Protein AF-0000000082250334 (afdb_homodimer)

Solvent-accessible surface area (backbone atoms only — not comparable to full-atom values): 26617 Å² total; per-residue (Å²): 130,83,80,73,75,80,74,68,51,53,60,73,28,81,86,30,63,39,31,70,65,91,73,73,82,50,60,71,77,65,72,57,63,58,36,37,82,88,70,69,38,56,63,63,35,51,52,53,52,49,50,54,25,51,77,68,44,44,45,41,48,49,74,62,78,53,68,85,56,54,84,85,40,88,55,22,64,45,47,51,52,44,38,50,49,52,35,50,49,52,53,72,36,35,37,70,74,60,36,72,74,40,68,81,45,89,41,32,28,53,29,50,52,48,47,46,47,68,76,48,72,40,62,56,46,51,50,42,52,47,52,51,46,59,51,65,49,56,26,77,91,47,51,66,68,56,35,49,48,56,50,49,52,49,51,53,49,41,46,71,79,56,55,76,57,56,60,72,54,85,69,64,86,35,57,34,36,60,47,39,52,52,50,49,44,52,50,50,37,43,54,57,58,69,22,47,55,79,88,45,49,66,60,50,51,48,50,44,69,36,82,77,67,62,50,50,68,53,48,48,51,52,51,47,50,50,52,54,50,51,58,57,65,78,99,130,83,79,72,73,80,74,68,52,53,59,74,30,83,87,30,63,39,30,69,65,92,72,72,83,52,60,70,78,65,70,56,64,60,36,37,81,88,71,68,37,56,62,62,35,50,52,51,50,49,52,54,24,51,77,67,44,45,45,42,48,49,74,60,78,53,67,84,56,55,85,85,39,89,55,22,63,44,46,50,53,45,37,50,49,51,36,50,47,54,54,73,35,35,36,72,74,60,36,71,75,40,67,82,45,89,42,31,28,52,28,49,51,48,48,46,48,69,77,48,72,42,63,56,45,50,49,43,53,48,51,51,46,60,51,66,48,57,28,77,91,46,51,66,69,56,36,48,49,56,50,49,52,48,51,54,49,42,45,71,78,57,56,76,55,58,61,73,56,86,71,63,85,36,58,35,34,59,47,39,53,51,51,50,42,52,50,49,36,43,52,58,59,69,23,47,52,77,87,44,51,66,59,51,51,48,49,43,65,38,81,77,66,63,50,51,67,53,48,48,50,53,51,48,50,51,52,54,51,51,57,57,66,76,98

InterPro domains:
  IPR029472 Retrotransposon Copia-like, N-terminal [PF14244] (30-70)

Nearest PDB structures (foldseek):
  6eww-assembly2_C  TM=2.331E-01  e=6.504E+00  Homo sapiens
  6eww-assembly2_C  TM=2.315E-01  e=5.901E+00  Homo sapiens

Organism: NCBI:txid1240361

pLDDT: mean 87.9, std 11.49, range [31.53, 98.0]

Sequence (470 aa):
MAETINSVSPTSDPNSPYYLPPDIHQPADFSIQKLSEDEDNYVIWKIRFRSFLRITKKIRFIDGTLPQPDPSSPLYQPWEQCNAMVMYWLMSSMTEKLLESVMFAETAHKMWEDLRRRLVPCVDLKIYQLRRRLATLRQGGDSVEEYFGKLSKVWMELSEYAPVPECKCGGCNCESTKRAKEAREKEQRYEFLMGLNHGFEAVTTTIMFKKPTPSLHEAFAMVKDAESMMKWYRRMAETINSVSPTSDPNSPYYLPPDIHQPADFSIQKLSEDEDNYVIWKIRFRSFLRITKKIRFIDGTLPQPDPSSPLYQPWEQCNAMVMYWLMSSMTEKLLESVMFAETAHKMWEDLRRRLVPCVDLKIYQLRRRLATLRQGGDSVEEYFGKLSKVWMELSEYAPVPECKCGGCNCESTKRAKEAREKEQRYEFLMGLNHGFEAVTTTIMFKKPTPSLHEAFAMVKDAESMMKWYRR

Structure (mmCIF, N/CA/C/O backbone):
data_AF-0000000082250334-model_v1
#
loop_
_entity.id
_entity.type
_entity.pdbx_description
1 polymer 'Retrotransposon Copia-like N-terminal'
#
loop_
_atom_site.group_PDB
_atom_site.id
_atom_site.type_symbol
_atom_site.label_atom_id
_atom_site.label_alt_id
_atom_site.label_comp_id
_atom_site.label_asym_id
_atom_site.label_entity_id
_atom_site.label_seq_id
_atom_site.pdbx_PDB_ins_code
_atom_site.Cartn_x
_atom_site.Cartn_y
_atom_site.Cartn_z
_atom_site.occupancy
_atom_site.B_iso_or_equiv
_atom_site.auth_seq_id
_atom_site.auth_comp_id
_atom_site.auth_asym_id
_atom_site.auth_atom_id
_atom_site.pdbx_PDB_model_num
ATOM 1 N N . MET A 1 1 ? 55.125 -27.969 -11.125 1 32.28 1 MET A N 1
ATOM 2 C CA . MET A 1 1 ? 54.094 -29 -11.172 1 32.28 1 MET A CA 1
ATOM 3 C C . MET A 1 1 ? 52.719 -28.391 -11.422 1 32.28 1 MET A C 1
ATOM 5 O O . MET A 1 1 ? 52.344 -27.422 -10.766 1 32.28 1 MET A O 1
ATOM 9 N N . ALA A 1 2 ? 52.281 -28.391 -12.711 1 39.94 2 ALA A N 1
ATOM 10 C CA . ALA A 1 2 ? 51 -27.906 -13.195 1 39.94 2 ALA A CA 1
ATOM 11 C C . ALA A 1 2 ? 49.844 -28.406 -12.305 1 39.94 2 ALA A C 1
ATOM 13 O O . ALA A 1 2 ? 49.75 -29.609 -12.039 1 39.94 2 ALA A O 1
ATOM 14 N N . GLU A 1 3 ? 49.469 -27.781 -11.305 1 36.84 3 GLU A N 1
ATOM 15 C CA . GLU A 1 3 ? 48.312 -28.156 -10.469 1 36.84 3 GLU A CA 1
ATOM 16 C C . GLU A 1 3 ? 47.125 -28.547 -11.328 1 36.84 3 GLU A C 1
ATOM 18 O O . GLU A 1 3 ? 46.594 -27.734 -12.094 1 36.84 3 GLU A O 1
ATOM 23 N N . THR A 1 4 ? 47.062 -29.703 -11.992 1 39.47 4 THR A N 1
ATOM 24 C CA . THR A 1 4 ? 46.031 -30.344 -12.773 1 39.47 4 THR A CA 1
ATOM 25 C C . THR A 1 4 ? 44.656 -30.219 -12.078 1 39.47 4 THR A C 1
ATOM 27 O O . THR A 1 4 ? 44.438 -30.844 -11.039 1 39.47 4 THR A O 1
ATOM 30 N N . ILE A 1 5 ? 44.125 -29.062 -11.797 1 42.62 5 ILE A N 1
ATOM 31 C CA . ILE A 1 5 ? 42.781 -28.891 -11.289 1 42.62 5 ILE A CA 1
ATOM 32 C C . ILE A 1 5 ? 41.844 -29.938 -11.914 1 42.62 5 ILE A C 1
ATOM 34 O O . ILE A 1 5 ? 41.688 -29.984 -13.141 1 42.62 5 ILE A O 1
ATOM 38 N N . ASN A 1 6 ? 41.812 -31.203 -11.633 1 43.94 6 ASN A N 1
ATOM 39 C CA . ASN A 1 6 ? 40.938 -32.344 -11.938 1 43.94 6 ASN A CA 1
ATOM 40 C C . ASN A 1 6 ? 39.531 -31.875 -12.203 1 43.94 6 ASN A C 1
ATOM 42 O O . ASN A 1 6 ? 38.812 -31.484 -11.281 1 43.94 6 ASN A O 1
ATOM 46 N N . SER A 1 7 ? 39.125 -31.141 -13.234 1 51.5 7 SER A N 1
ATOM 47 C CA . SER A 1 7 ? 37.875 -30.562 -13.758 1 51.5 7 SER A CA 1
ATOM 48 C C . SER A 1 7 ? 36.75 -31.594 -13.797 1 51.5 7 SER A C 1
ATOM 50 O O . SER A 1 7 ? 36.781 -32.531 -14.609 1 51.5 7 SER A O 1
ATOM 52 N N . VAL A 1 8 ? 36.312 -32.156 -12.625 1 59.41 8 VAL A N 1
ATOM 53 C CA . VAL A 1 8 ? 35.188 -33.062 -12.547 1 59.41 8 VAL A CA 1
ATOM 54 C C . VAL A 1 8 ? 34.156 -32.719 -13.609 1 59.41 8 VAL A C 1
ATOM 56 O O . VAL A 1 8 ? 33.906 -31.547 -13.867 1 59.41 8 VAL A O 1
ATOM 59 N N . SER A 1 9 ? 33.938 -33.719 -14.523 1 74.5 9 SER A N 1
ATOM 60 C CA . SER A 1 9 ? 32.969 -33.562 -15.594 1 74.5 9 SER A CA 1
ATOM 61 C C . SER A 1 9 ? 31.625 -33.031 -15.07 1 74.5 9 SER A C 1
ATOM 63 O O . SER A 1 9 ? 31.203 -33.406 -13.969 1 74.5 9 SER A O 1
ATOM 65 N N . PRO A 1 10 ? 31.125 -31.938 -15.586 1 73.31 10 PRO A N 1
ATOM 66 C CA . PRO A 1 10 ? 29.859 -31.344 -15.156 1 73.31 10 PRO A CA 1
ATOM 67 C C . PRO A 1 10 ? 28.766 -32.375 -14.938 1 73.31 10 PRO A C 1
ATOM 69 O O . PRO A 1 10 ? 27.875 -32.188 -14.109 1 73.31 10 PRO A O 1
ATOM 72 N N . THR A 1 11 ? 28.922 -33.531 -15.508 1 79.5 11 THR A N 1
ATOM 73 C CA . THR A 1 11 ? 27.891 -34.562 -15.391 1 79.5 11 THR A CA 1
ATOM 74 C C . THR A 1 11 ? 28.125 -35.406 -14.156 1 79.5 11 THR A C 1
ATOM 76 O O . THR A 1 11 ? 27.219 -36.125 -13.703 1 79.5 11 THR A O 1
ATOM 79 N N . SER A 1 12 ? 29.375 -35.312 -13.633 1 79.25 12 SER A N 1
ATOM 80 C CA . SER A 1 12 ? 29.688 -36.156 -12.484 1 79.25 12 SER A CA 1
ATOM 81 C C . SER A 1 12 ? 29.719 -35.375 -11.188 1 79.25 12 SER A C 1
ATOM 83 O O . SER A 1 12 ? 29.688 -35.938 -10.102 1 79.25 12 SER A O 1
ATOM 85 N N . ASP A 1 13 ? 29.703 -34.062 -11.328 1 79.69 13 ASP A N 1
ATOM 86 C CA . ASP A 1 13 ? 29.734 -33.156 -10.172 1 79.69 13 ASP A CA 1
ATOM 87 C C . ASP A 1 13 ? 28.328 -32.938 -9.625 1 79.69 13 ASP A C 1
ATOM 89 O O . ASP A 1 13 ? 27.484 -32.344 -10.289 1 79.69 13 ASP A O 1
ATOM 93 N N . PRO A 1 14 ? 28.109 -33.406 -8.445 1 78.19 14 PRO A N 1
ATOM 94 C CA . PRO A 1 14 ? 26.781 -33.281 -7.863 1 78.19 14 PRO A CA 1
ATOM 95 C C . PRO A 1 14 ? 26.344 -31.828 -7.703 1 78.19 14 PRO A C 1
ATOM 97 O O . PRO A 1 14 ? 25.156 -31.547 -7.535 1 78.19 14 PRO A O 1
ATOM 100 N N . ASN A 1 15 ? 27.266 -30.969 -7.734 1 81.31 15 ASN A N 1
ATOM 101 C CA . ASN A 1 15 ? 26.922 -29.547 -7.59 1 81.31 15 ASN A CA 1
ATOM 102 C C . ASN A 1 15 ? 26.641 -28.906 -8.945 1 81.31 15 ASN A C 1
ATOM 104 O O . ASN A 1 15 ? 26.188 -27.766 -9.008 1 81.31 15 ASN A O 1
ATOM 108 N N . SER A 1 16 ? 26.844 -29.688 -9.961 1 84.69 16 SER A N 1
ATOM 109 C CA . SER A 1 16 ? 26.609 -29.172 -11.312 1 84.69 16 SER A CA 1
ATOM 110 C C . SER A 1 16 ? 25.125 -29.234 -11.68 1 84.69 16 SER A C 1
ATOM 112 O O . SER A 1 16 ? 24.438 -30.188 -11.312 1 84.69 16 SER A O 1
ATOM 114 N N . PRO A 1 17 ? 24.609 -28.281 -12.414 1 86.62 17 PRO A N 1
ATOM 115 C CA . PRO A 1 17 ? 23.234 -28.344 -12.898 1 86.62 17 PRO A CA 1
ATOM 116 C C . PRO A 1 17 ? 23.016 -29.484 -13.883 1 86.62 17 PRO A C 1
ATOM 118 O O . PRO A 1 17 ? 21.859 -29.859 -14.156 1 86.62 17 PRO A O 1
ATOM 121 N N . TYR A 1 18 ? 24.078 -30.031 -14.305 1 86.62 18 TYR A N 1
ATOM 122 C CA . TYR A 1 18 ? 23.969 -31.078 -15.312 1 86.62 18 TYR A CA 1
ATOM 123 C C . TYR A 1 18 ? 23.984 -32.469 -14.664 1 86.62 18 TYR A C 1
ATOM 125 O O . TYR A 1 18 ? 23.844 -33.469 -15.352 1 86.62 18 TYR A O 1
ATOM 133 N N . TYR A 1 19 ? 24.188 -32.406 -13.398 1 83.75 19 TYR A N 1
ATOM 134 C CA . TYR A 1 19 ? 24.281 -33.656 -12.68 1 83.75 19 TYR A CA 1
ATOM 135 C C . TYR A 1 19 ? 22.922 -34.344 -12.602 1 83.75 19 TYR A C 1
ATOM 137 O O . TYR 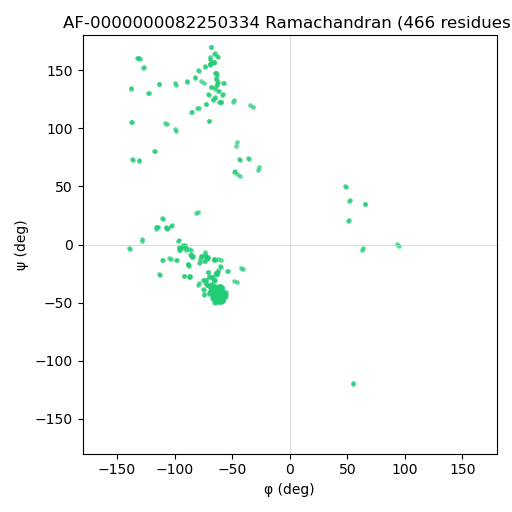A 1 19 ? 21.922 -33.719 -12.25 1 83.75 19 TYR A O 1
ATOM 145 N N . LEU A 1 20 ? 22.828 -35.625 -12.977 1 79.69 20 LEU A N 1
ATOM 146 C CA . LEU A 1 20 ? 21.625 -36.438 -12.836 1 79.69 20 LEU A CA 1
ATOM 147 C C . LEU A 1 20 ? 21.797 -37.5 -11.734 1 79.69 20 LEU A C 1
ATOM 149 O O . LEU A 1 20 ? 22.578 -38.438 -11.891 1 79.69 20 LEU A O 1
ATOM 153 N N . PRO A 1 21 ? 21.125 -37.156 -10.633 1 74.75 21 PRO A N 1
ATOM 154 C CA . PRO A 1 21 ? 21.25 -38.188 -9.578 1 74.75 21 PRO A CA 1
ATOM 155 C C . PRO A 1 21 ? 20.641 -39.5 -9.969 1 74.75 21 PRO A C 1
ATOM 157 O O . PRO A 1 21 ? 19.703 -39.562 -10.773 1 74.75 21 PRO A O 1
ATOM 160 N N . PRO A 1 22 ? 21.25 -40.562 -9.469 1 69.44 22 PRO A N 1
ATOM 161 C CA . PRO A 1 22 ? 20.703 -41.875 -9.766 1 69.44 22 PRO A CA 1
ATOM 162 C C . PRO A 1 22 ? 19.25 -42.062 -9.312 1 69.44 22 PRO A C 1
ATOM 164 O O . PRO A 1 22 ? 18.484 -42.781 -9.945 1 69.44 22 PRO A O 1
ATOM 167 N N . ASP A 1 23 ? 18.859 -41.469 -8.094 1 65.06 23 ASP A N 1
ATOM 168 C CA . ASP A 1 23 ? 17.5 -41.531 -7.598 1 65.06 23 ASP A CA 1
ATOM 169 C C . ASP A 1 23 ? 16.75 -40.219 -7.906 1 65.06 23 ASP A C 1
ATOM 171 O O . ASP A 1 23 ? 17.109 -39.156 -7.402 1 65.06 23 ASP A O 1
ATOM 175 N N . ILE A 1 24 ? 16.016 -40.344 -8.945 1 62.06 24 ILE A N 1
ATOM 176 C CA . ILE A 1 24 ? 15.305 -39.125 -9.398 1 62.06 24 ILE A CA 1
ATOM 177 C C . ILE A 1 24 ? 14.195 -38.781 -8.406 1 62.06 24 ILE A C 1
ATOM 179 O O . ILE A 1 24 ? 13.273 -39.562 -8.195 1 62.06 24 ILE A O 1
ATOM 183 N N . HIS A 1 25 ? 14.438 -37.75 -7.637 1 66.12 25 HIS A N 1
ATOM 184 C CA . HIS A 1 25 ? 13.391 -37.25 -6.758 1 66.12 25 HIS A CA 1
ATOM 185 C C . HIS A 1 25 ? 12.156 -36.812 -7.555 1 66.12 25 HIS A C 1
ATOM 187 O O . HIS A 1 25 ? 12.273 -36.406 -8.711 1 66.12 25 HIS A O 1
ATOM 193 N N . GLN A 1 26 ? 11.016 -37.469 -7.176 1 70.69 26 GLN A N 1
ATOM 194 C CA . GLN A 1 26 ? 9.758 -37.062 -7.785 1 70.69 26 GLN A CA 1
ATOM 195 C C . GLN A 1 26 ? 9.086 -35.938 -6.969 1 70.69 26 GLN A C 1
ATOM 197 O O . GLN A 1 26 ? 9.234 -35.906 -5.746 1 70.69 26 GLN A O 1
ATOM 202 N N . PRO A 1 27 ? 8.492 -34.969 -7.691 1 69 27 PRO A N 1
ATOM 203 C CA . PRO A 1 27 ? 7.75 -33.906 -6.988 1 69 27 PRO A CA 1
ATOM 204 C C . PRO A 1 27 ? 6.793 -34.469 -5.934 1 69 27 PRO A C 1
ATOM 206 O O . PRO A 1 27 ? 6.555 -33.812 -4.91 1 69 27 PRO A O 1
ATOM 209 N N . ALA A 1 28 ? 6.34 -35.625 -6.285 1 69.81 28 ALA A N 1
ATOM 210 C CA . ALA A 1 28 ? 5.387 -36.219 -5.363 1 69.81 28 ALA A CA 1
ATOM 211 C C . ALA A 1 28 ? 6.023 -36.469 -3.998 1 69.81 28 ALA A C 1
ATOM 213 O O . ALA A 1 28 ? 5.328 -36.5 -2.979 1 69.81 28 ALA A O 1
ATOM 214 N N . ASP A 1 29 ? 7.238 -36.562 -4.094 1 69.94 29 ASP A N 1
ATOM 215 C CA . ASP A 1 29 ? 7.957 -36.781 -2.842 1 69.94 29 ASP A CA 1
ATOM 216 C C . ASP A 1 29 ? 7.945 -35.531 -1.972 1 69.94 29 ASP A C 1
ATOM 218 O O . ASP A 1 29 ? 8.18 -35.594 -0.764 1 69.94 29 ASP A O 1
ATOM 222 N N . PHE A 1 30 ? 7.535 -34.531 -2.57 1 72.5 30 PHE A N 1
ATOM 223 C CA . PHE A 1 30 ? 7.609 -33.25 -1.873 1 72.5 30 PHE A CA 1
ATOM 224 C C . PHE A 1 30 ? 6.215 -32.688 -1.613 1 72.5 30 PHE A C 1
ATOM 226 O O . PHE A 1 30 ? 6.066 -31.531 -1.206 1 72.5 30 PHE A O 1
ATOM 233 N N . SER A 1 31 ? 5.203 -33.562 -1.76 1 75.81 31 SER A N 1
ATOM 234 C CA . SER A 1 31 ? 3.82 -33.219 -1.443 1 75.81 31 SER A CA 1
ATOM 235 C C . SER A 1 31 ? 3.396 -31.922 -2.145 1 75.81 31 SER A C 1
ATOM 237 O O . SER A 1 31 ? 2.795 -31.047 -1.527 1 75.81 31 SER A O 1
ATOM 239 N N . ILE A 1 32 ? 3.865 -31.797 -3.354 1 82.62 32 ILE A N 1
ATOM 240 C CA . ILE A 1 32 ? 3.438 -30.641 -4.137 1 82.62 32 ILE A CA 1
ATOM 241 C C . ILE A 1 32 ? 2.061 -30.906 -4.738 1 82.62 32 ILE A C 1
ATOM 243 O O . ILE A 1 32 ? 1.878 -31.875 -5.484 1 82.62 32 ILE A O 1
ATOM 247 N N . GLN A 1 33 ? 1.154 -30.094 -4.324 1 85.75 33 GLN A N 1
ATOM 248 C CA . GLN A 1 33 ? -0.177 -30.203 -4.91 1 85.75 33 GLN A CA 1
ATOM 249 C C . GLN A 1 33 ? -0.148 -29.906 -6.406 1 85.75 33 GLN A C 1
ATOM 251 O O . GLN A 1 33 ? 0.556 -29 -6.852 1 85.75 33 GLN A O 1
ATOM 256 N N . LYS A 1 34 ? -0.918 -30.688 -7.082 1 91.44 34 LYS A N 1
ATOM 257 C CA . LYS A 1 34 ? -0.948 -30.5 -8.531 1 91.44 34 LYS A CA 1
ATOM 258 C C . LYS A 1 34 ? -1.497 -29.125 -8.898 1 91.44 34 LYS A C 1
ATOM 260 O O . LYS A 1 34 ? -2.459 -28.656 -8.289 1 91.44 34 LYS A O 1
ATOM 265 N N . LEU A 1 35 ? -0.859 -28.562 -9.836 1 93.06 35 LEU A N 1
ATOM 266 C CA . LEU A 1 35 ? -1.296 -27.266 -10.352 1 93.06 35 LEU A CA 1
ATOM 267 C C . LEU A 1 35 ? -2.639 -27.391 -11.062 1 93.06 35 LEU A C 1
ATOM 269 O O . LEU A 1 35 ? -2.818 -28.266 -11.906 1 93.06 35 LEU A O 1
ATOM 273 N N . SER A 1 36 ? -3.578 -26.562 -10.586 1 90.25 36 SER A N 1
ATOM 274 C CA . SER A 1 36 ? -4.926 -26.594 -11.148 1 90.25 36 SER A CA 1
ATOM 275 C C . SER A 1 36 ? -5.469 -25.172 -11.344 1 90.25 36 SER A C 1
ATOM 277 O O . SER A 1 36 ? -5.344 -24.328 -10.453 1 90.25 36 SER A O 1
ATOM 279 N N . GLU A 1 37 ? -6.027 -24.969 -12.492 1 85.62 37 GLU A N 1
ATOM 280 C CA . GLU A 1 37 ? -6.676 -23.688 -12.734 1 85.62 37 GLU A CA 1
ATOM 281 C C . GLU A 1 37 ? -7.887 -23.484 -11.828 1 85.62 37 GLU A C 1
ATOM 283 O O . GLU A 1 37 ? -8.133 -22.391 -11.336 1 85.62 37 GLU A O 1
ATOM 288 N N . ASP A 1 38 ? -8.547 -24.547 -11.586 1 83.06 38 ASP A N 1
ATOM 289 C CA . ASP A 1 38 ? -9.773 -24.5 -10.797 1 83.06 38 ASP A CA 1
ATOM 290 C C . ASP A 1 38 ? -9.469 -24.172 -9.336 1 83.06 38 ASP A C 1
ATOM 292 O O . ASP A 1 38 ? -10.242 -23.469 -8.68 1 83.06 38 ASP A O 1
ATOM 296 N N . GLU A 1 39 ? -8.406 -24.656 -8.875 1 83.62 39 GLU A N 1
ATOM 297 C CA . GLU A 1 39 ? -8.055 -24.484 -7.469 1 83.62 39 GLU A CA 1
ATOM 298 C C . GLU A 1 39 ? -7.348 -23.141 -7.242 1 83.62 39 GLU A C 1
ATOM 300 O O . GLU A 1 39 ? -7.168 -22.719 -6.102 1 83.62 39 GLU A O 1
ATOM 305 N N . ASP A 1 40 ? -6.973 -22.422 -8.266 1 84.12 40 ASP A N 1
ATOM 306 C CA . ASP A 1 40 ? -6.262 -21.156 -8.188 1 84.12 40 ASP A CA 1
ATOM 307 C C . ASP A 1 40 ? -5.078 -21.25 -7.223 1 84.12 40 ASP A C 1
ATOM 309 O O . ASP A 1 40 ? -4.941 -20.422 -6.316 1 84.12 40 ASP A O 1
ATOM 313 N N . ASN A 1 41 ? -4.227 -22.312 -7.414 1 88.38 41 ASN A N 1
ATOM 314 C CA . ASN A 1 41 ? -3.119 -22.562 -6.496 1 88.38 41 ASN A CA 1
ATOM 315 C C . ASN A 1 41 ? -1.771 -22.281 -7.152 1 88.38 41 ASN A C 1
ATOM 317 O O . ASN A 1 41 ? -0.752 -22.844 -6.766 1 88.38 41 ASN A O 1
ATOM 321 N N . TYR A 1 42 ? -1.722 -21.484 -8.18 1 91.62 42 TYR A N 1
ATOM 322 C CA . TYR A 1 42 ? -0.526 -21.266 -8.984 1 91.62 42 TYR A CA 1
ATOM 323 C C . TYR A 1 42 ? 0.619 -20.734 -8.125 1 91.62 42 TYR A C 1
ATOM 325 O O . TYR A 1 42 ? 1.734 -21.266 -8.18 1 91.62 42 TYR A O 1
ATOM 333 N N . VAL A 1 43 ? 0.361 -19.797 -7.32 1 90.5 43 VAL A N 1
ATOM 334 C CA . VAL A 1 43 ? 1.429 -19.125 -6.578 1 90.5 43 VAL A CA 1
ATOM 335 C C . VAL A 1 43 ? 2.053 -20.109 -5.582 1 90.5 43 VAL A C 1
ATOM 337 O O . VAL A 1 43 ? 3.277 -20.219 -5.504 1 90.5 43 VAL A O 1
ATOM 340 N N . ILE A 1 44 ? 1.215 -20.781 -4.879 1 87.19 44 ILE A N 1
ATOM 341 C CA . ILE A 1 44 ? 1.713 -21.734 -3.893 1 87.19 44 ILE A CA 1
ATOM 342 C C . ILE A 1 44 ? 2.477 -22.859 -4.598 1 87.19 44 ILE A C 1
ATOM 344 O O . ILE A 1 44 ? 3.562 -23.25 -4.16 1 87.19 44 ILE A O 1
ATOM 348 N N . TRP A 1 45 ? 1.881 -23.297 -5.676 1 92.38 45 TRP A N 1
ATOM 349 C CA . TRP A 1 45 ? 2.549 -24.312 -6.477 1 92.38 45 TRP A CA 1
ATOM 350 C C . TRP A 1 45 ? 3.904 -23.828 -6.969 1 92.38 45 TRP A C 1
ATOM 352 O O . TRP A 1 45 ? 4.906 -24.531 -6.867 1 92.38 45 TRP A O 1
ATOM 362 N N . LYS A 1 46 ? 3.957 -22.688 -7.508 1 93.44 46 LYS A N 1
ATOM 363 C CA . LYS A 1 46 ? 5.176 -22.078 -8.039 1 93.44 46 LYS A CA 1
ATOM 364 C C . LYS A 1 46 ? 6.266 -22.016 -6.973 1 93.44 46 LYS A C 1
ATOM 366 O O . LYS A 1 46 ? 7.414 -22.391 -7.227 1 93.44 46 LYS A O 1
ATOM 371 N N . ILE A 1 47 ? 5.918 -21.641 -5.82 1 88.38 47 ILE A N 1
ATOM 372 C CA . ILE A 1 47 ? 6.871 -21.516 -4.727 1 88.38 47 ILE A CA 1
ATOM 373 C C . ILE A 1 47 ? 7.422 -22.891 -4.352 1 88.38 47 ILE A C 1
ATOM 375 O O . ILE A 1 47 ? 8.633 -23.062 -4.23 1 88.38 47 ILE A O 1
ATOM 379 N N . ARG A 1 48 ? 6.57 -23.797 -4.215 1 89 48 ARG A N 1
ATOM 380 C CA . ARG A 1 48 ? 6.969 -25.141 -3.82 1 89 48 ARG A CA 1
ATOM 381 C C . ARG A 1 48 ? 7.801 -25.812 -4.91 1 89 48 ARG A C 1
ATOM 383 O O . ARG A 1 48 ? 8.812 -26.453 -4.625 1 89 48 ARG A O 1
ATOM 390 N N . PHE A 1 49 ? 7.344 -25.625 -6.141 1 93.19 49 PHE A N 1
ATOM 391 C CA . PHE A 1 49 ? 8.062 -26.234 -7.254 1 93.19 49 PHE A CA 1
ATOM 392 C C . PHE A 1 49 ? 9.445 -25.641 -7.406 1 93.19 49 PHE A C 1
ATOM 394 O O . PHE A 1 49 ? 10.422 -26.344 -7.641 1 93.19 49 PHE A O 1
ATOM 401 N N . ARG A 1 50 ? 9.555 -24.391 -7.266 1 92.69 50 ARG A N 1
ATOM 402 C CA . ARG A 1 50 ? 10.859 -23.734 -7.32 1 92.69 50 ARG A CA 1
ATOM 403 C C . ARG A 1 50 ? 11.758 -24.219 -6.191 1 92.69 50 ARG A C 1
ATOM 405 O O . ARG A 1 50 ? 12.961 -24.438 -6.398 1 92.69 50 ARG A O 1
ATOM 412 N N . SER A 1 51 ? 11.195 -24.328 -5.047 1 90.38 51 SER A N 1
ATOM 413 C CA . SER A 1 51 ? 11.969 -24.859 -3.926 1 90.38 51 SER A CA 1
ATOM 414 C C . SER A 1 51 ? 12.5 -26.25 -4.227 1 90.38 51 SER A C 1
ATOM 416 O O . SER A 1 51 ? 13.672 -26.547 -3.965 1 90.38 51 SER A O 1
ATOM 418 N N . PHE A 1 52 ? 11.648 -27.109 -4.762 1 90.75 52 PHE A N 1
ATOM 419 C CA . PHE A 1 52 ? 12.023 -28.469 -5.176 1 90.75 52 PHE A CA 1
ATOM 420 C C . PHE A 1 52 ? 13.18 -28.422 -6.176 1 90.75 52 PHE A C 1
ATOM 422 O O . PHE A 1 52 ? 14.156 -29.156 -6.039 1 90.75 52 PHE A O 1
ATOM 429 N N . LEU A 1 53 ? 13.156 -27.484 -7.121 1 92.25 53 LEU A N 1
ATOM 430 C CA . LEU A 1 53 ? 14.188 -27.375 -8.148 1 92.25 53 LEU A CA 1
ATOM 431 C C . LEU A 1 53 ? 15.492 -26.844 -7.562 1 92.25 53 LEU A C 1
ATOM 433 O O . LEU A 1 53 ? 16.578 -27.203 -8.023 1 92.25 53 LEU A O 1
ATOM 437 N N . ARG A 1 54 ? 15.352 -26.047 -6.566 1 90 54 ARG A N 1
ATOM 438 C CA . ARG A 1 54 ? 16.562 -25.562 -5.898 1 90 54 ARG A CA 1
ATOM 439 C C . ARG A 1 54 ? 17.25 -26.688 -5.125 1 90 54 ARG A C 1
ATOM 441 O O . ARG A 1 54 ? 18.469 -26.797 -5.141 1 90 54 ARG A O 1
ATOM 448 N N . ILE A 1 55 ? 16.453 -27.484 -4.465 1 85.75 55 ILE A N 1
ATOM 449 C CA . ILE A 1 55 ? 16.984 -28.625 -3.721 1 85.75 55 ILE A CA 1
ATOM 450 C C . ILE A 1 55 ? 17.703 -29.578 -4.676 1 85.75 55 ILE A C 1
ATOM 452 O O . ILE A 1 55 ? 18.766 -30.109 -4.352 1 85.75 55 ILE A O 1
ATOM 456 N N . THR A 1 56 ? 17.172 -29.719 -5.922 1 87.38 56 THR A N 1
ATOM 457 C CA . THR A 1 56 ? 17.734 -30.641 -6.906 1 87.38 56 THR A CA 1
ATOM 458 C C . THR A 1 56 ? 18.734 -29.938 -7.805 1 87.38 56 THR A C 1
ATOM 460 O O . THR A 1 56 ? 19.25 -30.516 -8.758 1 87.38 56 THR A O 1
ATOM 463 N N . LYS A 1 57 ? 18.938 -28.609 -7.613 1 89.19 57 LYS A N 1
ATOM 464 C CA . LYS A 1 57 ? 19.891 -27.781 -8.336 1 89.19 57 LYS A CA 1
ATOM 465 C C . LYS A 1 57 ? 19.516 -27.672 -9.812 1 89.19 57 LYS A C 1
ATOM 467 O O . LYS A 1 57 ? 20.391 -27.672 -10.68 1 89.19 57 LYS A O 1
ATOM 472 N N . LYS A 1 58 ? 18.203 -27.656 -10.086 1 93.06 58 LYS A N 1
ATOM 473 C CA . LYS A 1 58 ? 17.75 -27.609 -11.469 1 93.06 58 LYS A CA 1
ATOM 474 C C . LYS A 1 58 ? 16.984 -26.328 -11.75 1 93.06 58 LYS A C 1
ATOM 476 O O . LYS A 1 58 ? 16.328 -26.203 -12.789 1 93.06 58 LYS A O 1
ATOM 481 N N . ILE A 1 59 ? 17.078 -25.297 -10.852 1 94.31 59 ILE A N 1
ATOM 482 C CA . ILE A 1 59 ? 16.281 -24.094 -10.945 1 94.31 59 ILE A CA 1
ATOM 483 C C . ILE A 1 59 ? 16.641 -23.328 -12.219 1 94.31 59 ILE A C 1
ATOM 485 O O . ILE A 1 59 ? 15.797 -22.688 -12.836 1 94.31 59 ILE A O 1
ATOM 489 N N . ARG A 1 60 ? 17.828 -23.484 -12.734 1 94.62 60 ARG A N 1
ATOM 490 C CA . ARG A 1 60 ? 18.312 -22.719 -13.867 1 94.62 60 ARG A CA 1
ATOM 491 C C . ARG A 1 60 ? 17.672 -23.172 -15.172 1 94.62 60 ARG A C 1
ATOM 493 O O . ARG A 1 60 ? 17.719 -22.453 -16.172 1 94.62 60 ARG A O 1
ATOM 500 N N . PHE A 1 61 ? 17.047 -24.281 -15.172 1 95.12 61 PHE A N 1
ATOM 501 C CA . PHE A 1 61 ? 16.406 -24.812 -16.375 1 95.12 61 PHE A CA 1
ATOM 502 C C . PHE A 1 61 ? 15.07 -24.109 -16.625 1 95.12 61 PHE A C 1
ATOM 504 O O . PHE A 1 61 ? 14.531 -24.188 -17.734 1 95.12 61 PHE A O 1
ATOM 511 N N . ILE A 1 62 ? 14.562 -23.391 -15.555 1 94.94 62 ILE A N 1
ATOM 512 C CA . ILE A 1 62 ? 13.289 -22.734 -15.781 1 94.94 62 ILE A CA 1
ATOM 513 C C . ILE A 1 62 ? 13.477 -21.219 -15.758 1 94.94 62 ILE A C 1
ATOM 515 O O . ILE A 1 62 ? 12.672 -20.469 -16.328 1 94.94 62 ILE A O 1
ATOM 519 N N . ASP A 1 63 ? 14.484 -20.719 -15.086 1 90.12 63 ASP A N 1
ATOM 520 C CA . ASP A 1 63 ? 14.594 -19.281 -14.93 1 90.12 63 ASP A CA 1
ATOM 521 C C . ASP A 1 63 ? 15.344 -18.656 -16.109 1 90.12 63 ASP A C 1
ATOM 523 O O . ASP A 1 63 ? 15.523 -17.438 -16.172 1 90.12 63 ASP A O 1
ATOM 527 N N . GLY A 1 64 ? 15.867 -19.422 -17.078 1 84.12 64 GLY A N 1
ATOM 528 C CA . GLY A 1 64 ? 16.422 -18.922 -18.328 1 84.12 64 GLY A CA 1
ATOM 529 C C . GLY A 1 64 ? 17.922 -18.688 -18.266 1 84.12 64 GLY A C 1
ATOM 530 O O . GLY A 1 64 ? 18.547 -18.297 -19.25 1 84.12 64 GLY A O 1
ATOM 531 N N . THR A 1 65 ? 18.516 -18.953 -17.156 1 89.31 65 THR A N 1
ATOM 532 C CA . THR A 1 65 ? 19.922 -18.641 -16.969 1 89.31 65 THR A CA 1
ATOM 533 C C . THR A 1 65 ? 20.812 -19.75 -17.516 1 89.31 65 THR A C 1
ATOM 535 O O . THR A 1 65 ? 22.016 -19.594 -17.641 1 89.31 65 THR A O 1
ATOM 538 N N . LEU A 1 66 ? 20.297 -20.891 -17.875 1 91.44 66 LEU A N 1
ATOM 539 C CA . LEU A 1 66 ? 21.016 -21.984 -18.484 1 91.44 66 LEU A CA 1
ATOM 540 C C . LEU A 1 66 ? 20.484 -22.297 -19.875 1 91.44 66 LEU A C 1
ATOM 542 O O . LEU A 1 66 ? 19.703 -23.219 -20.062 1 91.44 66 LEU A O 1
ATOM 546 N N . PRO A 1 67 ? 20.984 -21.453 -20.734 1 90.44 67 PRO A N 1
ATOM 547 C CA . PRO A 1 67 ? 20.484 -21.641 -22.094 1 90.44 67 PRO A CA 1
ATOM 548 C C . PRO A 1 67 ? 20.922 -22.969 -22.703 1 90.44 67 PRO A C 1
ATOM 550 O O . PRO A 1 67 ? 21.906 -23.562 -22.266 1 90.44 67 PRO A O 1
ATOM 553 N N . GLN A 1 68 ? 20.141 -23.438 -23.688 1 92.69 68 GLN A N 1
ATOM 554 C CA . GLN A 1 68 ? 20.484 -24.656 -24.422 1 92.69 68 GLN A CA 1
ATOM 555 C C . GLN A 1 68 ? 21.828 -24.531 -25.125 1 92.69 68 GLN A C 1
ATOM 557 O O . GLN A 1 68 ? 22.047 -23.594 -25.891 1 92.69 68 GLN A O 1
ATOM 562 N N . PRO A 1 69 ? 22.719 -25.438 -24.812 1 92.31 69 PRO A N 1
ATOM 563 C CA . PRO A 1 69 ? 24.031 -25.406 -25.484 1 92.31 69 PRO A CA 1
ATOM 564 C C . PRO A 1 69 ? 23.938 -25.75 -26.969 1 92.31 69 PRO A C 1
ATOM 566 O O . PRO A 1 69 ? 22.938 -26.328 -27.422 1 92.31 69 PRO A O 1
ATOM 569 N N . ASP A 1 70 ? 24.969 -25.281 -27.672 1 93.5 70 ASP A N 1
ATOM 570 C CA . ASP A 1 70 ? 25.078 -25.656 -29.078 1 93.5 70 ASP A CA 1
ATOM 571 C C . ASP A 1 70 ? 25.141 -27.188 -29.219 1 93.5 70 ASP A C 1
ATOM 573 O O . ASP A 1 70 ? 25.781 -27.859 -28.422 1 93.5 70 ASP A O 1
ATOM 577 N N . PRO A 1 71 ? 24.438 -27.672 -30.234 1 91.69 71 PRO A N 1
ATOM 578 C CA . PRO A 1 71 ? 24.406 -29.125 -30.438 1 91.69 71 PRO A CA 1
ATOM 579 C C . PRO A 1 71 ? 25.812 -29.734 -30.531 1 91.69 71 PRO A C 1
ATOM 581 O O . PRO A 1 71 ? 26 -30.906 -30.234 1 91.69 71 PRO A O 1
ATOM 584 N N . SER A 1 72 ? 26.797 -28.953 -30.875 1 93.06 72 SER A N 1
ATOM 585 C CA . SER A 1 72 ? 28.156 -29.453 -31 1 93.06 72 SER A CA 1
ATOM 586 C C . SER A 1 72 ? 28.891 -29.422 -29.656 1 93.06 72 SER A C 1
ATOM 588 O O . SER A 1 72 ? 29.953 -30.016 -29.5 1 93.06 72 SER A O 1
ATOM 590 N N . SER A 1 73 ? 28.328 -28.844 -28.75 1 91.5 73 SER A N 1
ATOM 591 C CA . SER A 1 73 ? 28.922 -28.719 -27.422 1 91.5 73 SER A CA 1
ATOM 592 C C . SER A 1 73 ? 28.859 -30.016 -26.656 1 91.5 73 SER A C 1
ATOM 594 O O . SER A 1 73 ? 27.859 -30.734 -26.719 1 91.5 73 SER A O 1
ATOM 596 N N . PRO A 1 74 ? 29.844 -30.422 -25.953 1 90.56 74 PRO A N 1
ATOM 597 C CA . PRO A 1 74 ? 29.828 -31.609 -25.109 1 90.56 74 PRO A CA 1
ATOM 598 C C . PRO A 1 74 ? 28.766 -31.547 -24.016 1 90.56 74 PRO A C 1
ATOM 600 O O . PRO A 1 74 ? 28.422 -32.562 -23.422 1 90.56 74 PRO A O 1
ATOM 603 N N . LEU A 1 75 ? 28.219 -30.406 -23.797 1 90.62 75 LEU A N 1
ATOM 604 C CA . LEU A 1 75 ? 27.25 -30.219 -22.719 1 90.62 75 LEU A CA 1
ATOM 605 C C . LEU A 1 75 ? 25.828 -30.344 -23.25 1 90.62 75 LEU A C 1
ATOM 607 O O . LEU A 1 75 ? 24.859 -30.281 -22.469 1 90.62 75 LEU A O 1
ATOM 611 N N . TYR A 1 76 ? 25.719 -30.547 -24.516 1 92.38 76 TYR A N 1
ATOM 612 C CA . TYR A 1 76 ? 24.391 -30.562 -25.109 1 92.38 76 TYR A CA 1
ATOM 613 C C . TYR A 1 76 ? 23.578 -31.75 -24.594 1 92.38 76 TYR A C 1
ATOM 615 O O . TYR A 1 76 ? 22.453 -31.578 -24.141 1 92.38 76 TYR A O 1
ATOM 623 N N . GLN A 1 77 ? 24.203 -32.906 -24.656 1 91 77 GLN A N 1
ATOM 624 C CA . GLN A 1 77 ? 23.484 -34.094 -24.266 1 91 77 GLN A CA 1
ATOM 625 C C . GLN A 1 77 ? 23.125 -34.062 -22.781 1 91 77 GLN A C 1
ATOM 627 O O . GLN A 1 77 ? 21.984 -34.344 -22.406 1 91 77 GLN A O 1
ATOM 632 N N . PRO A 1 78 ? 24.094 -33.719 -21.922 1 89.75 78 PRO A N 1
ATOM 633 C CA . PRO A 1 78 ? 23.734 -33.594 -20.516 1 89.75 78 PRO A CA 1
ATOM 634 C C . PRO A 1 78 ? 22.609 -32.562 -20.281 1 89.75 78 PRO A C 1
ATOM 636 O O . PRO A 1 78 ? 21.719 -32.781 -19.469 1 89.75 78 PRO A O 1
ATOM 639 N N . TRP A 1 79 ? 22.625 -31.453 -20.953 1 93.31 79 TRP A N 1
ATOM 640 C CA . TRP A 1 79 ? 21.578 -30.422 -20.859 1 93.31 79 TRP A CA 1
ATOM 641 C C . TRP A 1 79 ? 20.234 -30.984 -21.266 1 93.31 79 TRP A C 1
ATOM 643 O O . TRP A 1 79 ? 19.234 -30.781 -20.578 1 93.31 79 TRP A O 1
ATOM 653 N N . GLU A 1 80 ? 20.234 -31.719 -22.344 1 92.88 80 GLU A N 1
ATOM 654 C CA . GLU A 1 80 ? 19 -32.281 -22.875 1 92.88 80 GLU A CA 1
ATOM 655 C C . GLU A 1 80 ? 18.375 -33.25 -21.875 1 92.88 80 GLU A C 1
ATOM 657 O O . GLU A 1 80 ? 17.156 -33.25 -21.688 1 92.88 80 GLU A O 1
ATOM 662 N N . GLN A 1 81 ? 19.172 -34.031 -21.25 1 91.38 81 GLN A N 1
ATOM 663 C CA . GLN A 1 81 ? 18.688 -35 -20.281 1 91.38 81 GLN A CA 1
ATOM 664 C C . GLN A 1 81 ? 18.094 -34.312 -19.062 1 91.38 81 GLN A C 1
ATOM 666 O O . GLN A 1 81 ? 17 -34.656 -18.609 1 91.38 81 GLN A O 1
ATOM 671 N N . CYS A 1 82 ? 18.797 -33.344 -18.609 1 92.06 82 CYS A N 1
ATOM 672 C CA . CYS A 1 82 ? 18.312 -32.625 -17.438 1 92.06 82 CYS A CA 1
ATOM 673 C C . CYS A 1 82 ? 17.047 -31.828 -17.781 1 92.06 82 CYS A C 1
ATOM 675 O O . CYS A 1 82 ? 16.109 -31.781 -16.984 1 92.06 82 CYS A O 1
ATOM 677 N N . ASN A 1 83 ? 17.047 -31.219 -18.938 1 93.69 83 ASN A N 1
ATOM 678 C CA . ASN A 1 83 ? 15.867 -30.5 -19.406 1 93.69 83 ASN A CA 1
ATOM 679 C C . ASN A 1 83 ? 14.648 -31.406 -19.484 1 93.69 83 ASN A C 1
ATOM 681 O O . ASN A 1 83 ? 13.562 -31.031 -19.031 1 93.69 83 ASN A O 1
ATOM 685 N N . ALA A 1 84 ? 14.898 -32.594 -20 1 91 84 ALA A N 1
ATOM 686 C CA . ALA A 1 84 ? 13.82 -33.562 -20.125 1 91 84 ALA A CA 1
ATOM 687 C C . ALA A 1 84 ? 13.289 -33.969 -18.75 1 91 84 ALA A C 1
ATOM 689 O O . ALA A 1 84 ? 12.086 -34.125 -18.562 1 91 84 ALA A O 1
ATOM 690 N N . MET A 1 85 ? 14.172 -34.094 -17.844 1 91.06 85 MET A N 1
ATOM 691 C CA . MET A 1 85 ? 13.781 -34.469 -16.484 1 91.06 85 MET A CA 1
ATOM 692 C C . MET A 1 85 ? 12.906 -33.375 -15.867 1 91.06 85 MET A C 1
ATOM 694 O O . MET A 1 85 ? 11.852 -33.656 -15.305 1 91.06 85 MET A O 1
ATOM 698 N N . VAL A 1 86 ? 13.32 -32.125 -15.969 1 93.12 86 VAL A N 1
ATOM 699 C CA . VAL A 1 86 ? 12.578 -31.016 -15.406 1 93.12 86 VAL A CA 1
ATOM 700 C C . VAL A 1 86 ? 11.211 -30.906 -16.078 1 93.12 86 VAL A C 1
ATOM 702 O O . VAL A 1 86 ? 10.203 -30.656 -15.422 1 93.12 86 VAL A O 1
ATOM 705 N N . MET A 1 87 ? 11.195 -31.141 -17.344 1 92.88 87 MET A N 1
ATOM 706 C CA . MET A 1 87 ? 9.922 -31.125 -18.062 1 92.88 87 MET A CA 1
ATOM 707 C C . MET A 1 87 ? 8.984 -32.219 -17.531 1 92.88 87 MET A C 1
ATOM 709 O O . MET A 1 87 ? 7.793 -31.969 -17.359 1 92.88 87 MET A O 1
ATOM 713 N N . TYR A 1 88 ? 9.578 -33.344 -17.344 1 89.56 88 TYR A N 1
ATOM 714 C CA . TYR A 1 88 ? 8.789 -34.438 -16.797 1 89.56 88 TYR A CA 1
ATOM 715 C C . TYR A 1 88 ? 8.219 -34.094 -15.43 1 89.56 88 TYR A C 1
ATOM 717 O O . TYR A 1 88 ? 7.047 -34.344 -15.148 1 89.56 88 TYR A O 1
ATOM 725 N N . TRP A 1 89 ? 9.062 -33.469 -14.578 1 91.56 89 TRP A N 1
ATOM 726 C CA . TRP A 1 89 ? 8.609 -33.031 -13.266 1 91.56 89 TRP A CA 1
ATOM 727 C C . TRP A 1 89 ? 7.473 -32.031 -13.383 1 91.56 89 TRP A C 1
ATOM 729 O O . TRP A 1 89 ? 6.48 -32.094 -12.656 1 91.56 89 TRP A O 1
ATOM 739 N N . LEU A 1 90 ? 7.574 -31.047 -14.328 1 93.31 90 LEU A N 1
ATOM 740 C CA . LEU A 1 90 ? 6.535 -30.062 -14.57 1 93.31 90 LEU A CA 1
ATOM 741 C C . LEU A 1 90 ? 5.23 -30.719 -15 1 93.31 90 LEU A C 1
ATOM 743 O O . LEU A 1 90 ? 4.18 -30.469 -14.414 1 93.31 90 LEU A O 1
ATOM 747 N N . MET A 1 91 ? 5.371 -31.656 -15.867 1 90.62 91 MET A N 1
ATOM 748 C CA . MET A 1 91 ? 4.195 -32.312 -16.422 1 90.62 91 MET A CA 1
ATOM 749 C C . MET A 1 91 ? 3.512 -33.156 -15.352 1 90.62 91 MET A C 1
ATOM 751 O O . MET A 1 91 ? 2.283 -33.281 -15.328 1 90.62 91 MET A O 1
ATOM 755 N N . SER A 1 92 ? 4.277 -33.75 -14.469 1 89.69 92 SER A N 1
ATOM 756 C CA . SER A 1 92 ? 3.727 -34.594 -13.43 1 89.69 92 SER A CA 1
ATOM 757 C C . SER A 1 92 ? 3.084 -33.812 -12.312 1 89.69 92 SER A C 1
ATOM 759 O O . SER A 1 92 ? 2.338 -34.344 -11.492 1 89.69 92 SER A O 1
ATOM 761 N N . SER A 1 93 ? 3.307 -32.5 -12.352 1 91.62 93 SER A N 1
ATOM 762 C CA . SER A 1 93 ? 2.842 -31.672 -11.25 1 91.62 93 SER A CA 1
ATOM 763 C C . SER A 1 93 ? 1.64 -30.828 -11.664 1 91.62 93 SER A C 1
ATOM 765 O O . SER A 1 93 ? 1.293 -29.859 -10.984 1 91.62 93 SER A O 1
ATOM 767 N N . MET A 1 94 ? 1.02 -31.141 -12.758 1 91.19 94 MET A N 1
ATOM 768 C CA . MET A 1 94 ? -0.146 -30.375 -13.195 1 91.19 94 MET A CA 1
ATOM 769 C C . MET A 1 94 ? -1.289 -31.297 -13.594 1 91.19 94 MET A C 1
ATOM 771 O O . MET A 1 94 ? -1.076 -32.5 -13.812 1 91.19 94 MET A O 1
ATOM 775 N N . THR A 1 95 ? -2.484 -30.781 -13.617 1 91.56 95 THR A N 1
ATOM 776 C CA . THR A 1 95 ? -3.652 -31.547 -14.055 1 91.56 95 THR A CA 1
ATOM 777 C C . THR A 1 95 ? -3.582 -31.828 -15.555 1 91.56 95 THR A C 1
ATOM 779 O O . THR A 1 95 ? -2.859 -31.156 -16.281 1 91.56 95 THR A O 1
ATOM 782 N N . GLU A 1 96 ? -4.32 -32.781 -15.969 1 89.75 96 GLU A N 1
ATOM 783 C CA . GLU A 1 96 ? -4.32 -33.188 -17.375 1 89.75 96 GLU A CA 1
ATOM 784 C C . GLU A 1 96 ? -4.773 -32.062 -18.281 1 89.75 96 GLU A C 1
ATOM 786 O O . GLU A 1 96 ? -4.219 -31.859 -19.359 1 89.75 96 GLU A O 1
ATOM 791 N N . LYS A 1 97 ? -5.68 -31.344 -17.781 1 87.94 97 LYS A N 1
ATOM 792 C CA . LYS A 1 97 ? -6.199 -30.219 -18.562 1 87.94 97 LYS A CA 1
ATOM 793 C C . LYS A 1 97 ? -5.113 -29.188 -18.812 1 87.94 97 LYS A C 1
ATOM 795 O O . LYS A 1 97 ? -4.949 -28.719 -19.938 1 87.94 97 LYS A O 1
ATOM 800 N N . LEU A 1 98 ? -4.391 -28.859 -17.812 1 90.38 98 LEU A N 1
ATOM 801 C CA . LEU A 1 98 ? -3.32 -27.875 -17.938 1 90.38 98 LEU A CA 1
ATOM 802 C C . LEU A 1 98 ? -2.18 -28.422 -18.797 1 90.38 98 LEU A C 1
ATOM 804 O O . LEU A 1 98 ? -1.586 -27.688 -19.594 1 90.38 98 LEU A O 1
ATOM 808 N N . LEU A 1 99 ? -1.921 -29.719 -18.656 1 90.75 99 LEU A N 1
ATOM 809 C CA . LEU A 1 99 ? -0.851 -30.375 -19.391 1 90.75 99 LEU A CA 1
ATOM 810 C C . LEU A 1 99 ? -1.081 -30.25 -20.906 1 90.75 99 LEU A C 1
ATOM 812 O O . LEU A 1 99 ? -0.155 -29.938 -21.656 1 90.75 99 LEU A O 1
ATOM 816 N N . GLU A 1 100 ? -2.209 -30.391 -21.328 1 89.75 100 GLU A N 1
ATOM 817 C CA . GLU A 1 100 ? -2.557 -30.359 -22.75 1 89.75 100 GLU A CA 1
ATOM 818 C C . GLU A 1 100 ? -2.262 -28.984 -23.359 1 89.75 100 GLU A C 1
ATOM 820 O O . GLU A 1 100 ? -1.947 -28.875 -24.547 1 89.75 100 GLU A O 1
ATOM 825 N N . SER A 1 101 ? -2.264 -28.047 -22.562 1 86.88 101 SER A N 1
ATOM 826 C CA . SER A 1 101 ? -2.105 -26.688 -23.062 1 86.88 101 SER A CA 1
ATOM 827 C C . SER A 1 101 ? -0.632 -26.297 -23.156 1 86.88 101 SER A C 1
ATOM 829 O O . SER A 1 101 ? -0.278 -25.344 -23.859 1 86.88 101 SER A O 1
ATOM 831 N N . VAL A 1 102 ? 0.25 -27.047 -22.469 1 88.31 102 VAL A N 1
ATOM 832 C CA . VAL A 1 102 ? 1.626 -26.562 -22.438 1 88.31 102 VAL A CA 1
ATOM 833 C C . VAL A 1 102 ? 2.578 -27.672 -22.859 1 88.31 102 VAL A C 1
ATOM 835 O O . VAL A 1 102 ? 3.791 -27.469 -22.938 1 88.31 102 VAL A O 1
ATOM 838 N N . MET A 1 103 ? 2.143 -28.875 -23.281 1 87 103 MET A N 1
ATOM 839 C CA . MET A 1 103 ? 2.959 -30.062 -23.516 1 87 103 MET A CA 1
ATOM 840 C C . MET A 1 103 ? 3.801 -29.906 -24.781 1 87 103 MET A C 1
ATOM 842 O O . MET A 1 103 ? 4.758 -30.656 -24.984 1 87 103 MET A O 1
ATOM 846 N N . PHE A 1 104 ? 3.592 -28.922 -25.594 1 88.25 104 PHE A N 1
ATOM 847 C CA . PHE A 1 104 ? 4.309 -28.781 -26.859 1 88.25 104 PHE A CA 1
ATOM 848 C C . PHE A 1 104 ? 5.547 -27.922 -26.688 1 88.25 104 PHE A C 1
ATOM 850 O O . PHE A 1 104 ? 6.309 -27.719 -27.625 1 88.25 104 PHE A O 1
ATOM 857 N N . ALA A 1 105 ? 5.742 -27.453 -25.469 1 91.88 105 ALA A N 1
ATOM 858 C CA . ALA A 1 105 ? 6.945 -26.656 -25.219 1 91.88 105 ALA A CA 1
ATOM 859 C C . ALA A 1 105 ? 8.203 -27.5 -25.406 1 91.88 105 ALA A C 1
ATOM 861 O O . ALA A 1 105 ? 8.242 -28.672 -25.031 1 91.88 105 ALA A O 1
ATOM 862 N N . GLU A 1 106 ? 9.234 -26.922 -25.938 1 90.56 106 GLU A N 1
ATOM 863 C CA . GLU A 1 106 ? 10.453 -27.656 -26.281 1 90.56 106 GLU A CA 1
ATOM 864 C C . GLU A 1 106 ? 11.406 -27.734 -25.094 1 90.56 106 GLU A C 1
ATOM 866 O O . GLU A 1 106 ? 12.281 -28.594 -25.047 1 90.56 106 GLU A O 1
ATOM 871 N N . THR A 1 107 ? 11.305 -26.766 -24.266 1 94.81 107 THR A N 1
ATOM 872 C CA . THR A 1 107 ? 12.195 -26.719 -23.109 1 94.81 107 THR A CA 1
ATOM 873 C C . THR A 1 107 ? 11.406 -26.484 -21.828 1 94.81 107 THR A C 1
ATOM 875 O O . THR A 1 107 ? 10.266 -26.016 -21.875 1 94.81 107 THR A O 1
ATOM 878 N N . ALA A 1 108 ? 12.008 -26.828 -20.766 1 95.19 108 ALA A N 1
ATOM 879 C CA . ALA A 1 108 ? 11.406 -26.562 -19.453 1 95.19 108 ALA A CA 1
ATOM 880 C C . ALA A 1 108 ? 11.164 -25.078 -19.25 1 95.19 108 ALA A C 1
ATOM 882 O O . ALA A 1 108 ? 10.133 -24.688 -18.703 1 95.19 108 ALA A O 1
ATOM 883 N N . HIS A 1 109 ? 12.094 -24.281 -19.766 1 96.06 109 HIS A N 1
ATOM 884 C CA . HIS A 1 109 ? 11.953 -22.828 -19.656 1 96.06 109 HIS A CA 1
ATOM 885 C C . HIS A 1 109 ? 10.711 -22.344 -20.391 1 96.06 109 HIS A C 1
ATOM 887 O O . HIS A 1 109 ? 9.922 -21.578 -19.828 1 96.06 109 HIS A O 1
ATOM 893 N N . LYS A 1 110 ? 10.602 -22.797 -21.562 1 94.81 110 LYS A N 1
ATOM 894 C CA . LYS A 1 110 ? 9.453 -22.391 -22.359 1 94.81 110 LYS A CA 1
ATOM 895 C C . LYS A 1 110 ? 8.148 -22.875 -21.734 1 94.81 110 LYS A C 1
ATOM 897 O O . LYS A 1 110 ? 7.152 -22.156 -21.719 1 94.8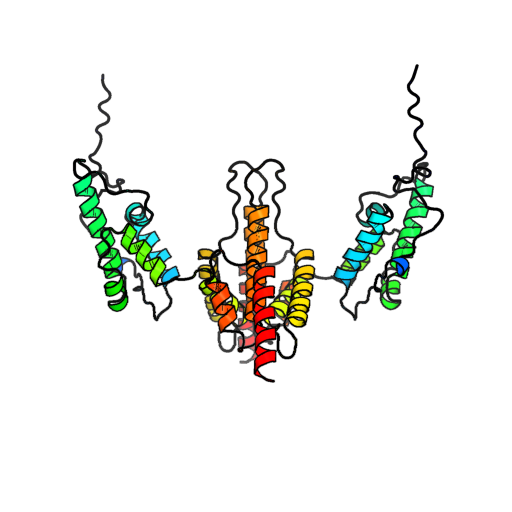1 110 LYS A O 1
ATOM 902 N N . MET A 1 111 ? 8.148 -24.094 -21.25 1 94.81 111 MET A N 1
ATOM 903 C CA . MET A 1 111 ? 6.969 -24.641 -20.578 1 94.81 111 MET A CA 1
ATOM 904 C C . MET A 1 111 ? 6.594 -23.797 -19.375 1 94.81 111 MET A C 1
ATOM 906 O O . MET A 1 111 ? 5.418 -23.484 -19.156 1 94.81 111 MET A O 1
ATOM 910 N N . TRP A 1 112 ? 7.57 -23.438 -18.625 1 95.19 112 TRP A N 1
ATOM 911 C CA . TRP A 1 112 ? 7.395 -22.594 -17.438 1 95.19 112 TRP A CA 1
ATOM 912 C C . TRP A 1 112 ? 6.766 -21.266 -17.812 1 95.19 112 TRP A C 1
ATOM 914 O O . TRP A 1 112 ? 5.797 -20.828 -17.188 1 95.19 112 TRP A O 1
ATOM 924 N N . GLU A 1 113 ? 7.25 -20.656 -18.891 1 93.44 113 GLU A N 1
ATOM 925 C 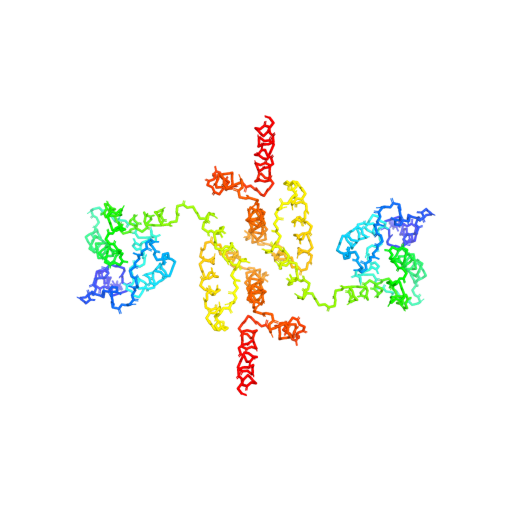CA . GLU A 1 113 ? 6.746 -19.359 -19.359 1 93.44 113 GLU A CA 1
ATOM 926 C C . GLU A 1 113 ? 5.32 -19.484 -19.891 1 93.44 113 GLU A C 1
ATOM 928 O O . GLU A 1 113 ? 4.488 -18.609 -19.656 1 93.44 113 GLU A O 1
ATOM 933 N N . ASP A 1 114 ? 5.094 -20.562 -20.578 1 92.31 114 ASP A N 1
ATOM 934 C CA . ASP A 1 114 ? 3.76 -20.781 -21.125 1 92.31 114 ASP A CA 1
ATOM 935 C C . ASP A 1 114 ? 2.732 -20.969 -20 1 92.31 114 ASP A C 1
ATOM 937 O O . ASP A 1 114 ? 1.61 -20.469 -20.094 1 92.31 114 ASP A O 1
ATOM 941 N N . LEU A 1 115 ? 3.127 -21.688 -18.969 1 92.5 115 LEU A N 1
ATOM 942 C CA . LEU A 1 115 ? 2.256 -21.875 -17.812 1 92.5 115 LEU A CA 1
ATOM 943 C C . LEU A 1 115 ? 1.905 -20.531 -17.172 1 92.5 115 LEU A C 1
ATOM 945 O O . LEU A 1 115 ? 0.739 -20.281 -16.875 1 92.5 115 LEU A O 1
ATOM 949 N N . ARG A 1 116 ? 2.896 -19.734 -17 1 91.25 116 ARG A N 1
ATOM 950 C CA . ARG A 1 116 ? 2.686 -18.406 -16.422 1 91.25 116 ARG A CA 1
ATOM 951 C C . ARG A 1 116 ? 1.699 -17.594 -17.266 1 91.25 116 ARG A C 1
ATOM 953 O O . ARG A 1 116 ? 0.758 -17.016 -16.719 1 91.25 116 ARG A O 1
ATOM 960 N N . ARG A 1 117 ? 1.862 -17.594 -18.562 1 89.38 117 ARG A N 1
ATOM 961 C CA . ARG A 1 117 ? 1.018 -16.828 -19.469 1 89.38 117 ARG A CA 1
ATOM 962 C C . ARG A 1 117 ? -0.423 -17.328 -19.422 1 89.38 117 ARG A C 1
ATOM 964 O O . ARG A 1 117 ? -1.363 -16.531 -19.531 1 89.38 117 ARG A O 1
ATOM 971 N N . ARG A 1 118 ? -0.526 -18.609 -19.281 1 88.88 118 ARG A N 1
ATOM 972 C CA . ARG A 1 118 ? -1.853 -19.219 -19.281 1 88.88 118 ARG A CA 1
ATOM 973 C C . ARG A 1 118 ? -2.576 -18.938 -17.969 1 88.88 118 ARG A C 1
ATOM 975 O O . ARG A 1 118 ? -3.766 -18.609 -17.969 1 88.88 118 ARG A O 1
ATOM 982 N N . LEU A 1 119 ? -1.919 -19.047 -16.906 1 90.62 119 LEU A N 1
ATOM 983 C CA . LEU A 1 119 ? -2.551 -19 -15.586 1 90.62 119 LEU A CA 1
ATOM 984 C C . LEU A 1 119 ? -2.666 -17.562 -15.094 1 90.62 119 LEU A C 1
ATOM 986 O O . LEU A 1 119 ? -3.553 -17.25 -14.297 1 90.62 119 LEU A O 1
ATOM 990 N N . VAL A 1 120 ? -1.803 -16.734 -15.539 1 89.69 120 VAL A N 1
ATOM 991 C CA . VAL A 1 120 ? -1.825 -15.32 -15.195 1 89.69 120 VAL A CA 1
ATOM 992 C C . VAL A 1 120 ? -1.706 -14.477 -16.453 1 89.69 120 VAL A C 1
ATOM 994 O O . VAL A 1 120 ? -0.695 -13.797 -16.672 1 89.69 120 VAL A O 1
ATOM 997 N N . PRO A 1 121 ? -2.725 -14.453 -17.188 1 83.88 121 PRO A N 1
ATOM 998 C CA . PRO A 1 121 ? -2.664 -13.711 -18.453 1 83.88 121 PRO A CA 1
ATOM 999 C C . PRO A 1 121 ? -2.514 -12.203 -18.25 1 83.88 121 PRO A C 1
ATOM 1001 O O . PRO A 1 121 ? -1.958 -11.516 -19.094 1 83.88 121 PRO A O 1
ATOM 1004 N N . CYS A 1 122 ? -3.066 -11.711 -17.109 1 89.62 122 CYS A N 1
ATOM 1005 C CA . CYS A 1 122 ? -2.982 -10.289 -16.797 1 89.62 122 CYS A CA 1
ATOM 1006 C C . CYS A 1 122 ? -2.664 -10.086 -15.32 1 89.62 122 CYS A C 1
ATOM 1008 O O . CYS A 1 122 ? -3.525 -10.281 -14.461 1 89.62 122 CYS A O 1
ATOM 1010 N N . VAL A 1 123 ? -1.454 -9.719 -15.133 1 90.12 123 VAL A N 1
ATOM 1011 C CA . VAL A 1 123 ? -0.984 -9.539 -13.766 1 90.12 123 VAL A CA 1
ATOM 1012 C C . VAL A 1 123 ? -1.804 -8.453 -13.07 1 90.12 123 VAL A C 1
ATOM 1014 O O . VAL A 1 123 ? -2.178 -8.602 -11.906 1 90.12 123 VAL A O 1
ATOM 1017 N N . ASP A 1 124 ? -2.135 -7.41 -13.773 1 92.06 124 ASP A N 1
ATOM 1018 C CA . ASP A 1 124 ? -2.91 -6.316 -13.195 1 92.06 124 ASP A CA 1
ATOM 1019 C C . ASP A 1 124 ? -4.289 -6.797 -12.75 1 92.06 124 ASP A C 1
ATOM 1021 O O . ASP A 1 124 ? -4.789 -6.375 -11.703 1 92.06 124 ASP A O 1
ATOM 1025 N N . LEU A 1 125 ? -4.875 -7.609 -13.555 1 90.69 125 LEU A N 1
ATOM 1026 C CA . LEU A 1 125 ? -6.176 -8.156 -13.18 1 90.69 125 LEU A CA 1
ATOM 1027 C C . LEU A 1 125 ? -6.066 -9 -11.914 1 90.69 125 LEU A C 1
ATOM 1029 O O . LEU A 1 125 ? -6.926 -8.922 -11.031 1 90.69 125 LEU A O 1
ATOM 1033 N N . LYS A 1 126 ? -5.008 -9.781 -11.859 1 91.88 126 LYS A N 1
ATOM 1034 C CA . LYS A 1 126 ? -4.809 -10.625 -10.68 1 91.88 126 LYS A CA 1
ATOM 1035 C C . LYS A 1 126 ? -4.621 -9.773 -9.422 1 91.88 126 LYS A C 1
ATOM 1037 O O . LYS A 1 126 ? -5.215 -10.062 -8.383 1 91.88 126 LYS A O 1
ATOM 1042 N N . ILE A 1 127 ? -3.812 -8.766 -9.531 1 94.75 127 ILE A N 1
ATOM 1043 C CA . ILE A 1 127 ? -3.596 -7.859 -8.406 1 94.75 127 ILE A CA 1
ATOM 1044 C C . ILE A 1 127 ? -4.922 -7.227 -7.988 1 94.75 127 ILE A C 1
ATOM 1046 O O . ILE A 1 127 ? -5.246 -7.176 -6.801 1 94.75 127 ILE A O 1
ATOM 1050 N N . TYR A 1 128 ? -5.664 -6.832 -8.992 1 93.75 128 TYR A N 1
ATOM 1051 C CA . TYR A 1 128 ? -6.977 -6.242 -8.758 1 93.75 128 TYR A CA 1
ATOM 1052 C C . TYR A 1 128 ? -7.875 -7.195 -7.977 1 93.75 128 TYR A C 1
ATOM 1054 O O . TYR A 1 128 ? -8.5 -6.805 -6.988 1 93.75 128 TYR A O 1
ATOM 1062 N N . GLN A 1 129 ? -7.918 -8.383 -8.359 1 92.56 129 GLN A N 1
ATOM 1063 C CA . GLN A 1 129 ? -8.758 -9.383 -7.723 1 92.56 129 GLN A CA 1
ATOM 1064 C C . GLN A 1 129 ? -8.312 -9.648 -6.285 1 92.56 129 GLN A C 1
ATOM 1066 O O . GLN A 1 129 ? -9.141 -9.789 -5.387 1 92.56 129 GLN A O 1
ATOM 1071 N N . LEU A 1 130 ? -7.043 -9.719 -6.105 1 94.94 130 LEU A N 1
ATOM 1072 C CA . LEU A 1 130 ? -6.496 -9.984 -4.777 1 94.94 130 LEU A CA 1
ATOM 1073 C C . LEU A 1 130 ? -6.773 -8.812 -3.836 1 94.94 130 LEU A C 1
ATOM 1075 O O . LEU A 1 130 ? -7.156 -9.016 -2.68 1 94.94 130 LEU A O 1
ATOM 1079 N N . ARG A 1 131 ? -6.617 -7.625 -4.297 1 95.19 131 ARG A N 1
ATOM 1080 C CA . ARG A 1 131 ? -6.891 -6.441 -3.484 1 95.19 131 ARG A CA 1
ATOM 1081 C C . ARG A 1 131 ? -8.375 -6.34 -3.146 1 95.19 131 ARG A C 1
ATOM 1083 O O . ARG A 1 131 ? -8.734 -5.957 -2.033 1 95.19 131 ARG A O 1
ATOM 1090 N N 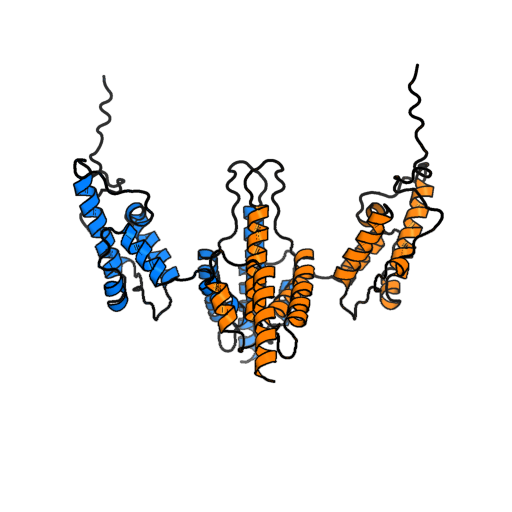. ARG A 1 132 ? -9.188 -6.625 -4.102 1 93.56 132 ARG A N 1
ATOM 1091 C CA . ARG A 1 132 ? -10.625 -6.664 -3.85 1 93.56 132 ARG A CA 1
ATOM 1092 C C . ARG A 1 132 ? -10.969 -7.691 -2.773 1 93.56 132 ARG A C 1
ATOM 1094 O O . ARG A 1 132 ? -11.773 -7.422 -1.885 1 93.56 132 ARG A O 1
ATOM 1101 N N . ARG A 1 133 ? -10.328 -8.828 -2.896 1 94.56 133 ARG A N 1
ATOM 1102 C CA . ARG A 1 133 ? -10.539 -9.867 -1.895 1 94.56 133 ARG A CA 1
ATOM 1103 C C . ARG A 1 133 ? -10.117 -9.383 -0.51 1 94.56 133 ARG A C 1
ATOM 1105 O O . ARG A 1 133 ? -10.836 -9.586 0.47 1 94.56 133 ARG A O 1
ATOM 1112 N N . LEU A 1 134 ? -9.031 -8.672 -0.429 1 95.56 134 LEU A N 1
ATOM 1113 C CA . LEU A 1 134 ? -8.539 -8.148 0.842 1 95.56 134 LEU A CA 1
ATOM 1114 C C . LEU A 1 134 ? -9.516 -7.137 1.426 1 95.56 134 LEU A C 1
ATOM 1116 O O . LEU A 1 134 ? -9.758 -7.125 2.635 1 95.56 134 LEU A O 1
ATOM 1120 N N . ALA A 1 135 ? -10.07 -6.332 0.535 1 93.31 135 ALA A N 1
ATOM 1121 C CA . ALA A 1 135 ? -10.969 -5.262 0.962 1 93.31 135 ALA A CA 1
ATOM 1122 C C . ALA A 1 135 ? -12.297 -5.82 1.459 1 93.31 135 ALA A C 1
ATOM 1124 O O . ALA A 1 135 ? -12.961 -5.207 2.295 1 93.31 135 ALA A O 1
ATOM 1125 N N . THR A 1 136 ? -12.648 -7.027 1.016 1 93.31 136 THR A N 1
ATOM 1126 C CA . THR A 1 136 ? -13.984 -7.531 1.302 1 93.31 136 THR A CA 1
ATOM 1127 C C . THR A 1 136 ? -13.93 -8.688 2.295 1 93.31 136 THR A C 1
ATOM 1129 O O . THR A 1 136 ? -14.953 -9.102 2.838 1 93.31 136 THR A O 1
ATOM 1132 N N . LEU A 1 137 ? -12.734 -9.195 2.496 1 96 137 LEU A N 1
ATOM 1133 C CA . LEU A 1 137 ? -12.586 -10.344 3.387 1 96 137 LEU A CA 1
ATOM 1134 C C . LEU A 1 137 ? -12.961 -9.969 4.816 1 96 137 LEU A C 1
ATOM 1136 O O . LEU A 1 137 ? -12.5 -8.945 5.336 1 96 137 LEU A O 1
ATOM 1140 N N . ARG A 1 138 ? -13.844 -10.711 5.434 1 96.81 138 ARG A N 1
ATOM 1141 C CA . ARG A 1 138 ? -14.273 -10.539 6.816 1 96.81 138 ARG A CA 1
ATOM 1142 C C . ARG A 1 138 ? -14.141 -11.844 7.598 1 96.81 138 ARG A C 1
ATOM 1144 O O . ARG A 1 138 ? -14.195 -12.93 7.02 1 96.81 138 ARG A O 1
ATOM 1151 N N . GLN A 1 139 ? -13.945 -11.719 8.82 1 97 139 GLN A N 1
ATOM 1152 C CA . GLN A 1 139 ? -13.828 -12.906 9.664 1 97 139 GLN A CA 1
ATOM 1153 C C . GLN A 1 139 ? -15.094 -13.758 9.594 1 97 139 GLN A C 1
ATOM 1155 O O . GLN A 1 139 ? -15.016 -14.969 9.383 1 97 139 GLN A O 1
ATOM 1160 N N . GLY A 1 140 ? -16.281 -13.023 9.781 1 95.88 140 GLY A N 1
ATOM 1161 C CA . GLY A 1 140 ? -17.531 -13.75 9.742 1 95.88 140 GLY A CA 1
ATOM 1162 C C . GLY A 1 140 ? -17.594 -14.914 10.703 1 95.88 140 GLY A C 1
ATOM 1163 O O . GLY A 1 140 ? -17.312 -14.758 11.898 1 95.88 140 GLY A O 1
ATOM 1164 N N . GLY A 1 141 ? -17.766 -16.125 10.195 1 94.88 141 GLY A N 1
ATOM 1165 C CA . GLY A 1 141 ? -17.891 -17.328 11.023 1 94.88 141 GLY A CA 1
ATOM 1166 C C . GLY A 1 141 ? -16.562 -18 11.289 1 94.88 141 GLY A C 1
ATOM 1167 O O . GLY A 1 141 ? -16.5 -18.953 12.07 1 94.88 141 GLY A O 1
ATOM 1168 N N . ASP A 1 142 ? -15.516 -17.516 10.781 1 96.62 142 ASP A N 1
ATOM 1169 C CA . ASP A 1 142 ? -14.203 -18.125 10.938 1 96.62 142 ASP A CA 1
ATOM 1170 C C . ASP A 1 142 ? -13.602 -17.797 12.305 1 96.62 142 ASP A C 1
ATOM 1172 O O . ASP A 1 142 ? -13.898 -16.75 12.883 1 96.62 142 ASP A O 1
ATOM 1176 N N . SER A 1 143 ? -12.828 -18.719 12.781 1 96.62 143 SER A N 1
ATOM 1177 C CA . SER A 1 143 ? -11.969 -18.359 13.898 1 96.62 143 SER A CA 1
ATOM 1178 C C . SER A 1 143 ? -10.938 -17.312 13.484 1 96.62 143 SER A C 1
ATOM 1180 O O . SER A 1 143 ? -10.711 -17.078 12.297 1 96.62 143 SER A O 1
ATOM 1182 N N . VAL A 1 144 ? -10.328 -16.703 14.453 1 97.62 144 VAL A N 1
ATOM 1183 C CA . VAL A 1 144 ? -9.297 -15.711 14.188 1 97.62 144 VAL A CA 1
ATOM 1184 C C . VAL A 1 144 ? -8.156 -16.344 13.398 1 97.62 144 VAL A C 1
ATOM 1186 O O . VAL A 1 144 ? -7.617 -15.734 12.469 1 97.62 144 VAL A O 1
ATOM 1189 N N . GLU A 1 145 ? -7.801 -17.5 13.773 1 96.81 145 GLU A N 1
ATOM 1190 C CA . GLU A 1 145 ? -6.711 -18.219 13.117 1 96.81 145 GLU A CA 1
ATOM 1191 C C . GLU A 1 145 ? -7.043 -18.5 11.656 1 96.81 145 GLU A C 1
ATOM 1193 O O . GLU A 1 145 ? -6.203 -18.312 10.773 1 96.81 145 GLU A O 1
ATOM 1198 N N . GLU A 1 146 ? -8.234 -18.938 11.375 1 97.31 146 GLU A N 1
ATOM 1199 C CA . GLU A 1 146 ? -8.672 -19.219 10.016 1 97.31 146 GLU A CA 1
ATOM 1200 C C . GLU A 1 146 ? -8.719 -17.953 9.172 1 97.31 146 GLU A C 1
ATOM 1202 O O . GLU A 1 146 ? -8.258 -17.938 8.031 1 97.31 146 GLU A O 1
ATOM 1207 N N . TYR A 1 147 ? -9.328 -16.969 9.812 1 97.88 147 TYR A N 1
ATOM 1208 C CA . TYR A 1 147 ? -9.422 -15.672 9.148 1 97.88 147 TYR A CA 1
ATOM 1209 C C . TYR A 1 147 ? -8.031 -15.141 8.797 1 97.88 147 TYR A C 1
ATOM 1211 O O . TYR A 1 147 ? -7.789 -14.727 7.664 1 97.88 147 TYR A O 1
ATOM 1219 N N . PHE A 1 148 ? -7.102 -15.25 9.734 1 98 148 PHE A N 1
ATOM 1220 C CA . PHE A 1 148 ? -5.73 -14.797 9.523 1 98 148 PHE A CA 1
ATOM 1221 C C . PHE A 1 148 ? -5.059 -15.609 8.422 1 98 148 PHE A C 1
ATOM 1223 O O . PHE A 1 148 ? -4.293 -15.07 7.625 1 98 148 PHE A O 1
ATOM 1230 N N . GLY A 1 149 ? -5.328 -16.875 8.383 1 96.44 149 GLY A N 1
ATOM 1231 C CA . GLY A 1 149 ? -4.797 -17.719 7.332 1 96.44 149 GLY A CA 1
ATOM 1232 C C . GLY A 1 149 ? -5.234 -17.312 5.941 1 96.44 149 GLY A C 1
ATOM 1233 O O . GLY A 1 149 ? -4.43 -17.297 5.008 1 96.44 149 GLY A O 1
ATOM 1234 N N . LYS A 1 150 ? -6.473 -16.969 5.812 1 96.19 150 LYS A N 1
ATOM 1235 C CA . LYS A 1 150 ? -7 -16.5 4.531 1 96.19 150 LYS A CA 1
ATOM 1236 C C . LYS A 1 150 ? -6.32 -15.219 4.086 1 96.19 150 LYS A C 1
ATOM 1238 O O . LYS A 1 150 ? -5.957 -15.07 2.918 1 96.19 150 LYS A O 1
ATOM 1243 N N . LEU A 1 151 ? -6.121 -14.305 5.047 1 97.69 151 LEU A N 1
ATOM 1244 C CA . LEU A 1 151 ? -5.43 -13.055 4.746 1 97.69 151 LEU A CA 1
ATOM 1245 C C . LEU A 1 151 ? -3.99 -13.32 4.324 1 97.69 151 LEU A C 1
ATOM 1247 O O . LEU A 1 151 ? -3.516 -12.75 3.334 1 97.69 151 LEU A O 1
ATOM 1251 N N . SER A 1 152 ? -3.373 -14.211 5.055 1 96.31 152 SER A N 1
ATOM 1252 C CA . SER A 1 152 ? -1.974 -14.539 4.797 1 96.31 152 SER A CA 1
ATOM 1253 C C . SER A 1 152 ? -1.785 -15.094 3.387 1 96.31 152 SER A C 1
ATOM 1255 O O . SER A 1 152 ? -0.801 -14.773 2.715 1 96.31 152 SER A O 1
ATOM 1257 N N . LYS A 1 153 ? -2.695 -15.836 3.006 1 93.62 153 LYS A N 1
ATOM 1258 C CA . LYS A 1 153 ? -2.643 -16.406 1.661 1 93.62 153 LYS A CA 1
ATOM 1259 C C . LYS A 1 153 ? -2.723 -15.312 0.601 1 93.62 153 LYS A C 1
ATOM 1261 O O . LYS A 1 153 ? -1.942 -15.305 -0.354 1 93.62 153 LYS A O 1
ATOM 1266 N N . VAL A 1 154 ? -3.617 -14.406 0.768 1 96.12 154 VAL A N 1
ATOM 1267 C CA . VAL A 1 154 ? -3.785 -13.312 -0.185 1 96.12 154 VAL A CA 1
ATOM 1268 C C . VAL A 1 154 ? -2.541 -12.43 -0.183 1 96.12 154 VAL A C 1
ATOM 1270 O O . VAL A 1 154 ? -2.051 -12.031 -1.244 1 96.12 154 VAL A O 1
ATOM 1273 N N . TRP A 1 155 ? -2.006 -12.148 1.039 1 96.31 155 TRP A N 1
ATOM 1274 C CA . TRP A 1 155 ? -0.802 -11.328 1.154 1 96.31 155 TRP A CA 1
ATOM 1275 C C . TRP A 1 155 ? 0.366 -11.977 0.415 1 96.31 155 TRP A C 1
ATOM 1277 O O . TRP A 1 155 ? 1.117 -11.289 -0.286 1 96.31 155 TRP A O 1
ATOM 1287 N N . MET A 1 156 ? 0.471 -13.195 0.578 1 92.94 156 MET A N 1
ATOM 1288 C CA . MET A 1 156 ? 1.553 -13.93 -0.069 1 92.94 156 MET A CA 1
ATOM 1289 C C . MET A 1 156 ? 1.438 -13.844 -1.587 1 92.94 156 MET A C 1
ATOM 1291 O O . MET A 1 156 ? 2.42 -13.562 -2.273 1 92.94 156 MET A O 1
ATOM 1295 N N . GLU A 1 157 ? 0.257 -14.062 -2.08 1 93.31 157 GLU A N 1
ATOM 1296 C CA . GLU A 1 157 ? 0.043 -13.969 -3.521 1 93.31 157 GLU A CA 1
ATOM 1297 C C . GLU A 1 157 ? 0.321 -12.562 -4.035 1 93.31 157 GLU A C 1
ATOM 1299 O O . GLU A 1 157 ? 0.98 -12.391 -5.062 1 93.31 157 GLU A O 1
ATOM 1304 N N . LEU A 1 158 ? -0.134 -11.648 -3.295 1 94.94 158 LEU A N 1
ATOM 1305 C CA . LEU A 1 158 ? 0.065 -10.258 -3.695 1 94.94 158 LEU A CA 1
ATOM 1306 C C . LEU A 1 158 ? 1.55 -9.914 -3.734 1 94.94 158 LEU A C 1
ATOM 1308 O O . LEU A 1 158 ? 1.993 -9.164 -4.605 1 94.94 158 LEU A O 1
ATOM 1312 N N . SER A 1 159 ? 2.291 -10.406 -2.783 1 93.5 159 SER A N 1
ATOM 1313 C CA . SER A 1 159 ? 3.721 -10.117 -2.715 1 93.5 159 SER A CA 1
ATOM 1314 C C . SER A 1 159 ? 4.457 -10.672 -3.928 1 93.5 159 SER A C 1
ATOM 1316 O O . SER A 1 159 ? 5.516 -10.164 -4.305 1 93.5 159 SER A O 1
ATOM 1318 N N . GLU A 1 160 ? 3.875 -11.688 -4.547 1 90.12 160 GLU A N 1
ATOM 1319 C CA . GLU A 1 160 ? 4.465 -12.273 -5.746 1 90.12 160 GLU A CA 1
ATOM 1320 C C . GLU A 1 160 ? 4.254 -11.375 -6.957 1 90.12 160 GLU A C 1
ATOM 1322 O O . GLU A 1 160 ? 5.156 -11.219 -7.785 1 90.12 160 GLU A O 1
ATOM 1327 N N . TYR A 1 161 ? 3.1 -10.781 -7 1 91.81 161 TYR A N 1
ATOM 1328 C CA . TYR A 1 161 ? 2.732 -10.008 -8.18 1 91.81 161 TYR A CA 1
ATOM 1329 C C . TYR A 1 161 ? 3.125 -8.547 -8.008 1 91.81 161 TYR A C 1
ATOM 1331 O O . TYR A 1 161 ? 3.361 -7.84 -8.992 1 91.81 161 TYR A O 1
ATOM 1339 N N . ALA A 1 162 ? 3.18 -8.117 -6.805 1 92.88 162 ALA A N 1
ATOM 1340 C CA . ALA A 1 162 ? 3.512 -6.734 -6.488 1 92.88 162 ALA A CA 1
ATOM 1341 C C . ALA A 1 162 ? 4.488 -6.66 -5.316 1 92.88 162 ALA A C 1
ATOM 1343 O O . ALA A 1 162 ? 4.125 -6.199 -4.227 1 92.88 162 ALA A O 1
ATOM 1344 N N . PRO A 1 163 ? 5.676 -7.023 -5.645 1 90.56 163 PRO A N 1
ATOM 1345 C CA . PRO A 1 163 ? 6.672 -7.012 -4.57 1 90.56 163 PRO A CA 1
ATOM 1346 C C . PRO A 1 163 ? 7.031 -5.598 -4.117 1 90.56 163 PRO A C 1
ATOM 1348 O O . PRO A 1 163 ? 6.844 -4.637 -4.867 1 90.56 163 PRO A O 1
ATOM 1351 N N . VAL A 1 164 ? 7.488 -5.516 -2.898 1 89.69 164 VAL A N 1
ATOM 1352 C CA . VAL A 1 164 ? 7.961 -4.242 -2.359 1 89.69 164 VAL A CA 1
ATOM 1353 C C . VAL A 1 164 ? 9.195 -3.779 -3.133 1 89.69 164 VAL A C 1
ATOM 1355 O O . VAL A 1 164 ? 10.094 -4.578 -3.416 1 89.69 164 VAL A O 1
ATOM 1358 N N . PRO A 1 165 ? 9.211 -2.541 -3.492 1 85.38 165 PRO A N 1
ATOM 1359 C CA . PRO A 1 165 ? 10.406 -2.047 -4.184 1 85.38 165 PRO A CA 1
ATOM 1360 C C . PRO A 1 165 ? 11.664 -2.143 -3.324 1 85.38 165 PRO A C 1
ATOM 1362 O O . PRO A 1 165 ? 11.633 -1.827 -2.133 1 85.38 165 PRO A O 1
ATOM 1365 N N . GLU A 1 166 ? 12.711 -2.666 -3.912 1 82.62 166 GLU A N 1
ATOM 1366 C CA . GLU A 1 166 ? 13.969 -2.84 -3.193 1 82.62 166 GLU A CA 1
ATOM 1367 C C . GLU A 1 166 ? 15.062 -1.941 -3.766 1 82.62 166 GLU A C 1
ATOM 1369 O O . GLU A 1 166 ? 15.117 -1.724 -4.977 1 82.62 166 GLU A O 1
ATOM 1374 N N . CYS A 1 167 ? 15.758 -1.397 -2.859 1 82.62 167 CYS A N 1
ATOM 1375 C CA . CYS A 1 167 ? 16.938 -0.661 -3.279 1 82.62 167 CYS A CA 1
ATOM 1376 C C . CYS A 1 167 ? 18.047 -1.612 -3.73 1 82.62 167 CYS A C 1
ATOM 1378 O O . CYS A 1 167 ? 18.453 -2.502 -2.979 1 82.62 167 CYS A O 1
ATOM 1380 N N . LYS A 1 168 ? 18.484 -1.475 -4.984 1 75.06 168 LYS A N 1
ATOM 1381 C CA . LYS A 1 168 ? 19.484 -2.369 -5.551 1 75.06 168 LYS A CA 1
ATOM 1382 C C . LYS A 1 168 ? 20.844 -1.664 -5.684 1 75.06 168 LYS A C 1
ATOM 1384 O O . LYS A 1 168 ? 21.719 -2.125 -6.418 1 75.06 168 LYS A O 1
ATOM 1389 N N . CYS A 1 169 ? 20.906 -0.563 -5.047 1 75.12 169 CYS A N 1
ATOM 1390 C CA . CYS A 1 169 ? 22.109 0.215 -5.27 1 75.12 169 CYS A CA 1
ATOM 1391 C C . CYS A 1 169 ? 23.297 -0.414 -4.559 1 75.12 169 CYS A C 1
ATOM 1393 O O . CYS A 1 169 ? 24.453 -0.168 -4.926 1 75.12 169 CYS A O 1
ATOM 1395 N N . GLY A 1 170 ? 23.203 -1.45 -3.732 1 65.94 170 GLY A N 1
ATOM 1396 C CA . GLY A 1 170 ? 24.281 -2.188 -3.092 1 65.94 170 GLY A CA 1
ATOM 1397 C C . GLY A 1 170 ? 25.109 -1.332 -2.158 1 65.94 170 GLY A C 1
ATOM 1398 O O . GLY A 1 170 ? 26 -1.841 -1.466 1 65.94 170 GLY A O 1
ATOM 1399 N N . GLY A 1 171 ? 24.875 -0.045 -2.07 1 63.56 171 GLY A N 1
ATOM 1400 C CA . GLY A 1 171 ? 25.844 0.771 -1.338 1 63.56 171 GLY A CA 1
ATOM 1401 C C . GLY A 1 171 ? 25.172 1.812 -0.453 1 63.56 171 GLY A C 1
ATOM 1402 O O . GLY A 1 171 ? 25.859 2.516 0.298 1 63.56 171 GLY A O 1
ATOM 1403 N N . CYS A 1 172 ? 23.891 1.796 -0.598 1 70.44 172 CYS A N 1
ATOM 1404 C CA . CYS A 1 172 ? 23.391 2.967 0.114 1 70.44 172 CYS A CA 1
ATOM 1405 C C . CYS A 1 172 ? 22.875 2.586 1.496 1 70.44 172 CYS A C 1
ATOM 1407 O O . CYS A 1 172 ? 22.656 1.407 1.774 1 70.44 172 CYS A O 1
ATOM 1409 N N . ASN A 1 173 ? 23.125 3.258 2.463 1 73.25 173 ASN A N 1
ATOM 1410 C CA . ASN A 1 173 ? 22.594 3.121 3.814 1 73.25 173 ASN A CA 1
ATOM 1411 C C . ASN A 1 173 ? 21.203 3.736 3.936 1 73.25 173 ASN A C 1
ATOM 1413 O O . ASN A 1 173 ? 20.828 4.254 4.992 1 73.25 173 ASN A O 1
ATOM 1417 N N . CYS A 1 174 ? 20.516 3.729 2.783 1 77.56 174 CYS A N 1
ATOM 1418 C CA . CYS A 1 174 ? 19.266 4.484 2.807 1 77.56 174 CYS A CA 1
ATOM 1419 C C . CYS A 1 174 ? 18.172 3.699 3.508 1 77.56 174 CYS A C 1
ATOM 1421 O O . CYS A 1 174 ? 17.141 4.262 3.885 1 77.56 174 CYS A O 1
ATOM 1423 N N . GLU A 1 175 ? 18.234 2.457 3.822 1 82.69 175 GLU A N 1
ATOM 1424 C CA . GLU A 1 175 ? 17.297 1.593 4.535 1 82.69 175 GLU A CA 1
ATOM 1425 C C . GLU A 1 175 ? 15.898 1.67 3.93 1 82.69 175 GLU A C 1
ATOM 1427 O O . GLU A 1 175 ? 14.906 1.462 4.625 1 82.69 175 GLU A O 1
ATOM 1432 N N . SER A 1 176 ? 15.852 2.131 2.619 1 84.94 176 SER A N 1
ATOM 1433 C CA . SER A 1 176 ? 14.562 2.303 1.965 1 84.94 176 SER A CA 1
ATOM 1434 C C . SER A 1 176 ? 13.812 0.978 1.858 1 84.94 176 SER A C 1
ATOM 1436 O O . SER A 1 176 ? 12.594 0.929 2.041 1 84.94 176 SER A O 1
ATOM 1438 N N . THR A 1 177 ? 14.516 -0.093 1.578 1 87 177 THR A N 1
ATOM 1439 C CA . THR A 1 177 ? 13.898 -1.407 1.465 1 87 177 THR A CA 1
ATOM 1440 C C . THR A 1 177 ? 13.297 -1.841 2.801 1 87 177 THR A C 1
ATOM 1442 O O . THR A 1 177 ? 12.172 -2.346 2.85 1 87 177 THR A O 1
ATOM 1445 N N . LYS A 1 178 ? 14.094 -1.634 3.805 1 88.44 178 LYS A N 1
ATOM 1446 C CA . LYS A 1 178 ? 13.617 -1.988 5.141 1 88.44 178 LYS A CA 1
ATOM 1447 C C . LYS A 1 178 ? 12.352 -1.206 5.5 1 88.44 178 LYS A C 1
ATOM 1449 O O . LYS A 1 178 ? 11.391 -1.776 6.008 1 88.44 178 LYS A O 1
ATOM 1454 N N . ARG A 1 179 ? 12.336 0.049 5.211 1 90.12 179 ARG A N 1
ATOM 1455 C CA . ARG A 1 179 ? 11.195 0.901 5.523 1 90.12 179 ARG A CA 1
ATOM 1456 C C . ARG A 1 179 ? 9.969 0.501 4.699 1 90.12 179 ARG A C 1
ATOM 1458 O O . ARG A 1 179 ? 8.844 0.574 5.184 1 90.12 179 ARG A O 1
ATOM 1465 N N . ALA A 1 180 ? 10.242 0.096 3.516 1 90.62 180 ALA A N 1
ATOM 1466 C CA . ALA A 1 180 ? 9.141 -0.331 2.65 1 90.62 180 ALA A CA 1
ATOM 1467 C C . ALA A 1 180 ? 8.508 -1.619 3.166 1 90.62 180 ALA A C 1
ATOM 1469 O O . ALA A 1 180 ? 7.285 -1.764 3.15 1 90.62 180 ALA A O 1
ATOM 1470 N N . LYS A 1 181 ? 9.312 -2.49 3.631 1 92.25 181 LYS A N 1
ATOM 1471 C CA . LYS A 1 181 ? 8.812 -3.744 4.188 1 92.25 181 LYS A CA 1
ATOM 1472 C C . LYS A 1 181 ? 8.039 -3.5 5.48 1 92.25 181 LYS A C 1
ATOM 1474 O O . LYS A 1 181 ? 7.008 -4.129 5.719 1 92.25 181 LYS A O 1
ATOM 1479 N N . GLU A 1 182 ? 8.531 -2.596 6.242 1 92.62 182 GLU A N 1
ATOM 1480 C CA . GLU A 1 182 ? 7.84 -2.238 7.477 1 92.62 182 GLU A CA 1
ATOM 1481 C C . GLU A 1 182 ? 6.484 -1.597 7.188 1 92.62 182 GLU A C 1
ATOM 1483 O O . GLU A 1 182 ? 5.5 -1.875 7.875 1 92.62 182 GLU A O 1
ATOM 1488 N N . ALA A 1 183 ? 6.488 -0.797 6.188 1 92.5 183 ALA A N 1
ATOM 1489 C CA . ALA A 1 183 ? 5.238 -0.157 5.793 1 92.5 183 ALA A CA 1
ATOM 1490 C C . ALA A 1 183 ? 4.215 -1.191 5.332 1 92.5 183 ALA A C 1
ATOM 1492 O O . ALA A 1 183 ? 3.031 -1.093 5.66 1 92.5 183 ALA A O 1
ATOM 1493 N N . ARG A 1 184 ? 4.656 -2.121 4.613 1 94.12 184 ARG A N 1
ATOM 1494 C CA . ARG A 1 184 ? 3.77 -3.186 4.148 1 94.12 184 ARG A CA 1
ATOM 1495 C C . ARG A 1 184 ? 3.217 -3.988 5.324 1 94.12 184 ARG A C 1
ATOM 1497 O O . ARG A 1 184 ? 2.033 -4.332 5.344 1 94.12 184 ARG A O 1
ATOM 1504 N N . GLU A 1 185 ? 4.023 -4.277 6.234 1 94.69 185 GLU A N 1
ATOM 1505 C CA . GLU A 1 185 ? 3.574 -5.012 7.41 1 94.69 185 GLU A CA 1
ATOM 1506 C C . GLU A 1 185 ? 2.521 -4.227 8.188 1 94.69 185 GLU A C 1
ATOM 1508 O O . GLU A 1 185 ? 1.55 -4.801 8.68 1 94.69 185 GLU A O 1
ATOM 1513 N N . LYS A 1 186 ? 2.74 -2.98 8.32 1 94.31 186 LYS A N 1
ATOM 1514 C CA . LYS A 1 186 ? 1.759 -2.127 8.977 1 94.31 186 LYS A CA 1
ATOM 1515 C C . LYS A 1 186 ? 0.418 -2.164 8.25 1 94.31 186 LYS A C 1
ATOM 1517 O O . LYS A 1 186 ? -0.636 -2.242 8.883 1 94.31 186 LYS A O 1
ATOM 1522 N N . GLU A 1 187 ? 0.515 -2.123 6.961 1 94.81 187 GLU A N 1
ATOM 1523 C CA . GLU A 1 187 ? -0.697 -2.199 6.152 1 94.81 187 GLU A CA 1
ATOM 1524 C C . GLU A 1 187 ? -1.428 -3.52 6.375 1 94.81 187 GLU A C 1
ATOM 1526 O O . GLU A 1 187 ? -2.652 -3.543 6.508 1 94.81 187 GLU A O 1
ATOM 1531 N N . GLN A 1 188 ? -0.672 -4.559 6.414 1 97.19 188 GLN A N 1
ATOM 1532 C CA . GLN A 1 188 ? -1.25 -5.879 6.656 1 97.19 188 GLN A CA 1
ATOM 1533 C C . GLN A 1 188 ? -1.913 -5.949 8.031 1 97.19 188 GLN A C 1
ATOM 1535 O O . GLN A 1 188 ? -2.963 -6.574 8.188 1 97.19 188 GLN A O 1
ATOM 1540 N N . ARG A 1 189 ? -1.299 -5.289 8.977 1 97.12 189 ARG A N 1
ATOM 1541 C CA . ARG A 1 189 ? -1.889 -5.234 10.312 1 97.12 189 ARG A CA 1
ATOM 1542 C C . ARG A 1 189 ? -3.252 -4.551 10.281 1 97.12 189 ARG A C 1
ATOM 1544 O O . ARG A 1 189 ? -4.211 -5.043 10.883 1 97.12 189 ARG A O 1
ATOM 1551 N N . TYR A 1 190 ? -3.371 -3.467 9.539 1 96.31 190 TYR A N 1
ATOM 1552 C CA . TYR A 1 190 ? -4.648 -2.773 9.414 1 96.31 190 TYR A CA 1
ATOM 1553 C C . TYR A 1 190 ? -5.68 -3.648 8.719 1 96.31 190 TYR A C 1
ATOM 1555 O O . TYR A 1 190 ? -6.836 -3.719 9.148 1 96.31 190 TYR A O 1
ATOM 1563 N N . GLU A 1 191 ? -5.258 -4.281 7.645 1 96.81 191 GLU A N 1
ATOM 1564 C CA . GLU A 1 191 ? -6.156 -5.168 6.91 1 96.81 191 GLU A CA 1
ATOM 1565 C C . GLU A 1 191 ? -6.695 -6.281 7.805 1 96.81 191 GLU A C 1
ATOM 1567 O O . GLU A 1 191 ? -7.879 -6.609 7.746 1 96.81 191 GLU A O 1
ATOM 1572 N N . PHE A 1 192 ? -5.824 -6.836 8.641 1 98 192 PHE A N 1
ATOM 1573 C CA . PHE A 1 192 ? -6.207 -7.883 9.586 1 98 192 PHE A CA 1
ATOM 1574 C C . PHE A 1 192 ? -7.27 -7.375 10.555 1 98 192 PHE A C 1
ATOM 1576 O O . PHE A 1 192 ? -8.297 -8.023 10.758 1 98 192 PHE A O 1
ATOM 1583 N N . LEU A 1 193 ? -7.09 -6.195 11.055 1 97.19 193 LEU A N 1
ATOM 1584 C CA . LEU A 1 193 ? -7.969 -5.641 12.078 1 97.19 193 LEU A CA 1
ATOM 1585 C C . LEU A 1 193 ? -9.297 -5.199 11.477 1 97.19 193 LEU A C 1
ATOM 1587 O O . LEU A 1 193 ? -10.344 -5.285 12.125 1 97.19 193 LEU A O 1
ATOM 1591 N N . MET A 1 194 ? -9.312 -4.777 10.242 1 95.5 194 MET A N 1
ATOM 1592 C CA . MET A 1 194 ? -10.484 -4.199 9.586 1 95.5 194 MET A CA 1
ATOM 1593 C C . MET A 1 194 ? -11.547 -5.266 9.328 1 95.5 194 MET A C 1
ATOM 1595 O O . MET A 1 194 ? -12.734 -4.961 9.273 1 95.5 194 MET A O 1
ATOM 1599 N N . GLY A 1 195 ? -11.133 -6.48 9.172 1 96.69 195 GLY A N 1
ATOM 1600 C CA . GLY A 1 195 ? -12.078 -7.531 8.82 1 96.69 195 GLY A CA 1
ATOM 1601 C C . GLY A 1 195 ? -12.57 -8.32 10.023 1 96.69 195 GLY A C 1
ATOM 1602 O O . GLY A 1 195 ? -13.391 -9.227 9.883 1 96.69 195 GLY A O 1
ATOM 1603 N N . LEU A 1 196 ? -12.141 -7.906 11.211 1 96.88 196 LEU A N 1
ATOM 1604 C CA . LEU A 1 196 ? -12.547 -8.609 12.422 1 96.88 196 LEU A CA 1
ATOM 1605 C C . LEU A 1 196 ? -14 -8.312 12.766 1 96.88 196 LEU A C 1
ATOM 1607 O O . LEU A 1 196 ? -14.523 -7.262 12.406 1 96.88 196 LEU A O 1
ATOM 1611 N N . ASN A 1 197 ? -14.562 -9.242 13.445 1 95.81 197 ASN A N 1
ATOM 1612 C CA . ASN A 1 197 ? -15.93 -9.055 13.914 1 95.81 197 ASN A CA 1
ATOM 1613 C C . ASN A 1 197 ? -16.031 -7.891 14.891 1 95.81 197 ASN A C 1
ATOM 1615 O O . ASN A 1 197 ? -15.039 -7.512 15.516 1 95.81 197 ASN A O 1
ATOM 1619 N N . HIS A 1 198 ? -17.219 -7.387 15.109 1 92.75 198 HIS A N 1
ATOM 1620 C CA . HIS A 1 198 ? -17.484 -6.227 15.953 1 92.75 198 HIS A CA 1
ATOM 1621 C C . HIS A 1 198 ? -17.125 -6.512 17.406 1 92.75 198 HIS A C 1
ATOM 1623 O O . HIS A 1 198 ? -16.828 -5.59 18.172 1 92.75 198 HIS A O 1
ATOM 1629 N N . GLY A 1 199 ? -17.125 -7.723 17.781 1 91.56 199 GLY A N 1
ATOM 1630 C CA . G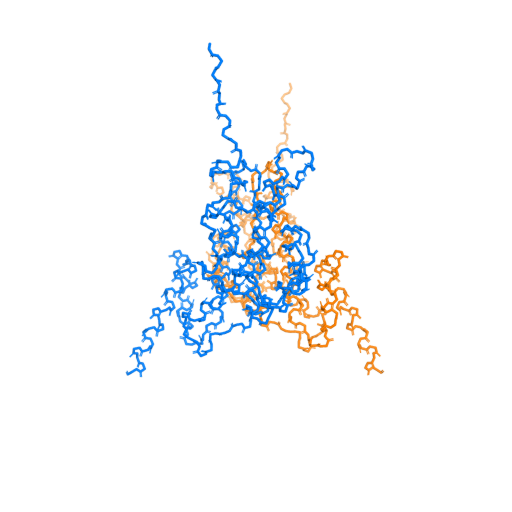LY A 1 199 ? -16.797 -8.094 19.141 1 91.56 199 GLY A CA 1
ATOM 1631 C C . GLY A 1 199 ? -15.367 -7.793 19.516 1 91.56 199 GLY A C 1
ATOM 1632 O O . GLY A 1 199 ? -15.016 -7.754 20.703 1 91.56 199 GLY A O 1
ATOM 1633 N N . PHE A 1 200 ? -14.539 -7.496 18.516 1 95.19 200 PHE A N 1
ATOM 1634 C CA . PHE A 1 200 ? -13.125 -7.301 18.781 1 95.19 200 PHE A CA 1
ATOM 1635 C C . PHE A 1 200 ? -12.773 -5.82 18.797 1 95.19 200 PHE A C 1
ATOM 1637 O O . PHE A 1 200 ? -11.594 -5.453 18.703 1 95.19 200 PHE A O 1
ATOM 1644 N N . GLU A 1 201 ? -13.68 -4.934 18.906 1 93.25 201 GLU A N 1
ATOM 1645 C CA . GLU A 1 201 ? -13.453 -3.492 18.828 1 93.25 201 GLU A CA 1
ATOM 1646 C C . GLU A 1 201 ? -12.508 -3.029 19.938 1 93.25 201 GLU A C 1
ATOM 1648 O O . GLU A 1 201 ? -11.625 -2.203 19.703 1 93.25 201 GLU A O 1
ATOM 1653 N N . ALA A 1 202 ? -12.727 -3.547 21.109 1 93.5 202 ALA A N 1
ATOM 1654 C CA . ALA A 1 202 ? -11.906 -3.139 22.25 1 93.5 202 ALA A CA 1
ATOM 1655 C C . ALA A 1 202 ? -10.445 -3.504 22.031 1 93.5 202 ALA A C 1
ATOM 1657 O O . ALA A 1 202 ? -9.555 -2.676 22.234 1 93.5 202 ALA A O 1
ATOM 1658 N N . VAL A 1 203 ? -10.203 -4.75 21.641 1 95.81 203 VAL A N 1
ATOM 1659 C CA . VAL A 1 203 ? -8.828 -5.191 21.453 1 95.81 203 VAL A CA 1
ATOM 1660 C C . VAL A 1 203 ? -8.219 -4.457 20.266 1 95.81 203 VAL A C 1
ATOM 1662 O O . VAL A 1 203 ? -7.023 -4.133 20.266 1 95.81 203 VAL A O 1
ATOM 1665 N N . THR A 1 204 ? -9 -4.234 19.203 1 95.12 204 THR A N 1
ATOM 1666 C CA . THR A 1 204 ? -8.531 -3.482 18.047 1 95.12 204 THR A CA 1
ATOM 1667 C C . THR A 1 204 ? -8.086 -2.082 18.453 1 95.12 204 THR A C 1
ATOM 1669 O O . THR A 1 204 ? -7.016 -1.622 18.047 1 95.12 204 THR A O 1
ATOM 1672 N N . THR A 1 205 ? -8.859 -1.464 19.266 1 92.06 205 THR A N 1
ATOM 1673 C CA . THR A 1 205 ? -8.523 -0.133 19.75 1 92.06 205 THR A CA 1
ATOM 1674 C C . THR A 1 205 ? -7.258 -0.176 20.609 1 92.06 205 THR A C 1
ATOM 1676 O O . THR A 1 205 ? -6.379 0.677 20.453 1 92.06 205 THR A O 1
ATOM 1679 N N . THR A 1 206 ? -7.195 -1.125 21.422 1 93.88 206 THR A N 1
ATOM 1680 C CA . THR A 1 206 ? -6.016 -1.3 22.266 1 93.88 206 THR A CA 1
ATOM 1681 C C . THR A 1 206 ? -4.758 -1.425 21.406 1 93.88 206 THR A C 1
ATOM 1683 O O . THR A 1 206 ? -3.732 -0.807 21.703 1 93.88 206 THR A O 1
ATOM 1686 N N . ILE A 1 207 ? -4.863 -2.184 20.391 1 95.19 207 ILE A N 1
ATOM 1687 C CA . ILE A 1 207 ? -3.734 -2.418 19.5 1 95.19 207 ILE A CA 1
ATOM 1688 C C . ILE A 1 207 ? -3.322 -1.106 18.828 1 95.19 207 ILE A C 1
ATOM 1690 O O . ILE A 1 207 ? -2.131 -0.802 18.719 1 95.19 207 ILE A O 1
ATOM 1694 N N . MET A 1 208 ? -4.277 -0.335 18.422 1 92.12 208 MET A N 1
ATOM 1695 C CA . MET A 1 208 ? -4.004 0.909 17.719 1 92.12 208 MET A CA 1
ATOM 1696 C C . MET A 1 208 ? -3.338 1.929 18.641 1 92.12 208 MET A C 1
ATOM 1698 O O . MET A 1 208 ? -2.51 2.725 18.188 1 92.12 208 MET A O 1
ATOM 1702 N N . PHE A 1 209 ? -3.59 1.855 19.922 1 91.88 209 PHE A N 1
ATOM 1703 C CA . PHE A 1 209 ? -3.098 2.861 20.859 1 91.88 209 PHE A CA 1
ATOM 1704 C C . PHE A 1 209 ? -1.83 2.381 21.547 1 91.88 209 PHE A C 1
ATOM 1706 O O . PHE A 1 209 ? -1.124 3.17 22.188 1 91.88 209 PHE A O 1
ATOM 1713 N N . LYS A 1 210 ? -1.543 1.171 21.438 1 91 210 LYS A N 1
ATOM 1714 C CA . LYS A 1 210 ? -0.4 0.599 22.141 1 91 210 LYS A CA 1
ATOM 1715 C C . LYS A 1 210 ? 0.916 1.132 21.578 1 91 210 LYS A C 1
ATOM 1717 O O . LYS A 1 210 ? 1.082 1.229 20.359 1 91 210 LYS A O 1
ATOM 1722 N N . LYS A 1 211 ? 1.864 1.507 22.516 1 88.25 211 LYS A N 1
ATOM 1723 C CA . LYS A 1 211 ? 3.195 1.964 22.125 1 88.25 211 LYS A CA 1
ATOM 1724 C C . LYS A 1 211 ? 4.281 1.105 22.766 1 88.25 211 LYS A C 1
ATOM 1726 O O . LYS A 1 211 ? 4.238 0.834 23.969 1 88.25 211 LYS A O 1
ATOM 1731 N N . PRO A 1 212 ? 5.281 0.575 22.047 1 90.56 212 PRO A N 1
ATOM 1732 C CA . PRO A 1 212 ? 5.367 0.699 20.594 1 90.56 212 PRO A CA 1
ATOM 1733 C C . PRO A 1 212 ? 4.289 -0.103 19.859 1 90.56 212 PRO A C 1
ATOM 1735 O O . PRO A 1 212 ? 3.77 -1.082 20.406 1 90.56 212 PRO A O 1
ATOM 1738 N N . THR A 1 213 ? 3.973 0.307 18.688 1 89.12 213 THR A N 1
ATOM 1739 C CA . THR A 1 213 ? 2.926 -0.349 17.906 1 89.12 213 THR A CA 1
ATOM 1740 C C . THR A 1 213 ? 3.26 -1.821 17.688 1 89.12 213 THR A C 1
ATOM 1742 O O . THR A 1 213 ? 4.359 -2.154 17.25 1 89.12 213 THR A O 1
ATOM 1745 N N . PRO A 1 214 ? 2.348 -2.674 17.984 1 94.44 214 PRO A N 1
ATOM 1746 C CA . PRO A 1 214 ? 2.594 -4.105 17.797 1 94.44 214 PRO A CA 1
ATOM 1747 C C . PRO A 1 214 ? 2.801 -4.484 16.344 1 94.44 214 PRO A C 1
ATOM 1749 O O . PRO A 1 214 ? 2.244 -3.844 15.445 1 94.44 214 PRO A O 1
ATOM 1752 N N . SER A 1 215 ? 3.641 -5.492 16.172 1 95.12 215 SER A N 1
ATOM 1753 C CA . SER A 1 215 ? 3.789 -6.086 14.852 1 95.12 215 SER A CA 1
ATOM 1754 C C . SER A 1 215 ? 2.523 -6.832 14.438 1 95.12 215 SER A C 1
ATOM 1756 O O . SER A 1 215 ? 1.609 -7.008 15.242 1 95.12 215 SER A O 1
ATOM 1758 N N . LEU A 1 216 ? 2.514 -7.195 13.234 1 96.56 216 LEU A N 1
ATOM 1759 C CA . LEU A 1 216 ? 1.382 -7.965 12.727 1 96.56 216 LEU A CA 1
ATOM 1760 C C . LEU A 1 216 ? 1.167 -9.227 13.555 1 96.56 216 LEU A C 1
ATOM 1762 O O . LEU A 1 216 ? 0.043 -9.523 13.969 1 96.56 216 LEU A O 1
ATOM 1766 N N . HIS A 1 217 ? 2.234 -9.93 13.859 1 95.88 217 HIS A N 1
ATOM 1767 C CA . HIS A 1 217 ? 2.123 -11.18 14.594 1 95.88 217 HIS A CA 1
ATOM 1768 C C . HIS A 1 217 ? 1.746 -10.938 16.047 1 95.88 217 HIS A C 1
ATOM 1770 O O . HIS A 1 217 ? 1.014 -11.734 16.641 1 95.88 217 HIS A O 1
ATOM 1776 N N . GLU A 1 218 ? 2.23 -9.852 16.609 1 96.88 218 GLU A N 1
ATOM 1777 C CA . GLU A 1 218 ? 1.826 -9.484 17.953 1 96.88 218 GLU A CA 1
ATOM 1778 C C . GLU A 1 218 ? 0.343 -9.133 18.016 1 96.88 218 GLU A C 1
ATOM 1780 O O . GLU A 1 218 ? -0.36 -9.539 18.953 1 96.88 218 GLU A O 1
ATOM 1785 N N . ALA A 1 219 ? -0.075 -8.359 17.062 1 97.75 219 ALA A N 1
ATOM 1786 C CA . ALA A 1 219 ? -1.493 -8.016 16.984 1 97.75 219 ALA A CA 1
ATOM 1787 C C . ALA A 1 219 ? -2.352 -9.273 16.875 1 97.75 219 ALA A C 1
ATOM 1789 O O . ALA A 1 219 ? -3.381 -9.398 17.547 1 97.75 219 ALA A O 1
ATOM 1790 N N . PHE A 1 220 ? -1.919 -10.203 16.078 1 97.94 220 PHE A N 1
ATOM 1791 C CA . PHE A 1 220 ? -2.607 -11.477 15.914 1 97.94 220 PHE A CA 1
ATOM 1792 C C . PHE A 1 220 ? -2.707 -12.203 17.25 1 97.94 220 PHE A C 1
ATOM 1794 O O . PHE A 1 220 ? -3.775 -12.703 17.609 1 97.94 220 PHE A O 1
ATOM 1801 N N . ALA A 1 221 ? -1.644 -12.273 17.891 1 97.38 221 ALA A N 1
ATOM 1802 C CA . ALA A 1 221 ? -1.611 -12.945 19.172 1 97.38 221 ALA A CA 1
ATOM 1803 C C . ALA A 1 221 ? -2.582 -12.297 20.156 1 97.38 221 ALA A C 1
ATOM 1805 O O . ALA A 1 221 ? -3.293 -12.992 20.891 1 97.38 221 ALA A O 1
ATOM 1806 N N . MET A 1 222 ? -2.643 -10.992 20.172 1 97.44 222 MET A N 1
ATOM 1807 C CA . MET A 1 222 ? -3.533 -10.258 21.078 1 97.44 222 MET A CA 1
ATOM 1808 C C . MET A 1 222 ? -4.992 -10.562 20.75 1 97.44 222 MET A C 1
ATOM 1810 O O . MET A 1 222 ? -5.801 -10.773 21.656 1 97.44 222 MET A O 1
ATOM 1814 N N . VAL A 1 223 ? -5.312 -10.57 19.484 1 97.69 223 VAL A N 1
ATOM 1815 C CA . VAL A 1 223 ? -6.688 -10.844 19.078 1 97.69 223 VAL A CA 1
ATOM 1816 C C . VAL A 1 223 ? -7.039 -12.297 19.391 1 97.69 223 VAL A C 1
ATOM 1818 O O . VAL A 1 223 ? -8.156 -12.594 19.812 1 97.69 223 VAL A O 1
ATOM 1821 N N . LYS A 1 224 ? -6.113 -13.172 19.109 1 96.56 224 LYS A N 1
ATOM 1822 C CA . LYS A 1 224 ? -6.324 -14.586 19.406 1 96.56 224 LYS A CA 1
ATOM 1823 C C . LYS A 1 224 ? -6.586 -14.797 20.906 1 96.56 224 LYS A C 1
ATOM 1825 O O . LYS A 1 224 ? -7.461 -15.586 21.281 1 96.56 224 LYS A O 1
ATOM 1830 N N . ASP A 1 225 ? -5.832 -14.086 21.719 1 95.31 225 ASP A N 1
ATOM 1831 C CA . ASP A 1 225 ? -6.039 -14.141 23.172 1 95.31 225 ASP A CA 1
ATOM 1832 C C . ASP A 1 225 ? -7.434 -13.648 23.547 1 95.31 225 ASP A C 1
ATOM 1834 O O . ASP A 1 225 ? -8.102 -14.25 24.391 1 95.31 225 ASP A O 1
ATOM 1838 N N . ALA A 1 226 ? -7.82 -12.586 22.969 1 95 226 ALA A N 1
ATOM 1839 C CA . ALA A 1 226 ? -9.156 -12.039 23.219 1 95 226 ALA A CA 1
ATOM 1840 C C . ALA A 1 226 ? -10.242 -13.031 22.812 1 95 226 ALA A C 1
ATOM 1842 O O . ALA A 1 226 ? -11.25 -13.172 23.5 1 95 226 ALA A O 1
ATOM 1843 N N . GLU A 1 227 ? -10.055 -13.648 21.672 1 94.25 227 GLU A N 1
ATOM 1844 C CA . GLU A 1 227 ? -11.008 -14.656 21.219 1 94.25 227 GLU A CA 1
ATOM 1845 C C . GLU A 1 227 ? -11.141 -15.789 22.234 1 94.25 227 GLU A C 1
ATOM 1847 O O . GLU A 1 227 ? -12.25 -16.25 22.5 1 94.25 227 GLU A O 1
ATOM 1852 N N . SER A 1 228 ? -10.008 -16.234 22.734 1 93 228 SER A N 1
ATOM 1853 C CA . SER A 1 228 ? -9.992 -17.297 23.734 1 93 228 SER A CA 1
ATOM 1854 C C . SER A 1 228 ? -10.734 -16.891 25 1 93 228 SER A C 1
ATOM 1856 O O . SER A 1 228 ? -11.477 -17.688 25.578 1 93 228 SER A O 1
ATOM 1858 N N . MET A 1 229 ? -10.555 -15.664 25.359 1 89.75 229 MET A N 1
ATOM 1859 C CA . MET A 1 229 ? -11.211 -15.141 26.547 1 89.75 229 MET A CA 1
ATOM 1860 C C . MET A 1 229 ? -12.719 -15.047 26.344 1 89.75 229 MET A C 1
ATOM 1862 O O . MET A 1 229 ? -13.5 -15.328 27.25 1 89.75 229 MET A O 1
ATOM 1866 N N . MET A 1 230 ? -13.125 -14.672 25.203 1 88.62 230 MET A N 1
ATOM 1867 C CA . MET A 1 230 ? -14.547 -14.578 24.875 1 88.62 230 MET A CA 1
ATOM 1868 C C . MET A 1 230 ? -15.203 -15.953 24.906 1 88.62 230 MET A C 1
ATOM 1870 O O . MET A 1 230 ? -16.359 -16.078 25.328 1 88.62 230 MET A O 1
ATOM 1874 N N . LYS A 1 231 ? -14.508 -16.938 24.422 1 83.31 231 LYS A N 1
ATOM 1875 C CA . LYS A 1 231 ? -15.023 -18.297 24.438 1 83.31 231 LYS A CA 1
ATOM 1876 C C . LYS A 1 231 ? -15.188 -18.797 25.875 1 83.31 231 LYS A C 1
ATOM 1878 O O . LYS A 1 231 ? -16.094 -19.578 26.156 1 83.31 231 LYS A O 1
ATOM 1883 N N . TRP A 1 232 ? -14.336 -18.281 26.672 1 82.94 232 TRP A N 1
ATOM 1884 C CA . TRP A 1 232 ? -14.391 -18.688 28.062 1 82.94 232 TRP A CA 1
ATOM 1885 C C . TRP A 1 232 ? -15.594 -18.062 28.766 1 82.94 232 TRP A C 1
ATOM 1887 O O . TRP A 1 232 ? -16.266 -18.719 29.562 1 82.94 232 TRP A O 1
ATOM 1897 N N . TYR A 1 233 ? -16.031 -16.859 28.438 1 76.25 233 TYR A N 1
ATOM 1898 C CA . TYR A 1 233 ? -17.156 -16.172 29.062 1 76.25 233 TYR A CA 1
ATOM 1899 C C . TYR A 1 233 ? -18.484 -16.688 28.531 1 76.25 233 TYR A C 1
ATOM 1901 O O . TYR A 1 233 ? -19.5 -16.594 29.203 1 76.25 233 TYR A O 1
ATOM 1909 N N . ARG A 1 234 ? -18.641 -17.078 27.359 1 71.38 234 ARG A N 1
ATOM 1910 C CA . ARG A 1 234 ? -19.875 -17.609 26.781 1 71.38 234 ARG A CA 1
ATOM 1911 C C . ARG A 1 234 ? -20.172 -19 27.312 1 71.38 234 ARG A C 1
ATOM 1913 O O . ARG A 1 234 ? -21.297 -19.484 27.188 1 71.38 234 ARG A O 1
ATOM 1920 N N . ARG A 1 235 ? -19.297 -19.609 27.938 1 58.91 235 ARG A N 1
ATOM 1921 C CA . ARG A 1 235 ? -19.578 -20.875 28.609 1 58.91 235 ARG A CA 1
ATOM 1922 C C . ARG A 1 235 ? -20.156 -20.656 30 1 58.91 235 ARG A C 1
ATOM 1924 O O . ARG A 1 235 ? -19.719 -19.75 30.719 1 58.91 235 ARG A O 1
ATOM 1931 N N . MET B 1 1 ? 40.281 47.906 1.942 1 31.53 1 MET B N 1
ATOM 1932 C CA . MET B 1 1 ? 38.938 48.469 1.987 1 31.53 1 MET B CA 1
ATOM 1933 C C . MET B 1 1 ? 37.906 47.438 2.461 1 31.53 1 MET B C 1
ATOM 1935 O O . MET B 1 1 ? 37.844 46.312 1.919 1 31.53 1 MET B O 1
ATOM 1939 N N . ALA B 1 2 ? 37.656 47.375 3.787 1 39.53 2 ALA B N 1
ATOM 1940 C CA . ALA B 1 2 ? 36.75 46.5 4.516 1 39.53 2 ALA B CA 1
ATOM 1941 C C . ALA B 1 2 ? 35.375 46.438 3.83 1 39.53 2 ALA B C 1
ATOM 1943 O O . ALA B 1 2 ? 34.75 47.469 3.576 1 39.53 2 ALA B O 1
ATOM 1944 N N . GLU B 1 3 ? 35.125 45.656 2.895 1 36.97 3 GLU B N 1
ATOM 1945 C CA . GLU B 1 3 ? 33.844 45.469 2.248 1 36.97 3 GLU B CA 1
ATOM 1946 C C . GLU B 1 3 ? 32.688 45.406 3.275 1 36.97 3 GLU B C 1
ATOM 1948 O O . GLU B 1 3 ? 32.656 44.5 4.121 1 36.97 3 GLU B O 1
ATOM 1953 N N . THR B 1 4 ? 32.25 46.469 3.922 1 39.12 4 THR B N 1
ATOM 1954 C CA . THR B 1 4 ? 31.188 46.688 4.875 1 39.12 4 THR B CA 1
ATOM 1955 C C . THR B 1 4 ? 29.906 46 4.418 1 39.12 4 THR B C 1
ATOM 1957 O O . THR B 1 4 ? 29.281 46.438 3.438 1 39.12 4 THR B O 1
ATOM 1960 N N . ILE B 1 5 ? 29.812 44.719 4.227 1 42.62 5 ILE B N 1
ATOM 1961 C CA . ILE B 1 5 ? 28.578 44 3.951 1 42.62 5 ILE B CA 1
ATOM 1962 C C . ILE B 1 5 ? 27.422 44.625 4.73 1 42.62 5 ILE B C 1
ATOM 1964 O O . ILE B 1 5 ? 27.469 44.719 5.961 1 42.62 5 ILE B O 1
ATOM 1968 N N . ASN B 1 6 ? 26.828 45.75 4.461 1 43.72 6 ASN B N 1
ATOM 1969 C CA . ASN B 1 6 ? 25.641 46.438 4.934 1 43.72 6 ASN B CA 1
ATOM 1970 C C . ASN B 1 6 ? 24.594 45.469 5.457 1 43.72 6 ASN B C 1
ATOM 1972 O O . ASN B 1 6 ? 23.938 44.781 4.672 1 43.72 6 ASN B O 1
ATOM 1976 N N . SER B 1 7 ? 24.688 44.656 6.516 1 50.88 7 SER B N 1
ATOM 1977 C CA . SER B 1 7 ? 23.922 43.656 7.246 1 50.88 7 SER B CA 1
ATOM 1978 C C . SER B 1 7 ? 22.5 44.125 7.531 1 50.88 7 SER B C 1
ATOM 1980 O O . SER B 1 7 ? 22.297 45 8.359 1 50.88 7 SER B O 1
ATOM 1982 N N . VAL B 1 8 ? 21.656 44.375 6.484 1 58.06 8 VAL B N 1
ATOM 1983 C CA . VAL B 1 8 ? 20.266 44.75 6.66 1 58.06 8 VAL B CA 1
ATOM 1984 C C . VAL B 1 8 ? 19.703 44.031 7.895 1 58.06 8 VAL B C 1
ATOM 1986 O O . VAL B 1 8 ? 20 42.875 8.148 1 58.06 8 VAL B O 1
ATOM 1989 N N . SER B 1 9 ? 19.25 44.875 8.844 1 73.81 9 SER B N 1
ATOM 1990 C CA . SER B 1 9 ? 18.656 44.375 10.086 1 73.81 9 SER B CA 1
ATOM 1991 C C . SER B 1 9 ? 17.594 43.312 9.797 1 73.81 9 SER B C 1
ATOM 1993 O O . SER B 1 9 ? 16.844 43.406 8.828 1 73.81 9 SER B O 1
ATOM 1995 N N . PRO B 1 10 ? 17.719 42.125 10.328 1 72.75 10 PRO B N 1
ATOM 1996 C CA . PRO B 1 10 ? 16.75 41.031 10.125 1 72.75 10 PRO B CA 1
ATOM 1997 C C . PRO B 1 10 ? 15.305 41.531 10.172 1 72.75 10 PRO B C 1
ATOM 1999 O O . PRO B 1 10 ? 14.438 40.938 9.508 1 72.75 10 PRO B O 1
ATOM 2002 N N . THR B 1 11 ? 15.078 42.625 10.75 1 78.06 11 THR B N 1
ATOM 2003 C CA . THR B 1 11 ? 13.711 43.125 10.883 1 78.06 11 THR B CA 1
ATOM 2004 C C . THR B 1 11 ? 13.312 43.938 9.656 1 78.06 11 THR B C 1
ATOM 2006 O O . THR B 1 11 ? 12.125 44.188 9.422 1 78.06 11 THR B O 1
ATOM 2009 N N . SER B 1 12 ? 14.359 44.375 8.898 1 78.5 12 SER B N 1
ATOM 2010 C CA . SER B 1 12 ? 14.062 45.219 7.75 1 78.5 12 SER B CA 1
ATOM 2011 C C . SER B 1 12 ? 14.156 44.438 6.445 1 78.5 12 SER B C 1
ATOM 2013 O O . SER B 1 12 ? 13.688 44.906 5.402 1 78.5 12 SER B O 1
ATOM 2015 N N . ASP B 1 13 ? 14.719 43.25 6.531 1 79.25 13 ASP B N 1
ATOM 2016 C CA . ASP B 1 13 ? 14.883 42.406 5.355 1 79.25 13 ASP B CA 1
ATOM 2017 C C . ASP B 1 13 ? 13.625 41.562 5.086 1 79.25 13 ASP B C 1
ATOM 2019 O O . ASP B 1 13 ? 13.266 40.688 5.883 1 79.25 13 ASP B O 1
ATOM 2023 N N . PRO B 1 14 ? 13.016 41.875 3.998 1 78 14 PRO B N 1
ATOM 2024 C CA . PRO B 1 14 ? 11.766 41.188 3.684 1 78 14 PRO B CA 1
ATOM 2025 C C . PRO B 1 14 ? 11.953 39.656 3.555 1 78 14 PRO B C 1
ATOM 2027 O O . PRO B 1 14 ? 10.977 38.906 3.607 1 78 14 PRO B O 1
ATOM 2030 N N . ASN B 1 15 ? 13.141 39.281 3.363 1 81.25 15 ASN B N 1
ATOM 2031 C CA . ASN B 1 15 ? 13.391 37.844 3.227 1 81.25 15 ASN B CA 1
ATOM 2032 C C . ASN B 1 15 ? 13.688 37.188 4.578 1 81.25 15 ASN B C 1
ATOM 2034 O O . ASN B 1 15 ? 13.766 35.969 4.68 1 81.25 15 ASN B O 1
ATOM 2038 N N . SER B 1 16 ? 13.727 38.031 5.566 1 84.38 16 SER B N 1
ATOM 2039 C CA . SER B 1 16 ? 14 37.531 6.91 1 84.38 16 SER B CA 1
ATOM 2040 C C . SER B 1 16 ? 12.734 36.969 7.562 1 84.38 16 SER B C 1
ATOM 2042 O O . SER B 1 16 ? 11.648 37.531 7.379 1 84.38 16 SER B O 1
ATOM 2044 N N . PRO B 1 17 ? 12.82 35.906 8.344 1 86.56 17 PRO B N 1
ATOM 2045 C CA . PRO B 1 17 ? 11.664 35.438 9.094 1 86.56 17 PRO B CA 1
ATOM 2046 C C . PRO B 1 17 ? 11.188 36.438 10.148 1 86.56 17 PRO B C 1
ATOM 2048 O O . PRO B 1 17 ? 10.07 36.281 10.664 1 86.56 17 PRO B O 1
ATOM 2051 N N . TYR B 1 18 ? 12 37.375 10.383 1 86.44 18 TYR B N 1
ATOM 2052 C CA . TYR B 1 18 ? 11.672 38.312 11.438 1 86.44 18 TYR B CA 1
ATOM 2053 C C . TYR B 1 18 ? 10.984 39.562 10.859 1 86.44 18 TYR B C 1
ATOM 2055 O O . TYR B 1 18 ? 10.57 40.438 11.602 1 86.44 18 TYR B O 1
ATOM 2063 N N . TYR B 1 19 ? 10.938 39.531 9.57 1 83.38 19 TYR B N 1
ATOM 2064 C CA . TYR B 1 19 ? 10.344 40.688 8.914 1 83.38 19 TYR B CA 1
ATOM 2065 C C . TYR B 1 19 ? 8.844 40.719 9.141 1 83.38 19 TYR B C 1
ATOM 2067 O O . TYR B 1 19 ? 8.148 39.719 8.969 1 83.38 19 TYR B O 1
ATOM 2075 N N . LEU B 1 20 ? 8.297 41.875 9.594 1 79.25 20 LEU B N 1
ATOM 2076 C CA . LEU B 1 20 ? 6.863 42.125 9.734 1 79.25 20 LEU B CA 1
ATOM 2077 C C . LEU B 1 20 ? 6.363 43.062 8.664 1 79.25 20 LEU B C 1
ATOM 2079 O O . LEU B 1 20 ? 6.684 44.25 8.688 1 79.25 20 LEU B O 1
ATOM 2083 N N . PRO B 1 21 ? 5.691 42.438 7.699 1 74.25 21 PRO B N 1
ATOM 2084 C CA . PRO B 1 21 ? 5.172 43.344 6.68 1 74.25 21 PRO B CA 1
ATOM 2085 C C . PRO B 1 21 ? 4.133 44.344 7.23 1 74.25 21 PRO B C 1
ATOM 2087 O O . PRO B 1 21 ? 3.443 44.031 8.203 1 74.25 21 PRO B O 1
ATOM 2090 N N . PRO B 1 22 ? 4.137 45.531 6.668 1 69 22 PRO B N 1
ATOM 2091 C CA . PRO B 1 22 ? 3.156 46.5 7.121 1 69 22 PRO B CA 1
ATOM 2092 C C . PRO B 1 22 ? 1.716 46.031 6.961 1 69 22 PRO B C 1
ATOM 2094 O O . PRO B 1 22 ? 0.85 46.406 7.762 1 69 22 PRO B O 1
ATOM 2097 N N . ASP B 1 23 ? 1.392 45.281 5.828 1 64.38 23 ASP B N 1
ATOM 2098 C CA . ASP B 1 23 ? 0.055 44.75 5.609 1 64.38 23 ASP B CA 1
ATOM 2099 C C . ASP B 1 23 ? -0.014 43.281 6.023 1 64.38 23 ASP B C 1
ATOM 2101 O O . ASP B 1 23 ? 0.654 42.438 5.426 1 64.38 23 ASP B O 1
ATOM 2105 N N . ILE B 1 24 ? -0.502 43.125 7.199 1 61.88 24 ILE B N 1
ATOM 2106 C CA . ILE B 1 24 ? -0.548 41.781 7.742 1 61.88 24 ILE B CA 1
ATOM 2107 C C . ILE B 1 24 ? -1.594 40.969 6.992 1 61.88 24 ILE B C 1
ATOM 2109 O O . ILE B 1 24 ? -2.781 41.281 7.012 1 61.88 24 ILE B O 1
ATOM 2113 N N . HIS B 1 25 ? -1.113 40.062 6.141 1 65.38 25 HIS B N 1
ATOM 2114 C CA . HIS B 1 25 ? -2.014 39.156 5.477 1 65.38 25 HIS B CA 1
ATOM 2115 C C . HIS B 1 25 ? -2.77 38.281 6.484 1 65.38 25 HIS B C 1
ATOM 2117 O O . HIS B 1 25 ? -2.254 38 7.566 1 65.38 25 HIS B O 1
ATOM 2123 N N . GLN B 1 26 ? -4.137 38.406 6.379 1 69.06 26 GLN B N 1
ATOM 2124 C CA . GLN B 1 26 ? -4.957 37.531 7.211 1 69.06 26 GLN B CA 1
ATOM 2125 C C . GLN B 1 26 ? -5.254 36.219 6.5 1 69.06 26 GLN B C 1
ATOM 2127 O O . GLN B 1 26 ? -5.352 36.156 5.273 1 69.06 26 GLN B O 1
ATOM 2132 N N . PRO B 1 27 ? -5.203 35.094 7.281 1 68.38 27 PRO B N 1
ATOM 2133 C CA . PRO B 1 27 ? -5.562 33.781 6.695 1 68.38 27 PRO B CA 1
ATOM 2134 C C . PRO B 1 27 ? -6.852 33.844 5.879 1 68.38 27 PRO B C 1
ATOM 2136 O O . PRO B 1 27 ? -7 33.125 4.898 1 68.38 27 PRO B O 1
ATOM 2139 N N . ALA B 1 28 ? -7.656 34.719 6.383 1 69.5 28 ALA B N 1
ATOM 2140 C CA . ALA B 1 28 ? -8.945 34.812 5.703 1 69.5 28 ALA B CA 1
ATOM 2141 C C . ALA B 1 28 ? -8.758 35.25 4.25 1 69.5 28 ALA B C 1
ATOM 2143 O O . ALA B 1 28 ? -9.586 34.938 3.393 1 69.5 28 ALA B O 1
ATOM 2144 N N . ASP B 1 29 ? -7.711 35.812 4.117 1 69.19 29 ASP B N 1
ATOM 2145 C CA . ASP B 1 29 ? -7.43 36.281 2.758 1 69.19 29 ASP B CA 1
ATOM 2146 C C . ASP B 1 29 ? -7.086 35.094 1.849 1 69.19 29 ASP B C 1
ATOM 2148 O O . ASP B 1 29 ? -7.16 35.219 0.623 1 69.19 29 ASP B O 1
ATOM 2152 N N . PHE B 1 30 ? -6.898 34.031 2.467 1 70.56 30 PHE B N 1
ATOM 2153 C CA . PHE B 1 30 ? -6.434 32.875 1.704 1 70.56 30 PHE B CA 1
ATOM 2154 C C . PHE B 1 30 ? -7.484 31.781 1.703 1 70.56 30 PHE B C 1
ATOM 2156 O O . PHE B 1 30 ? -7.211 30.656 1.275 1 70.56 30 PHE B O 1
ATOM 2163 N N . SER B 1 31 ? -8.703 32.188 2.09 1 73.75 31 SER B N 1
ATOM 2164 C CA . SER B 1 31 ? -9.852 31.266 2.035 1 73.75 31 SER B CA 1
ATOM 2165 C C . SER B 1 31 ? -9.547 29.953 2.738 1 73.75 31 SER B C 1
ATOM 2167 O O . SER B 1 31 ? -9.844 28.875 2.211 1 73.75 31 SER B O 1
ATOM 2169 N N . ILE B 1 32 ? -8.828 30.062 3.801 1 80.81 32 ILE B N 1
ATOM 2170 C CA . ILE B 1 32 ? -8.57 28.875 4.59 1 80.81 32 ILE B CA 1
ATOM 2171 C C . ILE B 1 32 ? -9.781 28.547 5.465 1 80.81 32 ILE B C 1
ATOM 2173 O O . ILE B 1 32 ? -10.195 29.375 6.281 1 80.81 32 ILE B O 1
ATOM 2177 N N . GLN B 1 33 ? -10.312 27.438 5.207 1 85.25 33 GLN B N 1
ATOM 2178 C CA . GLN B 1 33 ? -11.422 27 6.051 1 85.25 33 GLN B CA 1
ATOM 2179 C C . GLN B 1 33 ? -10.977 26.812 7.496 1 85.25 33 GLN B C 1
ATOM 2181 O O . GLN B 1 33 ? -9.883 26.312 7.754 1 85.25 33 GLN B O 1
ATOM 2186 N N . LYS B 1 34 ? -11.844 27.234 8.336 1 91.31 34 LYS B N 1
ATOM 2187 C CA . LYS B 1 34 ? -11.508 27.125 9.75 1 91.31 34 LYS B CA 1
ATOM 2188 C C . LYS B 1 34 ? -11.352 25.672 10.172 1 91.31 34 LYS B C 1
ATOM 2190 O O . LYS B 1 34 ? -12.133 24.812 9.75 1 91.31 34 LYS B O 1
ATOM 2195 N N . LEU B 1 35 ? -10.359 25.453 10.938 1 92.94 35 LEU B N 1
ATOM 2196 C CA . LEU B 1 35 ? -10.109 24.125 11.484 1 92.94 35 LEU B CA 1
ATOM 2197 C C . LEU B 1 35 ? -11.219 23.719 12.453 1 92.94 35 LEU B C 1
ATOM 2199 O O . LEU B 1 35 ? -11.578 24.484 13.344 1 92.94 35 LEU B O 1
ATOM 2203 N N . SER B 1 36 ? -11.805 22.562 12.141 1 90.06 36 SER B N 1
ATOM 2204 C CA . SER B 1 36 ? -12.898 22.062 12.961 1 90.06 36 SER B CA 1
ATOM 2205 C C . SER B 1 36 ? -12.758 20.562 13.203 1 90.06 36 SER B C 1
ATOM 2207 O O . SER B 1 36 ? -12.469 19.797 12.273 1 90.06 36 SER B O 1
ATOM 2209 N N . GLU B 1 37 ? -12.953 20.172 14.414 1 85.56 37 GLU B N 1
ATOM 2210 C CA . GLU B 1 37 ? -12.945 18.75 14.734 1 85.56 37 GLU B CA 1
ATOM 2211 C C . GLU B 1 37 ? -14.125 18.031 14.078 1 85.56 37 GLU B C 1
ATOM 2213 O O . GLU B 1 37 ? -13.984 16.906 13.594 1 85.56 37 GLU B O 1
ATOM 2218 N N . ASP B 1 38 ? -15.188 18.734 14.023 1 82.81 38 ASP B N 1
ATOM 2219 C CA . ASP B 1 38 ? -16.422 18.141 13.492 1 82.81 38 ASP B CA 1
ATOM 2220 C C . ASP B 1 38 ? -16.297 17.906 11.992 1 82.81 38 ASP B C 1
ATOM 2222 O O . ASP B 1 38 ? -16.828 16.906 11.469 1 82.81 38 ASP B O 1
ATOM 2226 N N . GLU B 1 39 ? -15.656 18.766 11.344 1 83.56 39 GLU B N 1
ATOM 2227 C CA . GLU B 1 39 ? -15.547 18.688 9.891 1 83.56 39 GLU B CA 1
ATOM 2228 C C . GLU B 1 39 ? -14.414 17.75 9.484 1 83.56 39 GLU B C 1
ATOM 2230 O O . GLU B 1 39 ? -14.297 17.375 8.312 1 83.56 39 GLU B O 1
ATOM 2235 N N . ASP B 1 40 ? -13.57 17.297 10.383 1 84.25 40 ASP B N 1
ATOM 2236 C CA . ASP B 1 40 ? -12.43 16.422 10.109 1 84.25 40 ASP B CA 1
ATOM 2237 C C . ASP B 1 40 ? -11.602 16.953 8.938 1 84.25 40 ASP B C 1
ATOM 2239 O O . ASP B 1 40 ? -11.328 16.234 7.984 1 84.25 40 ASP B O 1
ATOM 2243 N N . ASN B 1 41 ? -11.242 18.281 9 1 88.38 41 ASN B N 1
ATOM 2244 C CA . ASN B 1 41 ? -10.547 18.922 7.895 1 88.38 41 ASN B CA 1
ATOM 2245 C C . ASN B 1 41 ? -9.102 19.266 8.258 1 88.38 41 ASN B C 1
ATOM 2247 O O . ASN B 1 41 ? -8.508 20.188 7.695 1 88.38 41 ASN B O 1
ATOM 2251 N N . TYR B 1 42 ? -8.523 18.609 9.211 1 91.56 42 TYR B N 1
ATOM 2252 C CA . TYR B 1 42 ? -7.207 18.938 9.75 1 91.56 42 TYR B CA 1
ATOM 2253 C C . TYR B 1 42 ? -6.145 18.906 8.656 1 91.56 42 TYR B C 1
ATOM 2255 O O . TYR B 1 42 ? -5.363 19.844 8.508 1 91.56 42 TYR B O 1
ATOM 2263 N N . VAL B 1 43 ? -6.145 17.891 7.891 1 90.31 43 VAL B N 1
ATOM 2264 C CA . VAL B 1 43 ? -5.07 17.688 6.922 1 90.31 43 VAL B CA 1
ATOM 2265 C C . VAL B 1 43 ? -5.121 18.797 5.863 1 90.31 43 VAL B C 1
ATOM 2267 O O . VAL B 1 43 ? -4.102 19.406 5.547 1 90.31 43 VAL B O 1
ATOM 2270 N N . ILE B 1 44 ? -6.281 19.047 5.375 1 87.19 44 ILE B N 1
ATOM 2271 C CA . ILE B 1 44 ? -6.434 20.062 4.352 1 87.19 44 ILE B CA 1
ATOM 2272 C C . ILE B 1 44 ? -6.078 21.438 4.934 1 87.19 44 ILE B C 1
ATOM 2274 O O . ILE B 1 44 ? -5.363 22.219 4.305 1 87.19 44 ILE B O 1
ATOM 2278 N N . TRP B 1 45 ? -6.578 21.641 6.113 1 92.25 45 TRP B N 1
ATOM 2279 C CA . TRP B 1 45 ? -6.25 22.875 6.809 1 92.25 45 TRP B CA 1
ATOM 2280 C C . TRP B 1 45 ? -4.742 23.016 6.996 1 92.25 45 TRP B C 1
ATOM 2282 O O . TRP B 1 45 ? -4.172 24.078 6.73 1 92.25 45 TRP B O 1
ATOM 2292 N N . LYS B 1 46 ? -4.117 22.016 7.465 1 93.38 46 LYS B N 1
ATOM 2293 C CA . LYS B 1 46 ? -2.678 22 7.707 1 93.38 46 LYS B CA 1
ATOM 2294 C C . LYS B 1 46 ? -1.899 22.344 6.445 1 93.38 46 LYS B C 1
ATOM 2296 O O . LYS B 1 46 ? -0.985 23.172 6.48 1 93.38 46 LYS B O 1
ATOM 2301 N N . ILE B 1 47 ? -2.283 21.812 5.383 1 88.25 47 ILE B N 1
ATOM 2302 C CA . ILE B 1 47 ? -1.603 22.047 4.113 1 88.25 47 ILE B CA 1
ATOM 2303 C C . ILE B 1 47 ? -1.765 23.5 3.695 1 88.25 47 ILE B C 1
ATOM 2305 O O . ILE B 1 47 ? -0.788 24.172 3.34 1 88.25 47 ILE B O 1
ATOM 2309 N N . ARG B 1 48 ? -2.926 23.969 3.777 1 88.94 48 ARG B N 1
ATOM 2310 C CA . ARG B 1 48 ? -3.211 25.328 3.369 1 88.94 48 ARG B CA 1
ATOM 2311 C C . ARG B 1 48 ? -2.531 26.328 4.297 1 88.94 48 ARG B C 1
ATOM 2313 O O . ARG B 1 48 ? -1.963 27.328 3.838 1 88.94 48 ARG B O 1
ATOM 2320 N N . PHE B 1 49 ? -2.619 26.031 5.574 1 93 49 PHE B N 1
ATOM 2321 C CA . PHE B 1 49 ? -2.02 26.938 6.543 1 93 49 PHE B CA 1
ATOM 2322 C C . PHE B 1 49 ? -0.503 26.984 6.387 1 93 49 PHE B C 1
ATOM 2324 O O . PHE B 1 49 ? 0.108 28.047 6.445 1 93 49 PHE B O 1
ATOM 2331 N N . ARG B 1 50 ? 0.071 25.891 6.184 1 92.62 50 ARG B N 1
ATOM 2332 C CA . ARG B 1 50 ? 1.51 25.828 5.945 1 92.62 50 ARG B CA 1
ATOM 2333 C C . ARG B 1 50 ? 1.883 26.594 4.676 1 92.62 50 ARG B C 1
ATOM 2335 O O . ARG B 1 50 ? 2.895 27.297 4.645 1 92.62 50 ARG B O 1
ATOM 2342 N N . SER B 1 51 ? 1.12 26.406 3.689 1 90.25 51 SER B N 1
ATOM 2343 C CA . SER B 1 51 ? 1.361 27.156 2.457 1 90.25 51 SER B CA 1
ATOM 2344 C C . SER B 1 51 ? 1.308 28.656 2.697 1 90.25 51 SER B C 1
ATOM 2346 O O . SER B 1 51 ? 2.166 29.391 2.215 1 90.25 51 SER B O 1
ATOM 2348 N N . PHE B 1 52 ? 0.3 29.109 3.424 1 90.5 52 PHE B N 1
ATOM 2349 C CA . PHE B 1 52 ? 0.154 30.5 3.807 1 90.5 52 PHE B CA 1
ATOM 2350 C C . PHE B 1 52 ? 1.392 31 4.547 1 90.5 52 PHE B C 1
ATOM 2352 O O . PHE B 1 52 ? 1.917 32.062 4.246 1 90.5 52 PHE B O 1
ATOM 2359 N N . LEU B 1 53 ? 1.958 30.188 5.441 1 92 53 LEU B N 1
ATOM 2360 C CA . LEU B 1 53 ? 3.121 30.562 6.234 1 92 53 LEU B CA 1
ATOM 2361 C C . LEU B 1 53 ? 4.379 30.594 5.375 1 92 53 LEU B C 1
ATOM 2363 O O . LEU B 1 53 ? 5.281 31.406 5.621 1 92 53 LEU B O 1
ATOM 2367 N N . ARG B 1 54 ? 4.375 29.781 4.402 1 89.81 54 ARG B N 1
ATOM 2368 C CA . ARG B 1 54 ? 5.512 29.797 3.484 1 89.81 54 ARG B CA 1
ATOM 2369 C C . ARG B 1 54 ? 5.5 31.078 2.637 1 89.81 54 ARG B C 1
ATOM 2371 O O . ARG B 1 54 ? 6.547 31.688 2.406 1 89.81 54 ARG B O 1
ATOM 2378 N N . ILE B 1 55 ? 4.352 31.438 2.184 1 85.56 55 ILE B N 1
ATOM 2379 C CA . ILE B 1 55 ? 4.199 32.656 1.397 1 85.56 55 ILE B CA 1
ATOM 2380 C C . ILE B 1 55 ? 4.629 33.875 2.229 1 85.56 55 ILE B C 1
ATOM 2382 O O . ILE B 1 55 ? 5.285 34.781 1.717 1 85.56 55 ILE B O 1
ATOM 2386 N N . THR B 1 56 ? 4.352 33.844 3.557 1 87.25 56 THR B N 1
ATOM 2387 C CA . THR B 1 56 ? 4.656 34.938 4.441 1 87.25 56 THR B CA 1
ATOM 2388 C C . THR B 1 56 ? 6.027 34.781 5.09 1 87.25 56 THR B C 1
ATOM 2390 O O . THR B 1 56 ? 6.426 35.562 5.941 1 87.25 56 THR B O 1
ATOM 2393 N N . LYS B 1 57 ? 6.707 33.656 4.816 1 89 57 LYS B N 1
ATOM 2394 C CA . LYS B 1 57 ? 8.047 33.312 5.297 1 89 57 LYS B CA 1
ATOM 2395 C C . LYS B 1 57 ? 8.055 33.125 6.812 1 89 57 LYS B C 1
ATOM 2397 O O . LYS B 1 57 ? 9 33.531 7.488 1 89 57 LYS B O 1
ATOM 2402 N N . LYS B 1 58 ? 6.961 32.594 7.332 1 92.94 58 LYS B N 1
ATOM 2403 C CA . LYS B 1 58 ? 6.844 32.438 8.781 1 92.94 58 LYS B CA 1
ATOM 2404 C C . LYS B 1 58 ? 6.762 30.953 9.156 1 92.94 58 LYS B C 1
ATOM 2406 O O . LYS B 1 58 ? 6.449 30.609 10.305 1 92.94 58 LYS B O 1
ATOM 2411 N N . ILE B 1 59 ? 7.074 30.016 8.219 1 94.25 59 ILE B N 1
ATOM 2412 C CA . ILE B 1 59 ? 6.895 28.594 8.422 1 94.25 59 ILE B CA 1
ATOM 2413 C C . ILE B 1 59 ? 7.793 28.109 9.562 1 94.25 59 ILE B C 1
ATOM 2415 O O . ILE B 1 59 ? 7.434 27.203 10.312 1 94.25 59 ILE B O 1
ATOM 2419 N N . ARG B 1 60 ? 8.883 28.781 9.828 1 94.56 60 ARG B N 1
ATOM 2420 C CA . ARG B 1 60 ? 9.875 28.328 10.805 1 94.56 60 ARG B CA 1
ATOM 2421 C C . ARG B 1 60 ? 9.367 28.531 12.227 1 94.56 60 ARG B C 1
ATOM 2423 O O . ARG B 1 60 ? 9.914 27.969 13.172 1 94.56 60 ARG B O 1
ATOM 2430 N N . PHE B 1 61 ? 8.344 29.281 12.406 1 95.06 61 PHE B N 1
ATOM 2431 C CA . PHE B 1 61 ? 7.797 29.547 13.734 1 95.06 61 PHE B CA 1
ATOM 2432 C C . PHE B 1 61 ? 6.965 28.375 14.227 1 95.06 61 PHE B C 1
ATOM 2434 O O . PHE B 1 61 ? 6.676 28.266 15.422 1 95.06 61 PHE B O 1
ATOM 2441 N N . ILE B 1 62 ? 6.598 27.453 13.242 1 94.81 62 ILE B N 1
ATOM 2442 C CA . ILE B 1 62 ? 5.785 26.328 13.695 1 94.81 62 ILE B CA 1
ATOM 2443 C C . ILE B 1 62 ? 6.586 25.031 13.57 1 94.81 62 ILE B C 1
ATOM 2445 O O . ILE B 1 62 ? 6.305 24.062 14.266 1 94.81 62 ILE B O 1
ATOM 2449 N N . ASP B 1 63 ? 7.539 24.969 12.688 1 90.06 63 ASP B N 1
ATOM 2450 C CA . ASP B 1 63 ? 8.219 23.703 12.461 1 90.06 63 ASP B CA 1
ATOM 2451 C C . ASP B 1 63 ? 9.367 23.516 13.445 1 90.06 63 ASP B C 1
ATOM 2453 O O . ASP B 1 63 ? 10.039 22.469 13.422 1 90.06 63 ASP B O 1
ATOM 2457 N N . GLY B 1 64 ? 9.711 24.484 14.312 1 83.69 64 GLY B N 1
ATOM 2458 C CA . GLY B 1 64 ? 10.664 24.312 15.398 1 83.69 64 GLY B CA 1
ATOM 2459 C C . GLY B 1 64 ? 12.07 24.734 15.031 1 83.69 64 GLY B C 1
ATOM 2460 O O . GLY B 1 64 ? 12.977 24.672 15.867 1 83.69 64 GLY B O 1
ATOM 2461 N N . THR B 1 65 ? 12.258 25.156 13.836 1 89.06 65 THR B N 1
ATOM 2462 C CA . THR B 1 65 ? 13.609 25.438 13.375 1 89.06 65 THR B CA 1
ATOM 2463 C C . THR B 1 65 ? 14.039 26.859 13.781 1 89.06 65 THR B C 1
ATOM 2465 O O . THR B 1 65 ? 15.211 27.219 13.656 1 89.06 65 THR B O 1
ATOM 2468 N N . LEU B 1 66 ? 13.164 27.688 14.258 1 91.25 66 LEU B N 1
ATOM 2469 C CA . LEU B 1 66 ? 13.477 29.016 14.758 1 91.25 66 LEU B CA 1
ATOM 2470 C C . LEU B 1 66 ? 13.156 29.141 16.25 1 91.25 66 LEU B C 1
ATOM 2472 O O . LEU B 1 66 ? 12.094 29.641 16.625 1 91.25 66 LEU B O 1
ATOM 2476 N N . PRO B 1 67 ? 14.125 28.625 16.953 1 90.25 67 PRO B N 1
ATOM 2477 C CA . PRO B 1 67 ? 13.867 28.656 18.391 1 90.25 67 PRO B CA 1
ATOM 2478 C C . PRO B 1 67 ? 13.812 30.078 18.953 1 90.25 67 PRO B C 1
ATOM 2480 O O . PRO B 1 67 ? 14.359 31 18.344 1 90.25 67 PRO B O 1
ATOM 2483 N N . GLN B 1 68 ? 13.141 30.219 20.094 1 92.56 68 GLN B N 1
ATOM 2484 C CA . GLN B 1 68 ? 13.07 31.5 20.797 1 92.56 68 GLN B CA 1
ATOM 2485 C C . GLN B 1 68 ? 14.461 31.984 21.203 1 92.56 68 GLN B C 1
ATOM 2487 O O . GLN B 1 68 ? 15.203 31.266 21.875 1 92.56 68 GLN B O 1
ATOM 2492 N N . PRO B 1 69 ? 14.812 33.156 20.75 1 92.12 69 PRO B N 1
ATOM 2493 C CA . PRO B 1 69 ? 16.125 33.719 21.141 1 92.12 69 PRO B CA 1
ATOM 2494 C C . PRO B 1 69 ? 16.203 34.031 22.641 1 92.12 69 PRO B C 1
ATOM 2496 O O . PRO B 1 69 ? 15.164 34.188 23.297 1 92.12 69 PRO B O 1
ATOM 2499 N N . ASP B 1 70 ? 17.453 34.062 23.094 1 93.38 70 ASP B N 1
ATOM 2500 C CA . ASP B 1 70 ? 17.672 34.531 24.453 1 93.38 70 ASP B CA 1
ATOM 2501 C C . ASP B 1 70 ? 17.109 35.938 24.641 1 93.38 70 ASP B C 1
ATOM 2503 O O . ASP B 1 70 ? 17.25 36.812 23.766 1 93.38 70 ASP B O 1
ATOM 2507 N N . PRO B 1 71 ? 16.484 36.156 25.797 1 91.62 71 PRO B N 1
ATOM 2508 C CA . PRO B 1 71 ? 15.898 37.469 26.047 1 91.62 71 PRO B CA 1
ATOM 2509 C C . PRO B 1 71 ? 16.906 38.594 25.891 1 91.62 71 PRO B C 1
ATOM 2511 O O . PRO B 1 71 ? 16.516 39.75 25.609 1 91.62 71 PRO B O 1
ATOM 2514 N N . SER B 1 72 ? 18.172 38.312 26.016 1 93.06 72 SER B N 1
ATOM 2515 C CA . SER B 1 72 ? 19.203 39.344 25.891 1 93.06 72 SER B CA 1
ATOM 2516 C C . SER B 1 72 ? 19.594 39.562 24.422 1 93.06 72 SER B C 1
ATOM 2518 O O . SER B 1 72 ? 20.266 40.531 24.094 1 93.06 72 SER B O 1
ATOM 2520 N N . SER B 1 73 ? 19.141 38.781 23.625 1 91.44 73 SER B N 1
ATOM 2521 C CA . SER B 1 73 ? 19.484 38.844 22.203 1 91.44 73 SER B CA 1
ATOM 2522 C C . SER B 1 73 ? 18.719 39.969 21.516 1 91.44 73 SER B C 1
ATOM 2524 O O . SER B 1 73 ? 17.547 40.188 21.812 1 91.44 73 SER B O 1
ATOM 2526 N N . PRO B 1 74 ? 19.281 40.688 20.641 1 90.44 74 PRO B N 1
ATOM 2527 C CA . PRO B 1 74 ? 18.594 41.719 19.875 1 90.44 74 PRO B CA 1
ATOM 2528 C C . PRO B 1 74 ? 17.469 41.188 19 1 90.44 74 PRO B C 1
ATOM 2530 O O . PRO B 1 74 ? 16.609 41.938 18.531 1 90.44 74 PRO B O 1
ATOM 2533 N N . LEU B 1 75 ? 17.406 39.906 18.844 1 90.38 75 LEU B N 1
ATOM 2534 C CA . LEU B 1 75 ? 16.422 39.281 17.984 1 90.38 75 LEU B CA 1
ATOM 2535 C C . LEU B 1 75 ? 15.203 38.812 18.781 1 90.38 75 LEU B C 1
ATOM 2537 O O . LEU B 1 75 ? 14.227 38.344 18.219 1 90.38 75 LEU B O 1
ATOM 2541 N N . TYR B 1 76 ? 15.289 39 20.047 1 92.31 76 TYR B N 1
ATOM 2542 C CA . TYR B 1 76 ? 14.227 38.5 20.906 1 92.31 76 TYR B CA 1
ATOM 2543 C C . TYR B 1 76 ? 12.906 39.219 20.609 1 92.31 76 TYR B C 1
ATOM 2545 O O . TYR B 1 76 ? 11.883 38.562 20.391 1 92.31 76 TYR B O 1
ATOM 2553 N N . GLN B 1 77 ? 13 40.531 20.594 1 90.94 77 GLN B N 1
ATOM 2554 C CA . GLN B 1 77 ? 11.773 41.281 20.422 1 90.94 77 GLN B CA 1
ATOM 2555 C C . GLN B 1 77 ? 11.172 41.062 19.031 1 90.94 77 GLN B C 1
ATOM 2557 O O . GLN B 1 77 ? 9.977 40.812 18.906 1 90.94 77 GLN B O 1
ATOM 2562 N N . PRO B 1 78 ? 12 41.094 17.969 1 89.56 78 PRO B N 1
ATOM 2563 C CA . PRO B 1 78 ? 11.453 40.75 16.656 1 89.56 78 PRO B CA 1
ATOM 2564 C C . PRO B 1 78 ? 10.844 39.344 16.625 1 89.56 78 PRO B C 1
ATOM 2566 O O . PRO B 1 78 ? 9.797 39.156 16.016 1 89.56 78 PRO B O 1
ATOM 2569 N N . TRP B 1 79 ? 11.453 38.375 17.234 1 93.19 79 TRP B N 1
ATOM 2570 C CA . TRP B 1 79 ? 10.938 37 17.297 1 93.19 79 TRP B CA 1
ATOM 2571 C C . TRP B 1 79 ? 9.586 36.969 18 1 93.19 79 TRP B C 1
ATOM 2573 O O . TRP B 1 79 ? 8.648 36.344 17.516 1 93.19 79 TRP B O 1
ATOM 2583 N N . GLU B 1 80 ? 9.5 37.688 19.094 1 92.75 80 GLU B N 1
ATOM 2584 C CA . GLU B 1 80 ? 8.273 37.719 19.875 1 92.75 80 GLU B CA 1
ATOM 2585 C C . GLU B 1 80 ? 7.113 38.281 19.078 1 92.75 80 GLU B C 1
ATOM 2587 O O . GLU B 1 80 ? 5.992 37.781 19.141 1 92.75 80 GLU B O 1
ATOM 2592 N N . GLN B 1 81 ? 7.375 39.281 18.328 1 91.19 81 GLN B N 1
ATOM 2593 C CA . GLN B 1 81 ? 6.336 39.906 17.516 1 91.19 81 GLN B CA 1
ATOM 2594 C C . GLN B 1 81 ? 5.852 38.969 16.406 1 91.19 81 GLN B C 1
ATOM 2596 O O . GLN B 1 81 ? 4.645 38.844 16.203 1 91.19 81 GLN B O 1
ATOM 2601 N N . CYS B 1 82 ? 6.797 38.406 15.781 1 91.94 82 CYS B N 1
ATOM 2602 C CA . CYS B 1 82 ? 6.445 37.469 14.711 1 91.94 82 CYS B CA 1
ATOM 2603 C C . CYS B 1 82 ? 5.719 36.25 15.266 1 91.94 82 CYS B C 1
ATOM 2605 O O . CYS B 1 82 ? 4.75 35.781 14.672 1 91.94 82 CYS B O 1
ATOM 2607 N N . ASN B 1 83 ? 6.199 35.75 16.375 1 93.56 83 ASN B N 1
ATOM 2608 C CA . ASN B 1 83 ? 5.547 34.625 17.031 1 93.56 83 ASN B CA 1
ATOM 2609 C C . ASN B 1 83 ? 4.098 34.938 17.391 1 93.56 83 ASN B C 1
ATOM 2611 O O . ASN B 1 83 ? 3.201 34.125 17.156 1 93.56 83 ASN B O 1
ATOM 2615 N N . ALA B 1 84 ? 3.945 36.156 17.906 1 90.88 84 ALA B N 1
ATOM 2616 C CA . ALA B 1 84 ? 2.604 36.594 18.281 1 90.88 84 ALA B CA 1
ATOM 2617 C C . ALA B 1 84 ? 1.694 36.688 17.062 1 90.88 84 ALA B C 1
ATOM 2619 O O . ALA B 1 84 ? 0.516 36.312 17.141 1 90.88 84 ALA B O 1
ATOM 2620 N N . MET B 1 85 ? 2.234 37.125 16.016 1 90.94 85 MET B N 1
ATOM 2621 C CA . MET B 1 85 ? 1.471 37.219 14.773 1 90.94 85 MET B CA 1
ATOM 2622 C C . MET B 1 85 ? 1.025 35.844 14.289 1 90.94 85 MET B C 1
ATOM 2624 O O . MET B 1 85 ? -0.146 35.656 13.969 1 90.94 85 MET B O 1
ATOM 2628 N N . VAL B 1 86 ? 1.921 34.906 14.258 1 93 86 VAL B N 1
ATOM 2629 C CA . VAL B 1 86 ? 1.616 33.531 13.805 1 93 86 VAL B CA 1
ATOM 2630 C C . VAL B 1 86 ? 0.585 32.906 14.742 1 93 86 VAL B C 1
ATOM 2632 O O . VAL B 1 86 ? -0.337 32.219 14.281 1 93 86 VAL B O 1
ATOM 2635 N N . MET B 1 87 ? 0.734 33.156 16 1 92.69 87 MET B N 1
ATOM 2636 C CA . MET B 1 87 ? -0.249 32.656 16.953 1 92.69 87 MET B CA 1
ATOM 2637 C C . MET B 1 87 ? -1.633 33.219 16.656 1 92.69 87 MET B C 1
ATOM 2639 O O . MET B 1 87 ? -2.631 32.5 16.719 1 92.69 87 MET B O 1
ATOM 2643 N N . TYR B 1 88 ? -1.614 34.5 16.391 1 89.38 88 TYR B N 1
ATOM 2644 C CA . TYR B 1 88 ? -2.877 35.156 16.047 1 89.38 88 TYR B CA 1
ATOM 2645 C C . TYR B 1 88 ? -3.502 34.5 14.82 1 89.38 88 TYR B C 1
ATOM 2647 O O . TYR B 1 88 ? -4.707 34.25 14.789 1 89.38 88 TYR B O 1
ATOM 2655 N N . TRP B 1 89 ? -2.67 34.25 13.797 1 91.38 89 TRP B N 1
ATOM 2656 C CA . TRP B 1 89 ? -3.15 33.594 12.578 1 91.38 89 TRP B CA 1
ATOM 2657 C C . TRP B 1 89 ? -3.713 32.219 12.891 1 91.38 89 TRP B C 1
ATOM 2659 O O . TRP B 1 89 ? -4.773 31.844 12.375 1 91.38 89 TRP B O 1
ATOM 2669 N N . LEU B 1 90 ? -3.025 31.438 13.75 1 93.12 90 LEU B N 1
ATOM 2670 C CA . LEU B 1 90 ? -3.479 30.125 14.156 1 93.12 90 LEU B CA 1
ATOM 2671 C C . LEU B 1 90 ? -4.828 30.203 14.859 1 93.12 90 LEU B C 1
ATOM 2673 O O . LEU B 1 90 ? -5.77 29.5 14.492 1 93.12 90 LEU B O 1
ATOM 2677 N N . MET B 1 91 ? -4.918 31.141 15.727 1 90.44 91 MET B N 1
ATOM 2678 C CA . MET B 1 91 ? -6.129 31.281 16.531 1 90.44 91 MET B CA 1
ATOM 2679 C C . MET B 1 91 ? -7.305 31.719 15.664 1 90.44 91 MET B C 1
ATOM 2681 O O . MET B 1 91 ? -8.438 31.312 15.891 1 90.44 91 MET B O 1
ATOM 2685 N N . SER B 1 92 ? -7.047 32.531 14.656 1 89.56 92 SER B N 1
ATOM 2686 C CA . SER B 1 92 ? -8.102 33.031 13.789 1 89.56 92 SER B CA 1
ATOM 2687 C C . SER B 1 92 ? -8.555 31.969 12.789 1 89.56 92 SER B C 1
ATOM 2689 O O . SER B 1 92 ? -9.609 32.125 12.156 1 89.56 92 SER B O 1
ATOM 2691 N N . SER B 1 93 ? -7.809 30.891 12.727 1 91.62 93 SER B N 1
ATOM 2692 C CA . SER B 1 93 ? -8.094 29.891 11.703 1 91.62 93 SER B CA 1
ATOM 2693 C C . SER B 1 93 ? -8.727 28.641 12.32 1 91.62 93 SER B C 1
ATOM 2695 O O . SER B 1 93 ? -8.758 27.578 11.688 1 91.62 93 SER B O 1
ATOM 2697 N N . MET B 1 94 ? -9.18 28.719 13.523 1 91 94 MET B N 1
ATOM 2698 C CA . MET B 1 94 ? -9.812 27.562 14.156 1 91 94 MET B CA 1
ATOM 2699 C C . MET B 1 94 ? -11.133 27.953 14.805 1 91 94 MET B C 1
ATOM 2701 O O . MET B 1 94 ? -11.398 29.125 15.023 1 91 94 MET B O 1
ATOM 2705 N N . THR B 1 95 ? -11.969 27 15.062 1 91.38 95 THR B N 1
ATOM 2706 C CA . THR B 1 95 ? -13.234 27.219 15.75 1 91.38 95 THR B CA 1
ATOM 2707 C C . THR B 1 95 ? -12.992 27.578 17.219 1 91.38 95 THR B C 1
ATOM 2709 O O . THR B 1 95 ? -11.93 27.297 17.766 1 91.38 95 THR B O 1
ATOM 2712 N N . GLU B 1 96 ? -13.969 28.172 17.812 1 89.69 96 GLU B N 1
ATOM 2713 C CA . GLU B 1 96 ? -13.859 28.609 19.188 1 89.69 96 GLU B CA 1
ATOM 2714 C C . GLU B 1 96 ? -13.609 27.422 20.125 1 89.69 96 GLU B C 1
ATOM 2716 O O . GLU B 1 96 ? -12.82 27.516 21.062 1 89.69 96 GLU B O 1
ATOM 2721 N N . LYS B 1 97 ? -14.219 26.359 19.781 1 87.75 97 LYS B N 1
ATOM 2722 C CA . LYS B 1 97 ? -14.062 25.172 20.609 1 87.75 97 LYS B CA 1
ATOM 2723 C C . LYS B 1 97 ? -12.617 24.688 20.594 1 87.75 97 LYS B C 1
ATOM 2725 O O . LYS B 1 97 ? -12.055 24.375 21.641 1 87.75 97 LYS B O 1
ATOM 2730 N N . LEU B 1 98 ? -12.023 24.656 19.469 1 90.19 98 LEU B N 1
ATOM 2731 C CA . LEU B 1 98 ? -10.641 24.203 19.344 1 90.19 98 LEU B CA 1
ATOM 2732 C C . LEU B 1 98 ? -9.688 25.219 19.969 1 90.19 98 LEU B C 1
ATOM 2734 O O . LEU B 1 98 ? -8.695 24.844 20.594 1 90.19 98 LEU B O 1
ATOM 2738 N N . LEU B 1 99 ? -10.023 26.5 19.828 1 90.62 99 LEU B N 1
ATOM 2739 C CA . LEU B 1 99 ? -9.203 27.578 20.359 1 90.62 99 LEU B CA 1
ATOM 2740 C C . LEU B 1 99 ? -9.062 27.438 21.875 1 90.62 99 LEU B C 1
ATOM 2742 O O . LEU B 1 99 ? -7.961 27.578 22.422 1 90.62 99 LEU B O 1
ATOM 2746 N N . GLU B 1 100 ? -10.031 27.109 22.531 1 89.69 100 GLU B N 1
ATOM 2747 C CA . GLU B 1 100 ? -10.047 27 23.984 1 89.69 100 GLU B CA 1
ATOM 2748 C C . GLU B 1 100 ? -9.094 25.906 24.469 1 89.69 100 GLU B C 1
ATOM 2750 O O . GLU B 1 100 ? -8.539 26 25.562 1 89.69 100 GLU B O 1
ATOM 2755 N N . SER B 1 101 ? -8.859 25.016 23.641 1 86.81 101 SER B N 1
ATOM 2756 C CA . SER B 1 101 ? -8.055 23.859 24.047 1 86.81 101 SER B CA 1
ATOM 2757 C C . SER B 1 101 ? -6.57 24.125 23.828 1 86.81 101 SER B C 1
ATOM 2759 O O . SER B 1 101 ? -5.723 23.453 24.406 1 86.81 101 SER B O 1
ATOM 2761 N N . VAL B 1 102 ? -6.223 25.141 23.031 1 88.19 102 VAL B N 1
ATOM 2762 C CA . VAL B 1 102 ? -4.809 25.281 22.688 1 88.19 102 VAL B CA 1
ATOM 2763 C C . VAL B 1 102 ? -4.344 26.703 22.969 1 88.19 102 VAL B C 1
ATOM 2765 O O . VAL B 1 102 ? -3.162 27.016 22.797 1 88.19 102 VAL B O 1
ATOM 2768 N N . MET B 1 103 ? -5.152 27.641 23.516 1 86.94 103 MET B N 1
ATOM 2769 C CA . MET B 1 103 ? -4.879 29.062 23.625 1 86.94 103 MET B CA 1
ATOM 2770 C C . MET B 1 103 ? -3.818 29.344 24.688 1 86.94 103 MET B C 1
ATOM 2772 O O . MET B 1 103 ? -3.238 30.422 24.734 1 86.94 103 MET B O 1
ATOM 2776 N N . PHE B 1 104 ? -3.439 28.375 25.484 1 88.12 104 PHE B N 1
ATOM 2777 C CA . PHE B 1 104 ? -2.498 28.609 26.578 1 88.12 104 PHE B CA 1
ATOM 2778 C C . PHE B 1 104 ? -1.069 28.328 26.125 1 88.12 104 PHE B C 1
ATOM 2780 O O . PHE B 1 104 ? -0.123 28.516 26.891 1 88.12 104 PHE B O 1
ATOM 2787 N N . ALA B 1 105 ? -0.938 27.922 24.875 1 91.69 105 ALA B N 1
ATOM 2788 C CA . ALA B 1 105 ? 0.408 27.688 24.359 1 91.69 105 ALA B CA 1
ATOM 2789 C C . ALA B 1 105 ? 1.215 28.984 24.328 1 91.69 105 ALA B C 1
ATOM 2791 O O . ALA B 1 105 ? 0.685 30.047 24 1 91.69 105 ALA B O 1
ATOM 2792 N N . GLU B 1 106 ? 2.465 28.906 24.625 1 90.5 106 GLU B N 1
ATOM 2793 C CA . GLU B 1 106 ? 3.309 30.094 24.75 1 90.5 106 GLU B CA 1
ATOM 2794 C C . GLU B 1 106 ? 3.887 30.516 23.406 1 90.5 106 GLU B C 1
ATOM 2796 O O . GLU B 1 106 ? 4.281 31.672 23.219 1 90.5 106 GLU B O 1
ATOM 2801 N N . THR B 1 107 ? 4.035 29.547 22.562 1 94.75 107 THR B N 1
ATOM 2802 C CA . THR B 1 107 ? 4.609 29.844 21.266 1 94.75 107 THR B CA 1
ATOM 2803 C C . THR B 1 107 ? 3.754 29.234 20.156 1 94.75 107 THR B C 1
ATOM 2805 O O . THR B 1 107 ? 2.945 28.344 20.406 1 94.75 107 THR B O 1
ATOM 2808 N N . ALA B 1 108 ? 3.936 29.75 19 1 95.12 108 ALA B N 1
ATOM 2809 C CA . ALA B 1 108 ? 3.254 29.203 17.828 1 95.12 108 ALA B CA 1
ATOM 2810 C C . ALA B 1 108 ? 3.619 27.75 17.609 1 95.12 108 ALA B C 1
ATOM 2812 O O . ALA B 1 108 ? 2.762 26.938 17.266 1 95.12 108 ALA B O 1
ATOM 2813 N N . HIS B 1 109 ? 4.875 27.438 17.891 1 96 109 HIS B N 1
ATOM 2814 C CA . HIS B 1 109 ? 5.34 26.062 17.75 1 96 109 HIS B CA 1
ATOM 2815 C C . HIS B 1 109 ? 4.59 25.125 18.688 1 96 109 HIS B C 1
ATOM 2817 O O . HIS B 1 109 ? 4.094 24.078 18.266 1 96 109 HIS B O 1
ATOM 2823 N N . LYS B 1 110 ? 4.535 25.547 19.891 1 94.69 110 LYS B N 1
ATOM 2824 C CA . LYS B 1 110 ? 3.842 24.734 20.875 1 94.69 110 LYS B CA 1
ATOM 2825 C C . LYS B 1 110 ? 2.357 24.609 20.547 1 94.69 110 LYS B C 1
ATOM 2827 O O . LYS B 1 110 ? 1.771 23.547 20.703 1 94.69 110 LYS B O 1
ATOM 2832 N N . MET B 1 111 ? 1.761 25.703 20.125 1 94.75 111 MET B N 1
ATOM 2833 C CA . MET B 1 111 ? 0.355 25.672 19.734 1 94.75 111 MET B CA 1
ATOM 2834 C C . MET B 1 111 ? 0.131 24.688 18.594 1 94.75 111 MET B C 1
ATOM 2836 O O . MET B 1 111 ? -0.828 23.922 18.609 1 94.75 111 MET B O 1
ATOM 2840 N N . TRP B 1 112 ? 0.994 24.734 17.656 1 95.12 112 TRP B N 1
ATOM 2841 C CA . TRP B 1 112 ? 0.95 23.844 16.5 1 95.12 112 TRP B CA 1
ATOM 2842 C C . TRP B 1 112 ? 1.025 22.375 16.922 1 95.12 112 TRP B C 1
ATOM 2844 O O . TRP B 1 112 ? 0.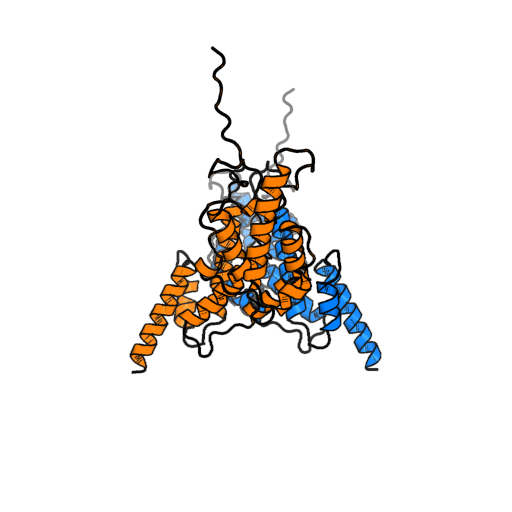223 21.547 16.484 1 95.12 112 TRP B O 1
ATOM 2854 N N . GL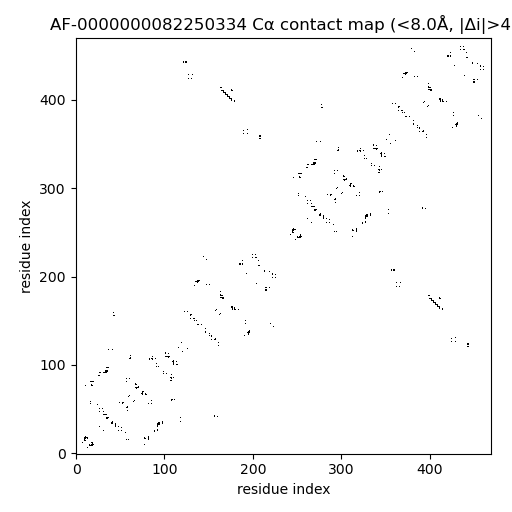U B 1 113 ? 1.915 22.094 17.859 1 93.44 113 GLU B N 1
ATOM 2855 C CA . GLU B 1 113 ? 2.098 20.734 18.359 1 93.44 113 GLU B CA 1
ATOM 2856 C C . GLU B 1 113 ? 0.888 20.281 19.172 1 93.44 113 GLU B C 1
ATOM 2858 O O . GLU B 1 113 ? 0.47 19.125 19.078 1 93.44 113 GLU B O 1
ATOM 2863 N N . ASP B 1 114 ? 0.377 21.188 19.938 1 92.31 114 ASP B N 1
ATOM 2864 C CA . ASP B 1 114 ? -0.793 20.859 20.75 1 92.31 114 ASP B CA 1
ATOM 2865 C C . ASP B 1 114 ? -1.999 20.547 19.859 1 92.31 114 ASP B C 1
ATOM 2867 O O . ASP B 1 114 ? -2.766 19.625 20.156 1 92.31 114 ASP B O 1
ATOM 2871 N N . LEU B 1 115 ? -2.15 21.312 18.812 1 92.44 115 LEU B N 1
ATOM 2872 C CA . LEU B 1 115 ? -3.232 21.062 17.859 1 92.44 115 LEU B CA 1
ATOM 2873 C C . LEU B 1 115 ? -3.113 19.672 17.25 1 92.44 115 LEU B C 1
ATOM 2875 O O . LEU B 1 115 ? -4.098 18.938 17.172 1 92.44 115 LEU B O 1
ATOM 2879 N N . ARG B 1 116 ? -1.939 19.344 16.844 1 91.12 116 ARG B N 1
ATOM 2880 C CA . ARG B 1 116 ? -1.691 18.031 16.266 1 91.12 116 ARG B CA 1
ATOM 2881 C C . ARG B 1 116 ? -2.062 16.922 17.234 1 91.12 116 ARG B C 1
ATOM 2883 O O . ARG B 1 116 ? -2.756 15.969 16.875 1 91.12 116 ARG B O 1
ATOM 2890 N N . ARG B 1 117 ? -1.657 17.047 18.469 1 89.38 117 ARG B N 1
ATOM 2891 C CA . ARG B 1 117 ? -1.904 16.031 19.5 1 89.38 117 ARG B CA 1
ATOM 2892 C C . ARG B 1 117 ? -3.396 15.891 19.766 1 89.38 117 ARG B C 1
ATOM 2894 O O . ARG B 1 117 ? -3.883 14.781 20.016 1 89.38 117 ARG B O 1
ATOM 2901 N N . ARG B 1 118 ? -4.047 17 19.703 1 88.81 118 ARG B N 1
ATOM 2902 C CA . ARG B 1 118 ? -5.477 17 20 1 88.81 118 ARG B CA 1
ATOM 2903 C C . ARG B 1 118 ? -6.266 16.391 18.844 1 88.81 118 ARG B C 1
ATOM 2905 O O . ARG B 1 118 ? -7.188 15.602 19.062 1 88.81 118 ARG B O 1
ATOM 2912 N N . LEU B 1 119 ? -5.941 16.719 17.672 1 90.44 119 LEU B N 1
ATOM 2913 C CA . LEU B 1 119 ? -6.742 16.344 16.516 1 90.44 119 LEU B CA 1
ATOM 2914 C C . LEU B 1 119 ? -6.344 14.961 16 1 90.44 119 LEU B C 1
ATOM 2916 O O . LEU B 1 119 ? -7.152 14.266 15.383 1 90.44 119 LEU B O 1
ATOM 2920 N N . VAL B 1 120 ? -5.145 14.594 16.234 1 89.69 120 VAL B N 1
ATOM 2921 C CA . VAL B 1 120 ? -4.645 13.281 15.836 1 89.69 120 VAL B CA 1
ATOM 2922 C C . VAL B 1 120 ? -3.934 12.625 17.016 1 89.69 120 VAL B C 1
ATOM 2924 O O . VAL B 1 120 ? -2.715 12.445 16.984 1 89.69 120 VAL B O 1
ATOM 2927 N N . PRO B 1 121 ? -4.688 12.234 17.938 1 83.69 121 PRO B N 1
ATOM 2928 C CA . PRO B 1 121 ? -4.074 11.641 19.125 1 83.69 121 PRO B CA 1
ATOM 2929 C C . PRO B 1 121 ? -3.363 10.32 18.828 1 83.69 121 PRO B C 1
ATOM 2931 O O . PRO B 1 121 ? -2.406 9.961 19.516 1 83.69 121 PRO B O 1
ATOM 2934 N N . CYS B 1 122 ? -3.889 9.594 17.828 1 89.56 122 CYS B N 1
ATOM 2935 C CA . CYS B 1 122 ? -3.295 8.32 17.438 1 89.56 122 CYS B CA 1
ATOM 2936 C C . CYS B 1 122 ? -3.227 8.195 15.914 1 89.56 122 CYS B C 1
ATOM 2938 O O . CYS B 1 122 ? -4.246 7.977 15.258 1 89.56 122 CYS B O 1
ATOM 2940 N N . VAL B 1 123 ? -2.037 8.352 15.469 1 90.06 123 VAL B N 1
ATOM 2941 C CA . VAL B 1 123 ? -1.825 8.32 14.031 1 90.06 123 VAL B CA 1
ATOM 2942 C C . VAL B 1 123 ? -2.252 6.965 13.469 1 90.06 123 VAL B C 1
ATOM 2944 O O . VAL B 1 123 ? -2.883 6.891 12.414 1 90.06 123 VAL B O 1
ATOM 2947 N N . ASP B 1 124 ? -1.977 5.91 14.172 1 92 124 ASP B N 1
ATOM 2948 C CA . ASP B 1 124 ? -2.336 4.57 13.719 1 92 124 ASP B CA 1
ATOM 2949 C C . ASP B 1 124 ? -3.85 4.422 13.586 1 92 124 ASP B C 1
ATOM 2951 O O . ASP B 1 124 ? -4.336 3.785 12.648 1 92 124 ASP B O 1
ATOM 2955 N N . LEU B 1 125 ? -4.539 4.961 14.523 1 90.69 125 LEU B N 1
ATOM 2956 C CA . LEU B 1 125 ? -5.996 4.91 14.453 1 90.69 125 LEU B CA 1
ATOM 2957 C C . LEU B 1 125 ? -6.504 5.672 13.234 1 90.69 125 LEU B C 1
ATOM 2959 O O . LEU B 1 125 ? -7.418 5.211 12.547 1 90.69 125 LEU B O 1
ATOM 2963 N N . LYS B 1 126 ? -5.891 6.805 12.992 1 91.88 126 LYS B N 1
ATOM 2964 C CA . LYS B 1 126 ? -6.297 7.602 11.836 1 91.88 126 LYS B CA 1
ATOM 2965 C C . LYS B 1 126 ? -6.043 6.852 10.539 1 91.88 126 LYS B C 1
ATOM 2967 O O . LYS B 1 126 ? -6.902 6.824 9.648 1 91.88 126 LYS B O 1
ATOM 2972 N N . ILE B 1 127 ? -4.891 6.262 10.422 1 94.75 127 ILE B N 1
ATOM 2973 C CA . ILE B 1 127 ? -4.562 5.477 9.242 1 94.75 127 ILE B CA 1
ATOM 2974 C C . ILE B 1 127 ? -5.566 4.34 9.078 1 94.75 127 ILE B C 1
ATOM 2976 O O . ILE B 1 127 ? -6.082 4.109 7.98 1 94.75 127 ILE B O 1
ATOM 2980 N N . TYR B 1 128 ? -5.863 3.725 10.195 1 93.75 128 TYR B N 1
ATOM 2981 C CA . TYR B 1 128 ? -6.836 2.639 10.203 1 93.75 128 TYR B CA 1
ATOM 2982 C C . TYR B 1 128 ? -8.18 3.111 9.664 1 93.75 128 TYR B C 1
ATOM 2984 O O . TYR B 1 128 ? -8.781 2.455 8.812 1 93.75 128 TYR B O 1
ATOM 2992 N N . GLN B 1 129 ? -8.625 4.195 10.109 1 92.62 129 GLN B N 1
ATOM 2993 C CA . GLN B 1 129 ? -9.914 4.742 9.695 1 92.62 129 GLN B CA 1
ATOM 2994 C C . GLN B 1 129 ? -9.914 5.102 8.219 1 92.62 129 GLN B C 1
ATOM 2996 O O . GLN B 1 129 ? -10.891 4.852 7.512 1 92.62 129 GLN B O 1
ATOM 3001 N N . LEU B 1 130 ? -8.852 5.676 7.781 1 94.94 130 LEU B N 1
ATOM 3002 C CA . LEU B 1 130 ? -8.742 6.074 6.383 1 94.94 130 LEU B CA 1
ATOM 3003 C C . LEU B 1 130 ? -8.703 4.855 5.469 1 94.94 130 LEU B C 1
ATOM 3005 O O . LEU B 1 130 ? -9.359 4.836 4.422 1 94.94 130 LEU B O 1
ATOM 3009 N N . ARG B 1 131 ? -7.996 3.854 5.832 1 95.19 131 ARG B N 1
ATOM 3010 C CA . ARG B 1 131 ? -7.926 2.629 5.043 1 95.19 131 ARG B CA 1
ATOM 3011 C C . ARG B 1 131 ? -9.273 1.918 5.012 1 95.19 131 ARG B C 1
ATOM 3013 O O . ARG B 1 131 ? -9.672 1.373 3.979 1 95.19 131 ARG B O 1
ATOM 3020 N N . ARG B 1 132 ? -9.914 1.892 6.129 1 93.62 132 ARG B N 1
ATOM 3021 C CA . ARG B 1 132 ? -11.266 1.332 6.176 1 93.62 132 ARG B CA 1
ATOM 3022 C C . ARG B 1 132 ? -12.203 2.084 5.238 1 93.62 132 ARG B C 1
ATOM 3024 O O . ARG B 1 132 ? -12.992 1.471 4.523 1 93.62 132 ARG B O 1
ATOM 3031 N N . ARG B 1 133 ? -12.07 3.383 5.277 1 94.62 133 ARG B N 1
ATOM 3032 C CA . ARG B 1 133 ? -12.883 4.199 4.387 1 94.62 133 ARG B CA 1
ATOM 3033 C C . ARG B 1 133 ? -12.594 3.869 2.926 1 94.62 133 ARG B C 1
ATOM 3035 O O . ARG B 1 133 ? -13.516 3.723 2.123 1 94.62 133 ARG B O 1
ATOM 3042 N N . LEU B 1 134 ? -11.352 3.658 2.59 1 95.62 134 LEU B N 1
ATOM 3043 C CA . LEU B 1 134 ? -10.961 3.318 1.225 1 95.62 134 LEU B CA 1
ATOM 3044 C C . LEU B 1 134 ? -11.547 1.97 0.816 1 95.62 134 LEU B C 1
ATOM 3046 O O . LEU B 1 134 ? -12 1.805 -0.317 1 95.62 134 LEU B O 1
ATOM 3050 N N . ALA B 1 135 ? -11.531 1.053 1.767 1 93.5 135 ALA B N 1
ATOM 3051 C CA . ALA B 1 135 ? -11.992 -0.308 1.491 1 93.5 135 ALA B CA 1
ATOM 3052 C C . ALA B 1 135 ? -13.5 -0.353 1.303 1 93.5 135 ALA B C 1
ATOM 3054 O O . ALA B 1 135 ? -14.023 -1.222 0.597 1 93.5 135 ALA B O 1
ATOM 3055 N N . THR B 1 136 ? -14.211 0.625 1.865 1 93.44 136 THR B N 1
ATOM 3056 C CA . THR B 1 136 ? -15.664 0.53 1.883 1 93.44 136 THR B CA 1
ATOM 3057 C C . THR B 1 136 ? -16.281 1.563 0.946 1 93.44 136 THR B C 1
ATOM 3059 O O . THR B 1 136 ? -17.484 1.501 0.648 1 93.44 136 THR B O 1
ATOM 3062 N N . LEU B 1 137 ? -15.469 2.51 0.524 1 96.06 137 LEU B N 1
ATOM 3063 C CA . LEU B 1 137 ? -15.984 3.574 -0.328 1 96.06 137 LEU B CA 1
ATOM 3064 C C . LEU B 1 137 ? -16.453 3.02 -1.671 1 96.06 137 LEU B C 1
ATOM 3066 O O . LEU B 1 137 ? -15.727 2.258 -2.316 1 96.06 137 LEU B O 1
ATOM 3070 N N . ARG B 1 138 ? -17.688 3.299 -2.055 1 96.88 138 ARG B N 1
ATOM 3071 C CA . ARG B 1 138 ? -18.266 2.908 -3.33 1 96.88 138 ARG B CA 1
ATOM 3072 C C . ARG B 1 138 ? -18.844 4.117 -4.062 1 96.88 138 ARG B C 1
ATOM 3074 O O . ARG B 1 138 ? -19.219 5.109 -3.438 1 96.88 138 ARG B O 1
ATOM 3081 N N . GLN B 1 139 ? -18.875 4.02 -5.305 1 97.06 139 GLN B N 1
ATOM 3082 C CA . GLN B 1 139 ? -19.406 5.117 -6.098 1 97.06 139 GLN B CA 1
ATOM 3083 C C . GLN B 1 139 ? -20.875 5.391 -5.73 1 97.06 139 GLN B C 1
ATOM 3085 O O . GLN B 1 139 ? -21.25 6.535 -5.477 1 97.06 139 GLN B O 1
ATOM 3090 N N . GLY B 1 140 ? -21.672 4.234 -5.723 1 95.88 140 GLY B N 1
ATOM 3091 C CA . GLY B 1 140 ? -23.078 4.391 -5.391 1 95.88 140 GLY B CA 1
ATOM 3092 C C . GLY B 1 140 ? -23.797 5.398 -6.273 1 95.88 140 GLY B C 1
ATOM 3093 O O . GLY B 1 140 ? -23.734 5.309 -7.5 1 95.88 140 GLY B O 1
ATOM 3094 N N . GLY B 1 141 ? -24.344 6.453 -5.68 1 94.94 141 GLY B N 1
ATOM 3095 C CA . GLY B 1 141 ? -25.109 7.453 -6.406 1 94.94 141 GLY B CA 1
ATOM 3096 C C . GLY B 1 141 ? -24.266 8.609 -6.902 1 94.94 141 GLY B C 1
ATOM 3097 O O . GLY B 1 141 ? -24.75 9.477 -7.637 1 94.94 141 GLY B O 1
ATOM 3098 N N . ASP B 1 142 ? -23.031 8.602 -6.641 1 96.62 142 ASP B N 1
ATOM 3099 C CA . ASP B 1 142 ? -22.141 9.688 -7.035 1 96.62 142 ASP B CA 1
ATOM 3100 C C . ASP B 1 142 ? -21.75 9.57 -8.508 1 96.62 142 ASP B C 1
ATOM 3102 O O . ASP B 1 142 ? -21.719 8.469 -9.062 1 96.62 142 ASP B O 1
ATOM 3106 N N . SER B 1 143 ? -21.516 10.711 -9.086 1 96.62 143 SER B N 1
ATOM 3107 C CA . SER B 1 143 ? -20.844 10.688 -10.375 1 96.62 143 SER B CA 1
ATOM 3108 C C . SER B 1 143 ? -19.406 10.156 -10.234 1 96.62 143 SER B C 1
ATOM 3110 O O . SER B 1 143 ? -18.875 10.102 -9.125 1 96.62 143 SER B O 1
ATOM 3112 N N . VAL B 1 144 ? -18.828 9.797 -11.336 1 97.62 144 VAL B N 1
ATOM 3113 C CA . VAL B 1 144 ? -17.453 9.312 -11.32 1 97.62 144 VAL B CA 1
ATOM 3114 C C . VAL B 1 144 ? -16.531 10.391 -10.766 1 97.62 144 VAL B C 1
ATOM 3116 O O . VAL B 1 144 ? -15.609 10.102 -9.992 1 97.62 144 VAL B O 1
ATOM 3119 N N . GLU B 1 145 ? -16.766 11.594 -11.148 1 96.75 145 GLU B N 1
ATOM 3120 C CA . GLU B 1 145 ? -15.938 12.711 -10.695 1 96.75 145 GLU B CA 1
ATOM 3121 C C . GLU B 1 145 ? -16.047 12.906 -9.188 1 96.75 145 GLU B C 1
ATOM 3123 O O . GLU B 1 145 ? -15.047 13.117 -8.5 1 96.75 145 GLU B O 1
ATOM 3128 N N . GLU B 1 146 ? -17.219 12.828 -8.648 1 97.31 146 GLU B N 1
ATOM 3129 C CA . GLU B 1 146 ? -17.453 12.969 -7.215 1 97.31 146 GLU B CA 1
ATOM 3130 C C . GLU B 1 146 ? -16.797 11.828 -6.434 1 97.31 146 GLU B C 1
ATOM 3132 O O . GLU B 1 146 ? -16.156 12.055 -5.414 1 97.31 146 GLU B O 1
ATOM 3137 N N . TYR B 1 147 ? -17.078 10.656 -6.984 1 97.88 147 TYR B N 1
ATOM 3138 C CA . TYR B 1 147 ? -16.5 9.469 -6.375 1 97.88 147 TYR B CA 1
ATOM 3139 C C . TYR B 1 147 ? -14.984 9.562 -6.34 1 97.88 147 TYR B C 1
ATOM 3141 O O . TYR B 1 147 ? -14.367 9.328 -5.301 1 97.88 147 TYR B O 1
ATOM 3149 N N . PHE B 1 148 ? -14.383 9.992 -7.441 1 98 148 PHE B N 1
ATOM 3150 C CA . PHE B 1 148 ? -12.93 10.148 -7.535 1 98 148 PHE B CA 1
ATOM 3151 C C . PHE B 1 148 ? -12.438 11.211 -6.562 1 98 148 PHE B C 1
ATOM 3153 O O . PHE B 1 148 ? -11.375 11.062 -5.961 1 98 148 PHE B O 1
ATOM 3160 N N . GLY B 1 149 ? -13.18 12.258 -6.41 1 96.25 149 GLY B N 1
ATOM 3161 C CA . GLY B 1 149 ? -12.836 13.297 -5.457 1 96.25 149 GLY B CA 1
ATOM 3162 C C . GLY B 1 149 ? -12.773 12.797 -4.027 1 96.25 149 GLY B C 1
ATOM 3163 O O . GLY B 1 149 ? -11.852 13.148 -3.281 1 96.25 149 GLY B O 1
ATOM 3164 N N . LYS B 1 150 ? -13.711 11.984 -3.664 1 96.19 150 LYS B N 1
ATOM 3165 C CA . LYS B 1 150 ? -13.734 11.406 -2.322 1 96.19 150 LYS B CA 1
ATOM 3166 C C . LYS B 1 150 ? -12.516 10.523 -2.084 1 96.19 150 LYS B C 1
ATOM 3168 O O . LYS B 1 150 ? -11.891 10.594 -1.02 1 96.19 150 LYS B O 1
ATOM 3173 N N . LEU B 1 151 ? -12.172 9.734 -3.096 1 97.69 151 LEU B N 1
ATOM 3174 C CA . LEU B 1 151 ? -10.992 8.891 -3 1 97.69 151 LEU B CA 1
ATOM 3175 C C . LEU B 1 151 ? -9.727 9.734 -2.867 1 97.69 151 LEU B C 1
ATOM 3177 O O . LEU B 1 151 ? -8.875 9.453 -2.023 1 97.69 151 LEU B O 1
ATOM 3181 N N . SER B 1 152 ? -9.68 10.773 -3.678 1 96.31 152 SER B N 1
ATOM 3182 C CA . SER B 1 152 ? -8.508 11.648 -3.697 1 96.31 152 SER B CA 1
ATOM 3183 C C . SER B 1 152 ? -8.281 12.297 -2.336 1 96.31 152 SER B C 1
ATOM 3185 O O . SER B 1 152 ? -7.137 12.438 -1.895 1 96.31 152 SER B O 1
ATOM 3187 N N . LYS B 1 153 ? -9.328 12.625 -1.739 1 93.69 153 LYS B N 1
ATOM 3188 C CA . LYS B 1 153 ? -9.234 13.219 -0.411 1 93.69 153 LYS B CA 1
ATOM 3189 C C . LYS B 1 153 ? -8.641 12.234 0.595 1 93.69 153 LYS B C 1
ATOM 3191 O O . LYS B 1 153 ? -7.75 12.594 1.366 1 93.69 153 LYS B O 1
ATOM 3196 N N . VAL B 1 154 ? -9.109 11.039 0.578 1 96.12 154 VAL B N 1
ATOM 3197 C CA . VAL B 1 154 ? -8.617 10.016 1.497 1 96.12 154 VAL B CA 1
ATOM 3198 C C . VAL B 1 154 ? -7.152 9.711 1.204 1 96.12 154 VAL B C 1
ATOM 3200 O O . VAL B 1 154 ? -6.34 9.594 2.125 1 96.12 154 VAL B O 1
ATOM 3203 N N . TRP B 1 155 ? -6.812 9.617 -0.113 1 96.25 155 TRP B N 1
ATOM 3204 C CA . TRP B 1 155 ? -5.43 9.352 -0.505 1 96.25 155 TRP B CA 1
ATOM 3205 C C . TRP B 1 155 ? -4.5 10.453 0.008 1 96.25 155 TRP B C 1
ATOM 3207 O O . TRP B 1 155 ? -3.412 10.164 0.51 1 96.25 155 TRP B O 1
ATOM 3217 N N . MET B 1 156 ? -4.934 11.609 -0.134 1 93.06 156 MET B N 1
ATOM 3218 C CA . MET B 1 156 ? -4.141 12.75 0.309 1 93.06 156 MET B CA 1
ATOM 3219 C C . MET B 1 156 ? -3.895 12.695 1.813 1 93.06 156 MET B C 1
ATOM 3221 O O . MET B 1 156 ? -2.764 12.867 2.27 1 93.06 156 MET B O 1
ATOM 3225 N N . GLU B 1 157 ? -4.926 12.422 2.555 1 93.38 157 GLU B N 1
ATOM 3226 C CA . GLU B 1 157 ? -4.785 12.312 4.004 1 93.38 157 GLU B CA 1
ATOM 3227 C C . GLU B 1 157 ? -3.861 11.156 4.387 1 93.38 157 GLU B C 1
ATOM 3229 O O . GLU B 1 157 ? -2.994 11.312 5.25 1 93.38 157 GLU B O 1
ATOM 3234 N N . LEU B 1 158 ? -4.047 10.117 3.707 1 94.94 158 LEU B N 1
ATOM 3235 C CA . LEU B 1 158 ? -3.219 8.945 3.994 1 94.94 158 LEU B CA 1
ATOM 3236 C C . LEU B 1 158 ? -1.749 9.242 3.711 1 94.94 158 LEU B C 1
ATOM 3238 O O . LEU B 1 158 ? -0.868 8.773 4.438 1 94.94 158 LEU B O 1
ATOM 3242 N N . SER B 1 159 ? -1.495 9.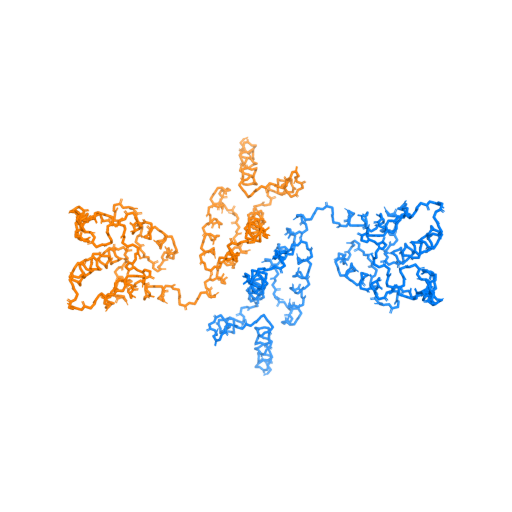953 2.658 1 93.56 159 SER B N 1
ATOM 3243 C CA . SER B 1 159 ? -0.121 10.273 2.285 1 93.56 159 SER B CA 1
ATOM 3244 C C . SER B 1 159 ? 0.557 11.133 3.346 1 93.56 159 SER B C 1
ATOM 3246 O O . SER B 1 159 ? 1.783 11.117 3.477 1 93.56 159 SER B O 1
ATOM 3248 N N . GLU B 1 160 ? -0.25 11.852 4.105 1 90.25 160 GLU B N 1
ATOM 3249 C CA . GLU B 1 160 ? 0.281 12.68 5.191 1 90.25 160 GLU B CA 1
ATOM 3250 C C . GLU B 1 160 ? 0.716 11.82 6.375 1 90.25 160 GLU B C 1
ATOM 3252 O O . GLU B 1 160 ? 1.757 12.078 6.984 1 90.25 160 GLU B O 1
ATOM 3257 N N . TYR B 1 161 ? -0.073 10.812 6.621 1 91.88 161 TYR B N 1
ATOM 3258 C CA . TYR B 1 161 ? 0.159 10.008 7.812 1 91.88 161 TYR B CA 1
ATOM 3259 C C . TYR B 1 161 ? 1.068 8.828 7.504 1 91.88 161 TYR B C 1
ATOM 3261 O O . TYR B 1 161 ? 1.765 8.32 8.391 1 91.88 161 TYR B O 1
ATOM 3269 N N . ALA B 1 162 ? 1.04 8.398 6.301 1 92.88 162 ALA B N 1
ATOM 3270 C CA . ALA B 1 162 ? 1.836 7.254 5.859 1 92.88 162 ALA B CA 1
ATOM 3271 C C . ALA B 1 162 ? 2.5 7.531 4.516 1 92.88 162 ALA B C 1
ATOM 3273 O O . ALA B 1 162 ? 2.146 6.922 3.502 1 92.88 162 ALA B O 1
ATOM 3274 N N . PRO B 1 163 ? 3.48 8.367 4.617 1 90.69 163 PRO B N 1
ATOM 3275 C CA . PRO B 1 163 ? 4.16 8.711 3.365 1 90.69 163 PRO B CA 1
ATOM 3276 C C . PRO B 1 163 ? 4.961 7.547 2.787 1 90.69 163 PRO B C 1
ATOM 3278 O O . PRO B 1 163 ? 5.328 6.625 3.518 1 90.69 163 PRO B O 1
ATOM 3281 N N . VAL B 1 164 ? 5.156 7.609 1.496 1 89.69 164 VAL B N 1
ATOM 3282 C CA . VAL B 1 164 ? 5.977 6.609 0.82 1 89.69 164 VAL B CA 1
ATOM 3283 C C . VAL B 1 164 ? 7.422 6.715 1.301 1 89.69 164 VAL B C 1
ATOM 3285 O O . VAL B 1 164 ? 7.961 7.816 1.435 1 89.69 164 VAL B O 1
ATOM 3288 N N . PRO B 1 165 ? 8.023 5.605 1.574 1 85.75 165 PRO B N 1
ATOM 3289 C CA . PRO B 1 165 ? 9.43 5.664 1.979 1 85.75 165 PRO B CA 1
ATOM 3290 C C . PRO B 1 165 ? 10.328 6.23 0.887 1 85.75 165 PRO B C 1
ATOM 3292 O O . PRO B 1 165 ? 10.195 5.871 -0.285 1 85.75 165 PRO B O 1
ATOM 3295 N N . GLU B 1 166 ? 11.164 7.164 1.273 1 82.81 166 GLU B N 1
ATOM 3296 C CA . GLU B 1 166 ? 12.062 7.809 0.322 1 82.81 166 GLU B CA 1
ATOM 3297 C C . GLU B 1 166 ? 13.516 7.461 0.618 1 82.81 166 GLU B C 1
ATOM 3299 O O . GLU B 1 166 ? 13.906 7.34 1.781 1 82.81 166 GLU B O 1
ATOM 3304 N N . CYS B 1 167 ? 14.18 7.215 -0.435 1 82.69 167 CYS B N 1
ATOM 3305 C CA . CYS B 1 167 ? 15.625 7.047 -0.296 1 82.69 167 CYS B CA 1
ATOM 3306 C C . CYS B 1 167 ? 16.312 8.383 -0.034 1 82.69 167 CYS B C 1
ATOM 3308 O O . CYS B 1 167 ? 16.156 9.328 -0.812 1 82.69 167 CYS B O 1
ATOM 3310 N N . LYS B 1 168 ? 17 8.484 1.096 1 75.31 168 LYS B N 1
ATOM 3311 C CA . LYS B 1 168 ? 17.656 9.734 1.487 1 75.31 168 LYS B CA 1
ATOM 3312 C C . LYS B 1 168 ? 19.172 9.648 1.309 1 75.31 168 LYS B C 1
ATOM 3314 O O . LYS B 1 168 ? 19.906 10.453 1.875 1 75.31 168 LYS B O 1
ATOM 3319 N N . CYS B 1 169 ? 19.531 8.648 0.601 1 75.38 169 CYS B N 1
ATOM 3320 C CA . CYS B 1 169 ? 20.969 8.445 0.527 1 75.38 169 CYS B CA 1
ATOM 3321 C C . CYS B 1 169 ? 21.625 9.484 -0.375 1 75.38 169 CYS B C 1
ATOM 3323 O O . CYS B 1 169 ? 22.828 9.75 -0.261 1 75.38 169 CYS B O 1
ATOM 3325 N N . GLY B 1 170 ? 20.922 10.344 -1.126 1 66.31 170 GLY B N 1
ATOM 3326 C CA . GLY B 1 170 ? 21.422 11.445 -1.928 1 66.31 170 GLY B CA 1
ATOM 3327 C C . GLY B 1 170 ? 22.328 10.984 -3.064 1 66.31 170 GLY B C 1
ATOM 3328 O O . GLY B 1 170 ? 22.75 11.797 -3.895 1 66.31 170 GLY B O 1
ATOM 3329 N N . GLY B 1 171 ? 22.609 9.727 -3.176 1 63.75 171 GLY B N 1
ATOM 3330 C CA . GLY B 1 171 ? 23.641 9.367 -4.141 1 63.75 171 GLY B CA 1
ATOM 3331 C C . GLY B 1 171 ? 23.312 8.117 -4.926 1 63.75 171 GLY B C 1
ATOM 3332 O O . GLY B 1 171 ? 24.047 7.738 -5.844 1 63.75 171 GLY B O 1
ATOM 3333 N N . CYS B 1 172 ? 22.203 7.605 -4.527 1 70.5 172 CYS B N 1
ATOM 3334 C CA . CYS B 1 172 ? 22.109 6.301 -5.176 1 70.5 172 CYS B CA 1
ATOM 3335 C C . CYS B 1 172 ? 21.203 6.367 -6.402 1 70.5 172 CYS B C 1
ATOM 3337 O O . CYS B 1 172 ? 20.484 7.344 -6.59 1 70.5 172 CYS B O 1
ATOM 3339 N N . ASN B 1 173 ? 21.5 5.777 -7.422 1 73.44 173 ASN B N 1
ATOM 3340 C CA . ASN B 1 173 ? 20.688 5.613 -8.617 1 73.44 173 ASN B CA 1
ATOM 3341 C C . ASN B 1 173 ? 19.672 4.473 -8.461 1 73.44 173 ASN B C 1
ATOM 3343 O O . ASN B 1 173 ? 19.328 3.805 -9.438 1 73.44 173 ASN B O 1
ATOM 3347 N N . CYS B 1 174 ? 19.328 4.266 -7.188 1 77.38 174 CYS B N 1
ATOM 3348 C CA . CYS B 1 174 ? 18.516 3.072 -6.969 1 77.38 174 CYS B CA 1
ATOM 3349 C C . CYS B 1 174 ? 17.062 3.305 -7.391 1 77.38 174 CYS B C 1
ATOM 3351 O O . CYS B 1 174 ? 16.312 2.354 -7.566 1 77.38 174 CYS B O 1
ATOM 3353 N N . GLU B 1 175 ? 16.578 4.438 -7.676 1 82.56 175 GLU B N 1
ATOM 3354 C CA . GLU B 1 175 ? 15.242 4.812 -8.141 1 82.56 175 GLU B CA 1
ATOM 3355 C C . GLU B 1 175 ? 14.156 4.203 -7.258 1 82.56 175 GLU B C 1
ATOM 3357 O O . GLU B 1 175 ? 13.039 3.953 -7.719 1 82.56 175 GLU B O 1
ATOM 3362 N N . SER B 1 176 ? 14.57 3.814 -5.984 1 84.75 176 SER B N 1
ATOM 3363 C CA . SER B 1 176 ? 13.633 3.162 -5.082 1 84.75 176 SER B CA 1
ATOM 3364 C C . SER B 1 176 ? 12.445 4.07 -4.762 1 84.75 176 SER B C 1
ATOM 3366 O O . SER B 1 176 ? 11.305 3.611 -4.68 1 84.75 176 SER B O 1
ATOM 3368 N N . THR B 1 177 ? 12.688 5.352 -4.59 1 86.81 177 THR B N 1
ATOM 3369 C CA . THR B 1 177 ? 11.625 6.305 -4.293 1 86.81 177 THR B CA 1
ATOM 3370 C C . THR B 1 177 ? 10.641 6.398 -5.453 1 86.81 177 THR B C 1
ATOM 3372 O O . THR B 1 177 ? 9.43 6.398 -5.246 1 86.81 177 THR B O 1
ATOM 3375 N N . LYS B 1 178 ? 11.227 6.48 -6.609 1 88.38 178 LYS B N 1
ATOM 3376 C CA . LYS B 1 178 ? 10.383 6.547 -7.797 1 88.38 178 LYS B CA 1
ATOM 3377 C C . LYS B 1 178 ? 9.508 5.305 -7.922 1 88.38 178 LYS B C 1
ATOM 3379 O O . LYS B 1 178 ? 8.305 5.406 -8.195 1 88.38 178 LYS B O 1
ATOM 3384 N N . ARG B 1 179 ? 10.055 4.168 -7.684 1 90 179 ARG B N 1
ATOM 3385 C CA . ARG B 1 179 ? 9.32 2.912 -7.789 1 90 179 ARG B CA 1
ATOM 3386 C C . ARG B 1 179 ? 8.242 2.818 -6.719 1 90 179 ARG B C 1
ATOM 3388 O O . ARG B 1 179 ? 7.164 2.27 -6.961 1 90 179 ARG B O 1
ATOM 3395 N N . ALA B 1 180 ? 8.562 3.342 -5.59 1 90.5 180 ALA B N 1
ATOM 3396 C CA . ALA B 1 180 ? 7.594 3.326 -4.5 1 90.5 180 ALA B CA 1
ATOM 3397 C C . ALA B 1 180 ? 6.398 4.219 -4.816 1 90.5 180 ALA B C 1
ATOM 3399 O O . ALA B 1 180 ? 5.25 3.854 -4.543 1 90.5 180 ALA B O 1
ATOM 3400 N N . LYS B 1 181 ? 6.656 5.32 -5.402 1 92.19 181 LYS B N 1
ATOM 3401 C CA . LYS B 1 181 ? 5.586 6.234 -5.789 1 92.19 181 LYS B CA 1
ATOM 3402 C C . LYS B 1 181 ? 4.73 5.641 -6.906 1 92.19 181 LYS B C 1
ATOM 3404 O O . LYS B 1 181 ? 3.506 5.781 -6.902 1 92.19 181 LYS B O 1
ATOM 3409 N N . GLU B 1 182 ? 5.379 4.98 -7.793 1 92.62 182 GLU B N 1
ATOM 3410 C CA . GLU B 1 182 ? 4.656 4.32 -8.875 1 92.62 182 GLU B CA 1
ATOM 3411 C C . GLU B 1 182 ? 3.771 3.195 -8.344 1 92.62 182 GLU B C 1
ATOM 3413 O O . GLU B 1 182 ? 2.643 3.018 -8.797 1 92.62 182 GLU B O 1
ATOM 3418 N N . ALA B 1 183 ? 4.316 2.51 -7.395 1 92.5 183 ALA B N 1
ATOM 3419 C CA . ALA B 1 183 ? 3.543 1.436 -6.777 1 92.5 183 ALA B CA 1
ATOM 3420 C C . ALA B 1 183 ? 2.307 1.985 -6.07 1 92.5 183 ALA B C 1
ATOM 3422 O O . ALA B 1 183 ? 1.226 1.397 -6.152 1 92.5 183 ALA B O 1
ATOM 3423 N N . ARG B 1 184 ? 2.467 3.041 -5.426 1 94.12 184 ARG B N 1
ATOM 3424 C CA . ARG B 1 184 ? 1.341 3.672 -4.746 1 94.12 184 ARG B CA 1
ATOM 3425 C C . ARG B 1 184 ? 0.282 4.125 -5.746 1 94.12 184 ARG B C 1
ATOM 3427 O O . ARG B 1 184 ? -0.916 3.957 -5.508 1 94.12 184 ARG B O 1
ATOM 3434 N N . GLU B 1 185 ? 0.695 4.676 -6.781 1 94.69 185 GLU B N 1
ATOM 3435 C CA . GLU B 1 185 ? -0.246 5.109 -7.809 1 94.69 185 GLU B CA 1
ATOM 3436 C C . GLU B 1 185 ? -1.021 3.928 -8.383 1 94.69 185 GLU B C 1
ATOM 3438 O O . GLU B 1 185 ? -2.221 4.035 -8.648 1 94.69 185 GLU B O 1
ATOM 3443 N N . LYS B 1 186 ? -0.348 2.873 -8.609 1 94.31 186 LYS B N 1
ATOM 3444 C CA . LYS B 1 186 ? -1.009 1.664 -9.094 1 94.31 186 LYS B CA 1
ATOM 3445 C C . LYS B 1 186 ? -2.066 1.184 -8.102 1 94.31 186 LYS B C 1
ATOM 3447 O O . LYS B 1 186 ? -3.168 0.796 -8.5 1 94.31 186 LYS B O 1
ATOM 3452 N N . GLU B 1 187 ? -1.704 1.24 -6.867 1 94.75 187 GLU B N 1
ATOM 3453 C CA . GLU B 1 187 ? -2.648 0.854 -5.824 1 94.75 187 GLU B CA 1
ATOM 3454 C C . GLU B 1 187 ? -3.883 1.75 -5.836 1 94.75 187 GLU B C 1
ATOM 3456 O O . GLU B 1 187 ? -5.008 1.266 -5.711 1 94.75 187 GLU B O 1
ATOM 3461 N N . GLN B 1 188 ? -3.641 3.002 -5.984 1 97.19 188 GLN B N 1
ATOM 3462 C CA . GLN B 1 188 ? -4.738 3.959 -6.043 1 97.19 188 GLN B CA 1
ATOM 3463 C C . GLN B 1 188 ? -5.637 3.691 -7.25 1 97.19 188 GLN B C 1
ATOM 3465 O O . GLN B 1 188 ? -6.859 3.826 -7.16 1 97.19 188 GLN B O 1
ATOM 3470 N N . ARG B 1 189 ? -5.012 3.305 -8.328 1 97.12 189 ARG B N 1
ATOM 3471 C CA . ARG B 1 189 ? -5.785 2.953 -9.516 1 97.12 189 ARG B CA 1
ATOM 3472 C C . ARG B 1 189 ? -6.715 1.777 -9.234 1 97.12 189 ARG B C 1
ATOM 3474 O O . ARG B 1 189 ? -7.891 1.808 -9.602 1 97.12 189 ARG B O 1
ATOM 3481 N N . TYR B 1 190 ? -6.223 0.773 -8.531 1 96.25 190 TYR B N 1
ATOM 3482 C CA . TYR B 1 190 ? -7.051 -0.375 -8.18 1 96.25 190 TYR B CA 1
ATOM 3483 C C . TYR B 1 190 ? -8.188 0.035 -7.25 1 96.25 190 TYR B C 1
ATOM 3485 O O . TYR B 1 190 ? -9.328 -0.387 -7.434 1 96.25 190 TYR B O 1
ATOM 3493 N N . GLU B 1 191 ? -7.852 0.829 -6.258 1 96.81 191 GLU B N 1
ATOM 3494 C CA . GLU B 1 191 ? -8.859 1.305 -5.312 1 96.81 191 GLU B CA 1
ATOM 3495 C C . GLU B 1 191 ? -9.977 2.061 -6.031 1 96.81 191 GLU B C 1
ATOM 3497 O O . GLU B 1 191 ? -11.156 1.88 -5.719 1 96.81 191 GLU B O 1
ATOM 3502 N N . PHE B 1 192 ? -9.602 2.887 -7.008 1 98 192 PHE B N 1
ATOM 3503 C CA . PHE B 1 192 ? -10.562 3.641 -7.801 1 98 192 PHE B CA 1
ATOM 3504 C C . PHE B 1 192 ? -11.5 2.701 -8.555 1 98 192 PHE B C 1
ATOM 3506 O O . PHE B 1 192 ? -12.719 2.865 -8.516 1 98 192 PHE B O 1
ATOM 3513 N N . LEU B 1 193 ? -10.961 1.68 -9.141 1 97.19 193 LEU B N 1
ATOM 3514 C CA . LEU B 1 193 ? -11.727 0.77 -9.984 1 97.19 193 LEU B CA 1
ATOM 3515 C C . LEU B 1 193 ? -12.602 -0.148 -9.141 1 97.19 193 LEU B C 1
ATOM 3517 O O . LEU B 1 193 ? -13.695 -0.526 -9.57 1 97.19 193 LEU B O 1
ATOM 3521 N N . MET B 1 194 ? -12.195 -0.484 -7.953 1 95.44 194 MET B N 1
ATOM 3522 C CA . MET B 1 194 ? -12.867 -1.458 -7.102 1 95.44 194 MET B CA 1
ATOM 3523 C C . MET B 1 194 ? -14.195 -0.907 -6.586 1 95.44 194 MET B C 1
ATOM 3525 O O . MET B 1 194 ? -15.117 -1.669 -6.297 1 95.44 194 MET B O 1
ATOM 3529 N N . GLY B 1 195 ? -14.297 0.379 -6.469 1 96.69 195 GLY B N 1
ATOM 3530 C CA . GLY B 1 195 ? -15.492 0.967 -5.883 1 96.69 195 GLY B CA 1
ATOM 3531 C C . GLY B 1 195 ? -16.5 1.432 -6.922 1 96.69 195 GLY B C 1
ATOM 3532 O O . GLY B 1 195 ? -17.562 1.93 -6.578 1 96.69 195 GLY B O 1
ATOM 3533 N N . LEU B 1 196 ? -16.188 1.181 -8.18 1 96.94 196 LEU B N 1
ATOM 3534 C CA . LEU B 1 196 ? -17.078 1.61 -9.25 1 96.94 196 LEU B CA 1
ATOM 3535 C C . LEU B 1 196 ? -18.312 0.735 -9.305 1 96.94 196 LEU B C 1
ATOM 3537 O O . LEU B 1 196 ? -18.281 -0.429 -8.898 1 96.94 196 LEU B O 1
ATOM 3541 N N . ASN B 1 197 ? -19.344 1.334 -9.797 1 95.88 197 ASN B N 1
ATOM 3542 C CA . ASN B 1 197 ? -20.578 0.584 -9.992 1 95.88 197 ASN B CA 1
ATOM 3543 C C . ASN B 1 197 ? -20.406 -0.557 -10.984 1 95.88 197 ASN B C 1
ATOM 3545 O O . ASN B 1 197 ? -19.5 -0.522 -11.812 1 95.88 197 ASN B O 1
ATOM 3549 N N . HIS B 1 198 ? -21.297 -1.522 -10.977 1 92.88 198 HIS B N 1
ATOM 3550 C CA . HIS B 1 198 ? -21.234 -2.725 -11.797 1 92.88 198 HIS B CA 1
ATOM 3551 C C . HIS B 1 198 ? -21.328 -2.383 -13.281 1 92.88 198 HIS B C 1
ATOM 3553 O O . HIS B 1 198 ? -20.828 -3.131 -14.125 1 92.88 198 HIS B O 1
ATOM 3559 N N . GLY B 1 199 ? -21.906 -1.294 -13.578 1 91.69 199 GLY B N 1
ATOM 3560 C CA . GLY B 1 199 ? -22.047 -0.882 -14.969 1 91.69 199 GLY B CA 1
ATOM 3561 C C . GLY B 1 199 ? -20.719 -0.583 -15.633 1 91.69 199 GLY B C 1
ATOM 3562 O O . GLY B 1 199 ? -20.641 -0.532 -16.859 1 91.69 199 GLY B O 1
ATOM 3563 N N . PHE B 1 200 ? -19.656 -0.479 -14.852 1 95.31 200 PHE B N 1
ATOM 3564 C CA . PHE B 1 200 ? -18.375 -0.087 -15.398 1 95.31 200 PHE B CA 1
ATOM 3565 C C . PHE B 1 200 ? -17.453 -1.297 -15.547 1 95.31 200 PHE B C 1
ATOM 3567 O O . PHE B 1 200 ? -16.25 -1.147 -15.727 1 95.31 200 PHE B O 1
ATOM 3574 N N . GLU B 1 201 ? -17.922 -2.482 -15.5 1 93.31 201 GLU B N 1
ATOM 3575 C CA . GLU B 1 201 ? -17.109 -3.697 -15.531 1 93.31 201 GLU B CA 1
ATOM 3576 C C . GLU B 1 201 ? -16.312 -3.791 -16.828 1 93.31 201 GLU B C 1
ATOM 3578 O O . GLU B 1 201 ? -15.141 -4.172 -16.828 1 93.31 201 GLU B O 1
ATOM 3583 N N . ALA B 1 202 ? -16.953 -3.461 -17.922 1 93.56 202 ALA B N 1
ATOM 3584 C CA . ALA B 1 202 ? -16.297 -3.553 -19.219 1 93.56 202 ALA B CA 1
ATOM 3585 C C . ALA B 1 202 ? -15.094 -2.613 -19.297 1 93.56 202 ALA B C 1
ATOM 3587 O O . ALA B 1 202 ? -14.016 -3.018 -19.719 1 93.56 202 ALA B O 1
ATOM 3588 N N . VAL B 1 203 ? -15.32 -1.354 -18.906 1 95.75 203 VAL B N 1
ATOM 3589 C CA . VAL B 1 203 ? -14.234 -0.382 -18.984 1 95.75 203 VAL B CA 1
ATOM 3590 C C . VAL B 1 203 ? -13.141 -0.75 -17.984 1 95.75 203 VAL B C 1
ATOM 3592 O O . VAL B 1 203 ? -11.953 -0.563 -18.25 1 95.75 203 VAL B O 1
ATOM 3595 N N . THR B 1 204 ? -13.531 -1.227 -16.797 1 95.25 204 THR B N 1
ATOM 3596 C CA . THR B 1 204 ? -12.57 -1.673 -15.789 1 95.25 204 THR B CA 1
ATOM 3597 C C . THR B 1 204 ? -11.695 -2.789 -16.344 1 95.25 204 THR B C 1
ATOM 3599 O O . THR B 1 204 ? -10.469 -2.758 -16.188 1 95.25 204 THR B O 1
ATOM 3602 N N . THR B 1 205 ? -12.305 -3.703 -17 1 92.19 205 THR B N 1
ATOM 3603 C CA . THR B 1 205 ? -11.562 -4.805 -17.609 1 92.19 205 THR B CA 1
ATOM 3604 C C . THR B 1 205 ? -10.625 -4.289 -18.703 1 92.19 205 THR B C 1
ATOM 3606 O O . THR B 1 205 ? -9.469 -4.707 -18.781 1 92.19 205 THR B O 1
ATOM 3609 N N . THR B 1 206 ? -11.109 -3.428 -19.469 1 93.88 206 THR B N 1
ATOM 3610 C CA . THR B 1 206 ? -10.305 -2.826 -20.531 1 93.88 206 THR B CA 1
ATOM 3611 C C . THR B 1 206 ? -9.055 -2.166 -19.938 1 93.88 206 THR B C 1
ATOM 3613 O O . THR B 1 206 ? -7.957 -2.328 -20.469 1 93.88 206 THR B O 1
ATOM 3616 N N . ILE B 1 207 ? -9.266 -1.476 -18.891 1 95.25 207 ILE B N 1
ATOM 3617 C CA . ILE B 1 207 ? -8.172 -0.764 -18.25 1 95.25 207 ILE B CA 1
ATOM 3618 C C . ILE B 1 207 ? -7.133 -1.764 -17.734 1 95.25 207 ILE B C 1
ATOM 3620 O O . ILE B 1 207 ? -5.93 -1.556 -17.906 1 95.25 207 ILE B O 1
ATOM 3624 N N . MET B 1 208 ? -7.582 -2.828 -17.188 1 92.19 208 MET B N 1
ATOM 3625 C CA . MET B 1 208 ? -6.688 -3.82 -16.609 1 92.19 208 MET B CA 1
ATOM 3626 C C . MET B 1 208 ? -5.871 -4.523 -17.688 1 92.19 208 MET B C 1
ATOM 3628 O O . MET B 1 208 ? -4.719 -4.895 -17.453 1 92.19 208 MET B O 1
ATOM 3632 N N . PHE B 1 209 ? -6.387 -4.621 -18.891 1 91.94 209 PHE B N 1
ATOM 3633 C CA . PHE B 1 209 ? -5.734 -5.379 -19.938 1 91.94 209 PHE B CA 1
ATOM 3634 C C . PHE B 1 209 ? -4.941 -4.453 -20.859 1 91.94 209 PHE B C 1
ATOM 3636 O O . PHE B 1 209 ? -4.121 -4.914 -21.656 1 91.94 209 PHE B O 1
ATOM 3643 N N . LYS B 1 210 ? -5.164 -3.232 -20.75 1 91.06 210 LYS B N 1
ATOM 3644 C CA . LYS B 1 210 ? -4.523 -2.277 -21.656 1 91.06 210 LYS B CA 1
ATOM 3645 C C . LYS B 1 210 ? -3.021 -2.203 -21.391 1 91.06 210 LYS B C 1
ATOM 3647 O O . LYS B 1 210 ? -2.588 -2.168 -20.234 1 91.06 210 LYS B O 1
ATOM 3652 N N . LYS B 1 211 ? -2.207 -2.203 -22.5 1 88.19 211 LYS B N 1
ATOM 3653 C CA . LYS B 1 211 ? -0.757 -2.059 -22.406 1 88.19 211 LYS B CA 1
ATOM 3654 C C . LYS B 1 211 ? -0.271 -0.857 -23.219 1 88.19 211 LYS B C 1
ATOM 3656 O O . LYS B 1 211 ? -0.673 -0.67 -24.359 1 88.19 211 LYS B O 1
ATOM 3661 N N . PRO B 1 212 ? 0.554 0.069 -22.719 1 90.44 212 PRO B N 1
ATOM 3662 C CA . PRO B 1 212 ? 0.979 0.051 -21.312 1 90.44 212 PRO B CA 1
ATOM 3663 C C . PRO B 1 212 ? -0.159 0.373 -20.344 1 90.44 212 PRO B C 1
ATOM 3665 O O . PRO B 1 212 ? -1.127 1.037 -20.719 1 90.44 212 PRO B O 1
ATOM 3668 N N . THR B 1 213 ? -0.041 -0.093 -19.156 1 89.25 213 THR B N 1
ATOM 3669 C CA . THR B 1 213 ? -1.081 0.116 -18.156 1 89.25 213 THR B CA 1
ATOM 3670 C C . THR B 1 213 ? -1.335 1.605 -17.938 1 89.25 213 THR B C 1
ATOM 3672 O O . THR B 1 213 ? -0.397 2.373 -17.703 1 89.25 213 THR B O 1
ATOM 3675 N N . PRO B 1 214 ? -2.553 2.012 -18 1 94.5 214 PRO B N 1
ATOM 3676 C CA . PRO B 1 214 ? -2.875 3.428 -17.812 1 94.5 214 PRO B CA 1
ATOM 3677 C C . PRO B 1 214 ? -2.547 3.924 -16.406 1 94.5 214 PRO B C 1
ATOM 3679 O O . PRO B 1 214 ? -2.604 3.15 -15.438 1 94.5 214 PRO B O 1
ATOM 3682 N N . SER B 1 215 ? -2.172 5.168 -16.375 1 95.19 215 SER B N 1
ATOM 3683 C CA . SER B 1 215 ? -2.01 5.828 -15.086 1 95.19 215 SER B CA 1
ATOM 3684 C C . SER B 1 215 ? -3.352 6.012 -14.391 1 95.19 215 SER B C 1
ATOM 3686 O O . SER B 1 215 ? -4.406 5.77 -14.984 1 95.19 215 SER B O 1
ATOM 3688 N N . LEU B 1 216 ? -3.27 6.398 -13.195 1 96.56 216 LEU B N 1
ATOM 3689 C CA . LEU B 1 216 ? -4.484 6.664 -12.43 1 96.56 216 LEU B CA 1
ATOM 3690 C C . LEU B 1 216 ? -5.359 7.691 -13.141 1 96.56 216 LEU B C 1
ATOM 3692 O O . LEU B 1 216 ? -6.566 7.484 -13.297 1 96.56 216 LEU B O 1
ATOM 3696 N N . HIS B 1 217 ? -4.766 8.75 -13.625 1 95.94 217 HIS B N 1
ATOM 3697 C CA . HIS B 1 217 ? -5.527 9.82 -14.266 1 95.94 217 HIS B CA 1
ATOM 3698 C C . HIS B 1 217 ? -6.062 9.383 -15.625 1 95.94 217 HIS B C 1
ATOM 3700 O O . HIS B 1 217 ? -7.16 9.781 -16.016 1 95.94 217 HIS B O 1
ATOM 3706 N N . GLU B 1 218 ? -5.297 8.57 -16.312 1 96.88 218 GLU B N 1
ATOM 3707 C CA . GLU B 1 218 ? -5.785 8.016 -17.562 1 96.88 218 GLU B CA 1
ATOM 3708 C C . GLU B 1 218 ? -6.977 7.086 -17.344 1 96.88 218 GLU B C 1
ATOM 3710 O O . GLU B 1 218 ? -7.953 7.125 -18.078 1 96.88 218 GLU B O 1
ATOM 3715 N N . ALA B 1 219 ? -6.836 6.25 -16.359 1 97.75 219 ALA B N 1
ATOM 3716 C CA . ALA B 1 219 ? -7.945 5.367 -16 1 97.75 219 ALA B CA 1
ATOM 3717 C C . ALA B 1 219 ? -9.195 6.168 -15.656 1 97.75 219 ALA B C 1
ATOM 3719 O O . ALA B 1 219 ? -10.297 5.832 -16.094 1 97.75 219 ALA B O 1
ATOM 3720 N N . PHE B 1 220 ? -9.016 7.227 -14.922 1 97.94 220 PHE B N 1
ATOM 3721 C CA . PHE B 1 220 ? -10.117 8.117 -14.57 1 97.94 220 PHE B CA 1
ATOM 3722 C C . PHE B 1 220 ? -10.773 8.688 -15.82 1 97.94 220 PHE B C 1
ATOM 3724 O O . PHE B 1 220 ? -12.008 8.688 -15.93 1 97.94 220 PHE B O 1
ATOM 3731 N N . ALA B 1 221 ? -9.984 9.156 -16.656 1 97.38 221 ALA B N 1
ATOM 3732 C CA . ALA B 1 221 ? -10.5 9.727 -17.891 1 97.38 221 ALA B CA 1
ATOM 3733 C C . ALA B 1 221 ? -11.297 8.695 -18.688 1 97.38 221 ALA B C 1
ATOM 3735 O O . ALA B 1 221 ? -12.367 9.008 -19.219 1 97.38 221 ALA B O 1
ATOM 3736 N N . MET B 1 222 ? -10.828 7.48 -18.75 1 97.44 222 MET B N 1
ATOM 3737 C CA . MET B 1 222 ? -11.508 6.414 -19.469 1 97.44 222 MET B CA 1
ATOM 3738 C C . MET B 1 222 ? -12.859 6.109 -18.844 1 97.44 222 MET B C 1
ATOM 3740 O O . MET B 1 222 ? -13.852 5.934 -19.562 1 97.44 222 MET B O 1
ATOM 3744 N N . VAL B 1 223 ? -12.891 6.035 -17.547 1 97.69 223 VAL B N 1
ATOM 3745 C CA . VAL B 1 223 ? -14.141 5.742 -16.859 1 97.69 223 VAL B CA 1
ATOM 3746 C C . VAL B 1 223 ? -15.109 6.91 -17.016 1 97.69 223 VAL B C 1
ATOM 3748 O O . VAL B 1 223 ? -16.312 6.707 -17.203 1 97.69 223 VAL B O 1
ATOM 3751 N N . LYS B 1 224 ? -14.594 8.109 -16.906 1 96.56 224 LYS B N 1
ATOM 3752 C CA . LYS B 1 224 ? -15.414 9.305 -17.094 1 96.56 224 LYS B CA 1
ATOM 3753 C C . LYS B 1 224 ? -16.047 9.32 -18.484 1 96.56 224 LYS B C 1
ATOM 3755 O O . LYS B 1 224 ? -17.219 9.664 -18.641 1 96.56 224 LYS B O 1
ATOM 3760 N N . ASP B 1 225 ? -15.25 8.945 -19.469 1 95.25 225 ASP B N 1
ATOM 3761 C CA . ASP B 1 225 ? -15.758 8.852 -20.844 1 95.25 225 ASP B CA 1
ATOM 3762 C C . ASP B 1 225 ? -16.875 7.812 -20.938 1 95.25 225 ASP B C 1
ATOM 3764 O O . ASP B 1 225 ? -17.891 8.055 -21.594 1 95.25 225 ASP B O 1
ATOM 3768 N N . ALA B 1 226 ? -16.656 6.711 -20.344 1 95 226 ALA B N 1
ATOM 3769 C CA . ALA B 1 226 ? -17.672 5.66 -20.344 1 95 226 ALA B CA 1
ATOM 3770 C C . ALA B 1 226 ? -18.953 6.137 -19.688 1 95 226 ALA B C 1
ATOM 3772 O O . ALA B 1 226 ? -20.062 5.824 -20.141 1 95 226 ALA B O 1
ATOM 3773 N N . GLU B 1 227 ? -18.812 6.828 -18.578 1 94.25 227 GLU B N 1
ATOM 3774 C CA . GLU B 1 227 ? -19.984 7.379 -17.891 1 94.25 227 GLU B CA 1
ATOM 3775 C C . GLU B 1 227 ? -20.766 8.32 -18.812 1 94.25 227 GLU B C 1
ATOM 3777 O O . GLU B 1 227 ? -22 8.281 -18.828 1 94.25 227 GLU B O 1
ATOM 3782 N N . SER B 1 228 ? -20.047 9.164 -19.516 1 92.88 228 SER B N 1
ATOM 3783 C CA . SER B 1 228 ? -20.672 10.102 -20.438 1 92.88 228 SER B CA 1
ATOM 3784 C C . SER B 1 228 ? -21.422 9.375 -21.547 1 92.88 228 SER B C 1
ATOM 3786 O O . SER B 1 228 ? -22.531 9.773 -21.922 1 92.88 228 SER B O 1
ATOM 3788 N N . MET B 1 229 ? -20.844 8.312 -21.984 1 89.44 229 MET B N 1
ATOM 3789 C CA . MET B 1 229 ? -21.469 7.516 -23.031 1 89.44 229 MET B CA 1
ATOM 3790 C C . MET B 1 229 ? -22.734 6.828 -22.531 1 89.44 229 MET B C 1
ATOM 3792 O O . MET B 1 229 ? -23.734 6.73 -23.25 1 89.44 229 MET B O 1
ATOM 3796 N N . MET B 1 230 ? -22.703 6.371 -21.344 1 88.25 230 MET B N 1
ATOM 3797 C CA . MET B 1 230 ? -23.859 5.719 -20.734 1 88.25 230 MET B CA 1
ATOM 3798 C C . MET B 1 230 ? -25.016 6.703 -20.562 1 88.25 230 MET B C 1
ATOM 3800 O O . MET B 1 230 ? -26.172 6.332 -20.719 1 88.25 230 MET B O 1
ATOM 3804 N N . LYS B 1 231 ? -24.688 7.895 -20.203 1 83.25 231 LYS B N 1
ATOM 3805 C CA . LYS B 1 231 ? -25.703 8.93 -20.047 1 83.25 231 LYS B CA 1
ATOM 3806 C C . LYS B 1 231 ? -26.344 9.258 -21.391 1 83.25 231 LYS B C 1
ATOM 3808 O O . LYS B 1 231 ? -27.531 9.602 -21.453 1 83.25 231 LYS B O 1
ATOM 3813 N N . TRP B 1 232 ? -25.547 9.109 -22.375 1 82.44 232 TRP B N 1
ATOM 3814 C CA . TRP B 1 232 ? -26.047 9.391 -23.719 1 82.44 232 TRP B CA 1
ATOM 3815 C C . TRP B 1 232 ? -27.016 8.305 -24.172 1 82.44 232 TRP B C 1
ATOM 3817 O O . TRP B 1 232 ? -28.047 8.594 -24.797 1 82.44 232 TRP B O 1
ATOM 3827 N N . TYR B 1 233 ? -26.828 7.051 -23.797 1 76.06 233 TYR B N 1
ATOM 3828 C CA . TYR B 1 233 ? -27.672 5.938 -24.203 1 76.06 233 TYR B CA 1
ATOM 3829 C C . TYR B 1 233 ? -28.953 5.895 -23.375 1 76.06 233 TYR B C 1
ATOM 3831 O O . TYR B 1 233 ? -29.984 5.375 -23.828 1 76.06 233 TYR B O 1
ATOM 3839 N N . ARG B 1 234 ? -28.984 6.23 -22.156 1 70.62 234 ARG B N 1
ATOM 3840 C CA . ARG B 1 234 ? -30.172 6.238 -21.312 1 70.62 234 ARG B CA 1
ATOM 3841 C C . ARG B 1 234 ? -31.125 7.371 -21.703 1 70.62 234 ARG B C 1
ATOM 3843 O O . ARG B 1 234 ? -32.281 7.367 -21.328 1 70.62 234 ARG B O 1
ATOM 3850 N N . ARG B 1 235 ? -30.734 8.266 -22.516 1 57.91 235 ARG B N 1
ATOM 3851 C CA . ARG B 1 235 ? -31.656 9.273 -23.047 1 57.91 235 ARG B CA 1
ATOM 3852 C C . ARG B 1 235 ? -32.375 8.758 -24.281 1 57.91 235 ARG B C 1
ATOM 3854 O O . ARG B 1 235 ? -31.766 8.078 -25.125 1 57.91 235 ARG B O 1
#

Radius of gyration: 30.4 Å; Cα contacts (8 Å, |Δi|>4): 438; chains: 2; bounding box: 86×90×60 Å

Secondary structure (DSSP, 8-state):
---------TTT-TTSTT---SS---GGGGTPPPB-TTTT-HHHHHHHHHHHHHHTT-THHHHSSSPPPPTTSTTHHHHHHHHHHHHHHHHHTB-HHHHHHHTT-SSHHHHHHHHHHHH-S-HHHHHHHHHHHHHH---TTS-HHHHHHHHHHHHHHHHHHSPPP----SS----HHHHHHHHHHHHHHHHHHHTS-GGGHHHHHHHHH-SSPPPHHHHHHHHHHHHHHHHHHH-/---------TTT-TTSTT---SS---GGGGTPPPB-TTTT-HHHHHHHHHHHHHHTT-THHHHSSSPPPPTTSTTHHHHHHHHHHHHHHHHHTB-HHHHHHHTT-SSHHHHHHHHHHHH-S-HHHHHHHHHHHHHH---TTS-HHHHHHHHHHHHHHHHHHSPPP----SS----HHHHHHHHHHHHHHHHHHHTS-GGGHHHHHHHHH-SSPPPHHHHHHHHHHHHHHHHHHH-

Foldseek 3Di:
DPPPPVPPDLQRDQLHLLDDDPDQDAVVVQVQAADDLVVLCVLVNVVSLCVVCVVSVNNCQAVVVDDQDDPPDPCNVSNQVSFVSLLVNNLVRYDPVLCVQQVPDPGNNSSNVSSCCVSPVDLVVVLVVLVVCLVPQACVPHALVVSLVVLVVSLSVNCVSPNFDDDPPVDDPPCSSVVSVQVVQVVSLVSSLVRYDPVCVVLSVVQVPDPPRDTSVRSSVSSNVVSVVVVVVVD/DPPPPVPPDLQRDQLHLLDDDPDQDAVVVQVQAADDLVVLCVLVNVVSLCVVCVVSVNNCQAVVVDDQDDPVDPCNVSNQVSFVSLLVNNLVRYDPVLCVQQVPDPGNNSSNVSSCCVSPVDLVVVLVVLVVCLVPQACVPHALVVSLVVLVVSLSVNCVSPNFDDDPPVDDPPCSSVVSVQVVQVVSLVSSLVRYDPVCVVLSVVQVPDPPRDTSVRSSVSSNVVSVVVVVVVD